Protein AF-0000000070607235 (afdb_homodimer)

Radius of gyration: 24.12 Å; Cα contacts (8 Å, |Δi|>4): 658; chains: 2; bounding box: 46×127×51 Å

Sequence (392 aa):
MCQRRNAILKGRAPLAATPLATQPFKRVSVDLVELPPARNRDRYVMTVVDKLTRFVQLVPLPAKDNHTVVDALISNFTTLFGSPDTLISDNGTEFTSEYFREVCNLMGKKTRYTTPYNPASNGMVERCNRVIKDCLAAFCEDSPSTWNSRLDYVPLALNTAFHRSVNNQPLYLLTGRKCTFPIGMTILAKGTQESDMCQRRNAILKGRAPLAATPLATQPFKRVSVDLVELPPARNRDRYVMTVVDKLTRFVQLVPLPAKDNHTVVDALISNFTTLFGSPDTLISDNGTEFTSEYFREVCNLMGKKTRYTTPYNPASNGMVERCNRVIKDCLAAFCEDSPSTWNSRLDYVPLALNTAFHRSVNNQPLYLLTGRKCTFPIGMTILAKGTQESD

Nearest PDB structures (foldseek):
  3s3n-assembly1_B-2  TM=8.747E-01  e=5.807E-14  Human spumaretrovirus
  3s3o-assembly1_B-2  TM=8.107E-01  e=3.500E-14  Human spumaretrovirus
  2x6s-assembly3_A  TM=7.836E-01  e=6.590E-14  Human spumaretrovirus
  6put-assembly1_A-2  TM=7.107E-01  e=8.511E-09  Saccharolobus solfataricus P2
  6puw-assembly1_A-2  TM=7.101E-01  e=1.819E-08  Saccharolobus solfataricus P2

Secondary structure (DSSP, 8-state):
---------------------SSTTSEEEEEEEE-PPPTTS--EEEEEEETTT--EEEEEES--SHHHHHHHHIIIIIHHH---SEEEESSTTGGGSHHHHHHHHHTTS-PEEE---SHHHHHHHHHHHHHHHHHHHHHHHH-TTTGGGGTTHHHHHHHHS-BGGGTB-HHHHHHS---PPPTTHHHHHHHHHHT-/---------------------SSTTSEEEEEEEE-PPPTTS--EEEEEEETTT--EEEEEES--SHHHHHHHHIIIIIHHH---SEEEESSTTGGGSHHHHHHHHHTTS-PEEE---SHHHHHHHHHHHHHHHHHHHHHHHH-TTTGGGGTTHHHHHHHHS-BGGGTB-HHHHHHS---PPPTTHHHHHHHHHHT-

Structure (mmCIF, N/CA/C/O backbone):
data_AF-0000000070607235-model_v1
#
loop_
_entity.id
_entity.type
_entity.pdbx_description
1 polymer 'Reverse transcriptase'
#
loop_
_atom_site.group_PDB
_atom_site.id
_atom_site.type_symbol
_atom_site.label_atom_id
_atom_site.label_alt_id
_atom_site.label_comp_id
_atom_site.label_asym_id
_atom_site.label_entity_id
_atom_site.label_seq_id
_atom_site.pdbx_PDB_ins_code
_atom_site.Cartn_x
_atom_site.Cartn_y
_atom_site.Cartn_z
_atom_site.occupancy
_atom_site.B_iso_or_equiv
_atom_site.auth_seq_id
_atom_site.auth_comp_id
_atom_site.auth_asym_id
_atom_site.auth_atom_id
_atom_site.pdbx_PDB_model_num
ATOM 1 N N . MET A 1 1 ? -21.047 -65.062 -25.641 1 25.7 1 MET A N 1
ATOM 2 C CA . MET A 1 1 ? -21.859 -64.188 -24.844 1 25.7 1 MET A CA 1
ATOM 3 C C . MET A 1 1 ? -21 -63.125 -24.172 1 25.7 1 MET A C 1
ATOM 5 O O . MET A 1 1 ? -20.266 -63.438 -23.219 1 25.7 1 MET A O 1
ATOM 9 N N . CYS A 1 2 ? -20.406 -62.062 -24.891 1 30.89 2 CYS A N 1
ATOM 10 C CA . CYS A 1 2 ? -19.469 -60.969 -24.703 1 30.89 2 CYS A CA 1
ATOM 11 C C . CYS A 1 2 ? -20 -59.969 -23.719 1 30.89 2 CYS A C 1
ATOM 13 O O . CYS A 1 2 ? -20.953 -59.25 -24.016 1 30.89 2 CYS A O 1
ATOM 15 N N . GLN A 1 3 ? -20.156 -60.219 -22.406 1 30.11 3 GLN A N 1
ATOM 16 C CA . GLN A 1 3 ? -20.609 -59.344 -21.312 1 30.11 3 GLN A CA 1
ATOM 17 C C . GLN A 1 3 ? -19.906 -58 -21.375 1 30.11 3 GLN A C 1
ATOM 19 O O . GLN A 1 3 ? -18.688 -57.938 -21.203 1 30.11 3 GLN A O 1
ATOM 24 N N . ARG A 1 4 ? -20.5 -57 -22.141 1 31.05 4 ARG A N 1
ATOM 25 C CA . ARG A 1 4 ? -20.125 -55.594 -22.266 1 31.05 4 ARG A CA 1
ATOM 26 C C . ARG A 1 4 ? -20.062 -54.906 -20.906 1 31.05 4 ARG A C 1
ATOM 28 O O . ARG A 1 4 ? -21.078 -54.812 -20.203 1 31.05 4 ARG A O 1
ATOM 35 N N . ARG A 1 5 ? -19.031 -55.062 -20.125 1 35.03 5 ARG A N 1
ATOM 36 C CA . ARG A 1 5 ? -18.75 -54.281 -18.922 1 35.03 5 ARG A CA 1
ATOM 37 C C . ARG A 1 5 ? -18.984 -52.812 -19.156 1 35.03 5 ARG A C 1
ATOM 39 O O . ARG A 1 5 ? -18.234 -52.156 -19.891 1 35.03 5 ARG A O 1
ATOM 46 N N . ASN A 1 6 ? -20.25 -52.344 -19.219 1 29.22 6 ASN A N 1
ATOM 47 C CA . ASN A 1 6 ? -20.641 -50.938 -19.203 1 29.22 6 ASN A CA 1
ATOM 48 C C . ASN A 1 6 ? -19.969 -50.188 -18.062 1 29.22 6 ASN A C 1
ATOM 50 O O . ASN A 1 6 ? -20.281 -50.406 -16.891 1 29.22 6 ASN A O 1
ATOM 54 N N . ALA A 1 7 ? -18.734 -49.938 -18.078 1 30.92 7 ALA A N 1
ATOM 55 C CA . ALA A 1 7 ? -18.062 -49.062 -17.125 1 30.92 7 ALA A CA 1
ATOM 56 C C . ALA A 1 7 ? -18.875 -47.781 -16.891 1 30.92 7 ALA A C 1
ATOM 58 O O . ALA A 1 7 ? -19.156 -47.031 -17.812 1 30.92 7 ALA A O 1
ATOM 59 N N . ILE A 1 8 ? -19.812 -47.719 -16.016 1 31.89 8 ILE A N 1
ATOM 60 C CA . ILE A 1 8 ? -20.531 -46.562 -15.5 1 31.89 8 ILE A CA 1
ATOM 61 C C . ILE A 1 8 ? -19.578 -45.375 -15.391 1 31.89 8 ILE A C 1
ATOM 63 O O . ILE A 1 8 ? -18.547 -45.469 -14.734 1 31.89 8 ILE A O 1
ATOM 67 N N . LEU A 1 9 ? -19.578 -44.5 -16.344 1 30.39 9 LEU A N 1
ATOM 68 C CA . LEU A 1 9 ? -18.938 -43.188 -16.344 1 30.39 9 LEU A CA 1
ATOM 69 C C . LEU A 1 9 ? -19.188 -42.469 -15.016 1 30.39 9 LEU A C 1
ATOM 71 O O . LEU A 1 9 ? -20.328 -42.188 -14.664 1 30.39 9 LEU A O 1
ATOM 75 N N . LYS A 1 10 ? -18.562 -42.812 -13.961 1 32.75 10 LYS A N 1
ATOM 76 C CA . LYS A 1 10 ? -18.594 -42.031 -12.734 1 32.75 10 LYS A CA 1
ATOM 77 C C . LYS A 1 10 ? -18.672 -40.531 -13.047 1 32.75 10 LYS A C 1
ATOM 79 O O . LYS A 1 10 ? -17.922 -40.031 -13.875 1 32.75 10 LYS A O 1
ATOM 84 N N . GLY A 1 11 ? -19.828 -39.969 -12.992 1 32.47 11 GLY A N 1
ATOM 85 C CA . GLY A 1 11 ? -20.25 -38.562 -13.156 1 32.47 11 GLY A CA 1
ATOM 86 C C . GLY A 1 11 ? -19.234 -37.562 -12.625 1 32.47 11 GLY A C 1
ATOM 87 O O . GLY A 1 11 ? -18.578 -37.812 -11.609 1 32.47 11 GLY A O 1
ATOM 88 N N . ARG A 1 12 ? -18.641 -36.875 -13.516 1 33.41 12 ARG A N 1
ATOM 89 C CA . ARG A 1 12 ? -17.766 -35.75 -13.227 1 33.41 12 ARG A CA 1
ATOM 90 C C . ARG A 1 12 ? -18.359 -34.875 -12.125 1 33.41 12 ARG A C 1
ATOM 92 O O . ARG A 1 12 ? -19.531 -34.5 -12.164 1 33.41 12 ARG A O 1
ATOM 99 N N . ALA A 1 13 ? -18.047 -35.031 -10.914 1 36.06 13 ALA A N 1
ATOM 100 C CA . ALA A 1 13 ? -18.438 -34.125 -9.844 1 36.06 13 ALA A CA 1
ATOM 101 C C . ALA A 1 13 ? -18.594 -32.688 -10.359 1 36.06 13 ALA A C 1
ATOM 103 O O . ALA A 1 13 ? -17.812 -32.25 -11.203 1 36.06 13 ALA A O 1
ATOM 104 N N . PRO A 1 14 ? -19.781 -32.125 -10.32 1 35.56 14 PRO A N 1
ATOM 105 C CA . PRO A 1 14 ? -20.016 -30.734 -10.766 1 35.56 14 PRO A CA 1
ATOM 106 C C . PRO A 1 14 ? -18.859 -29.797 -10.414 1 35.56 14 PRO A C 1
ATOM 108 O O . PRO A 1 14 ? -18.219 -29.969 -9.375 1 35.56 14 PRO A O 1
ATOM 111 N N . LEU A 1 15 ? -18.125 -29.359 -11.359 1 36.31 15 LEU A N 1
ATOM 112 C CA . LEU A 1 15 ? -17.094 -28.328 -11.258 1 36.31 15 LEU A CA 1
ATOM 113 C C . LEU A 1 15 ? -17.469 -27.281 -10.211 1 36.31 15 LEU A C 1
ATOM 115 O O . LEU A 1 15 ? -18.469 -26.578 -10.375 1 36.31 15 LEU A O 1
ATOM 119 N N . ALA A 1 16 ? -17.469 -27.453 -8.984 1 37.75 16 ALA A N 1
ATOM 120 C CA . ALA A 1 16 ? -17.797 -26.484 -7.941 1 37.75 16 ALA A CA 1
ATOM 121 C C . ALA A 1 16 ? -17.312 -25.094 -8.312 1 37.75 16 ALA A C 1
ATOM 123 O O . ALA A 1 16 ? -16.156 -24.906 -8.688 1 37.75 16 ALA A O 1
ATOM 124 N N . ALA A 1 17 ? -18.078 -24.188 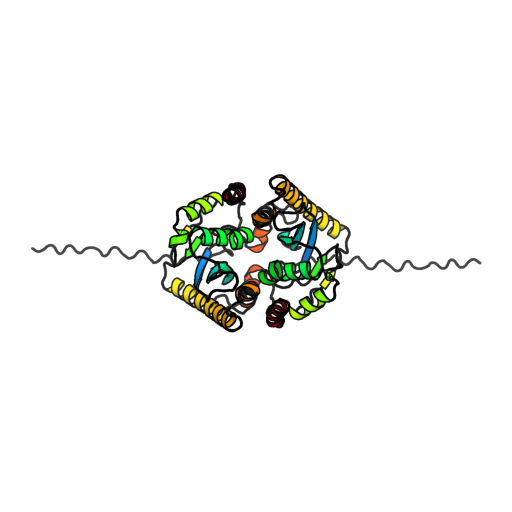-8.906 1 41.22 17 ALA A N 1
ATOM 125 C CA . ALA A 1 17 ? -17.875 -22.781 -9.195 1 41.22 17 ALA A CA 1
ATOM 126 C C . ALA A 1 17 ? -17.031 -22.109 -8.109 1 41.22 17 ALA A C 1
ATOM 128 O O . ALA A 1 17 ? -17.219 -22.391 -6.918 1 41.22 17 ALA A O 1
ATOM 129 N N . THR A 1 18 ? -15.797 -21.859 -8.289 1 46.47 18 THR A N 1
ATOM 130 C CA . THR A 1 18 ? -14.992 -21.156 -7.301 1 46.47 18 THR A CA 1
ATOM 131 C C . THR A 1 18 ? -15.812 -20.047 -6.629 1 46.47 18 THR A C 1
ATOM 133 O O . THR A 1 18 ? -16.391 -19.203 -7.305 1 46.47 18 THR A O 1
ATOM 136 N N . PRO A 1 19 ? -16.219 -20.188 -5.426 1 48.91 19 PRO A N 1
ATOM 137 C CA . PRO A 1 19 ? -17.047 -19.188 -4.762 1 48.91 19 PRO A CA 1
ATOM 138 C C . PRO A 1 19 ? -16.5 -17.766 -4.93 1 48.91 19 PRO A C 1
ATOM 140 O O . PRO A 1 19 ? -15.289 -17.562 -5.012 1 48.91 19 PRO A O 1
ATOM 143 N N . LEU A 1 20 ? -17.266 -16.844 -5.605 1 56.78 20 LEU A N 1
ATOM 144 C CA . LEU A 1 20 ? -17.016 -15.406 -5.723 1 56.78 20 LEU A CA 1
ATOM 145 C C . LEU A 1 20 ? -16.531 -14.836 -4.395 1 56.78 20 LEU A C 1
ATOM 147 O O . LEU A 1 20 ? -17.062 -15.172 -3.334 1 56.78 20 LEU A O 1
ATOM 151 N N . ALA A 1 21 ? -15.297 -14.352 -4.453 1 66.69 21 ALA A N 1
ATOM 152 C CA . ALA A 1 21 ? -14.836 -13.648 -3.258 1 66.69 21 ALA A CA 1
ATOM 153 C C . ALA A 1 21 ? -15.883 -12.656 -2.764 1 66.69 21 ALA A C 1
ATOM 155 O O . ALA A 1 21 ? -16.484 -11.93 -3.559 1 66.69 21 ALA A O 1
ATOM 156 N N . THR A 1 22 ? -16.188 -12.734 -1.486 1 78.75 22 THR A N 1
ATOM 157 C CA . THR A 1 22 ? -17.25 -11.914 -0.903 1 78.75 22 THR A CA 1
ATOM 158 C C . THR A 1 22 ? -16.656 -10.688 -0.209 1 78.75 22 THR A C 1
ATOM 160 O O . THR A 1 22 ? -17.375 -9.742 0.109 1 78.75 22 THR A O 1
ATOM 163 N N . GLN A 1 23 ? -15.289 -10.734 -0.074 1 91.69 23 GLN A N 1
ATOM 164 C CA . GLN A 1 23 ? -14.602 -9.609 0.543 1 91.69 23 GLN A CA 1
ATOM 165 C C . GLN A 1 23 ? -13.312 -9.281 -0.198 1 91.69 23 GLN A C 1
ATOM 167 O O . GLN A 1 23 ? -12.633 -10.172 -0.698 1 91.69 23 GLN A O 1
ATOM 172 N N . PRO A 1 24 ? -13.047 -8.023 -0.226 1 94.38 24 PRO A N 1
ATOM 173 C CA . PRO A 1 24 ? -11.781 -7.645 -0.869 1 94.38 24 PRO A CA 1
ATOM 174 C C . PRO A 1 24 ? -10.578 -8.375 -0.277 1 94.38 24 PRO A C 1
ATOM 176 O O . PRO A 1 24 ? -10.484 -8.531 0.943 1 94.38 24 PRO A O 1
ATOM 179 N N . PHE A 1 25 ? -9.703 -8.898 -1.116 1 93.44 25 PHE A N 1
ATOM 180 C CA . PHE A 1 25 ? -8.391 -9.461 -0.826 1 93.44 25 PHE A CA 1
ATOM 181 C C . PHE A 1 25 ? -8.516 -10.805 -0.132 1 93.44 25 PHE A C 1
ATOM 183 O O . PHE A 1 25 ? -7.531 -11.352 0.371 1 93.44 25 PHE A O 1
ATOM 190 N N . LYS A 1 26 ? -9.719 -11.398 -0.128 1 90.56 26 LYS A N 1
ATOM 191 C CA . LYS A 1 26 ? -9.898 -12.758 0.373 1 90.56 26 LYS A CA 1
ATOM 192 C C . LYS A 1 26 ? -9.258 -13.773 -0.566 1 90.56 26 LYS A C 1
ATOM 194 O O . LYS A 1 26 ? -8.664 -14.758 -0.114 1 90.56 26 LYS A O 1
ATOM 199 N N . ARG A 1 27 ? -9.43 -13.531 -1.812 1 89.69 27 ARG A N 1
ATOM 200 C CA . ARG A 1 27 ? -8.82 -14.32 -2.877 1 89.69 27 ARG A CA 1
ATOM 201 C C . ARG A 1 27 ? -8.008 -13.438 -3.818 1 89.69 27 ARG A C 1
ATOM 203 O O . ARG A 1 27 ? -8.523 -12.461 -4.355 1 89.69 27 ARG A O 1
ATOM 210 N N . VAL A 1 28 ? -6.742 -13.836 -3.934 1 90.88 28 VAL A N 1
ATOM 211 C CA . VAL A 1 28 ? -5.879 -13.008 -4.77 1 90.88 28 VAL A CA 1
ATOM 212 C C . VAL A 1 28 ? -5.105 -13.891 -5.746 1 90.88 28 VAL A C 1
ATOM 214 O O . VAL A 1 28 ? -4.789 -15.039 -5.438 1 90.88 28 VAL A O 1
ATOM 217 N N . SER A 1 29 ? -4.895 -13.344 -6.945 1 88.69 29 SER A N 1
ATOM 218 C CA . SER A 1 29 ? -4.039 -14 -7.926 1 88.69 29 SER A CA 1
ATOM 219 C C . SER A 1 29 ? -2.666 -13.336 -7.996 1 88.69 29 SER A C 1
ATOM 221 O O . SER A 1 29 ? -2.555 -12.117 -7.895 1 88.69 29 SER A O 1
ATOM 223 N N . VAL A 1 30 ? -1.685 -14.148 -8.086 1 88.81 30 VAL A N 1
ATOM 224 C CA . VAL A 1 30 ? -0.31 -13.672 -8.195 1 88.81 30 VAL A CA 1
ATOM 225 C C . VAL A 1 30 ? 0.323 -14.211 -9.477 1 88.81 30 VAL A C 1
ATOM 227 O O . VAL A 1 30 ? 0.141 -15.383 -9.82 1 88.81 30 VAL A O 1
ATOM 230 N N . ASP A 1 31 ? 1.057 -13.336 -10.195 1 84.69 31 ASP A N 1
ATOM 231 C CA . ASP A 1 31 ? 1.78 -13.703 -11.414 1 84.69 31 ASP A CA 1
ATOM 232 C C . ASP A 1 31 ? 3.092 -12.93 -11.523 1 84.69 31 ASP A C 1
ATOM 234 O O . ASP A 1 31 ? 3.24 -11.859 -10.938 1 84.69 31 ASP A O 1
ATOM 238 N N . LEU A 1 32 ? 3.986 -13.547 -12.242 1 86.94 32 LEU A N 1
ATOM 239 C CA . LEU A 1 32 ? 5.266 -12.898 -12.5 1 86.94 32 LEU A CA 1
ATOM 240 C C . LEU A 1 32 ? 5.422 -12.57 -13.977 1 86.94 32 LEU A C 1
ATOM 242 O O . LEU A 1 32 ? 5.191 -13.43 -14.836 1 86.94 32 LEU A O 1
ATOM 246 N N . VAL A 1 33 ? 5.793 -11.328 -14.25 1 85.56 33 VAL A N 1
ATOM 247 C CA . VAL A 1 33 ? 6.062 -10.875 -15.609 1 85.56 33 VAL A CA 1
ATOM 248 C C . VAL A 1 33 ? 7.539 -10.516 -15.758 1 85.56 33 VAL A C 1
ATOM 250 O O . VAL A 1 33 ? 8.086 -9.766 -14.945 1 85.56 33 VAL A O 1
ATOM 253 N N . GLU A 1 34 ? 8.125 -11.141 -16.719 1 87.31 34 GLU A N 1
ATOM 254 C CA . GLU A 1 34 ? 9.516 -10.805 -16.984 1 87.31 34 GLU A CA 1
ATOM 255 C C . GLU A 1 34 ? 9.617 -9.594 -17.906 1 87.31 34 GLU A C 1
ATOM 257 O O . GLU A 1 34 ? 8.922 -9.516 -18.922 1 87.31 34 GLU A O 1
ATOM 262 N N . LEU A 1 35 ? 10.453 -8.617 -17.547 1 85.56 35 LEU A N 1
ATOM 263 C CA . LEU A 1 35 ? 10.695 -7.406 -18.312 1 85.56 35 LEU A CA 1
ATOM 264 C C . LEU A 1 35 ? 12.18 -7.219 -18.594 1 85.56 35 LEU A C 1
ATOM 266 O O . LEU A 1 35 ? 13.016 -7.926 -18.031 1 85.56 35 LEU A O 1
ATOM 270 N N . PRO A 1 36 ? 12.453 -6.301 -19.594 1 83.69 36 PRO A N 1
ATOM 271 C CA . PRO A 1 36 ? 13.883 -6.016 -19.766 1 83.69 36 PRO A CA 1
ATOM 272 C C . PRO A 1 36 ? 14.547 -5.512 -18.5 1 83.69 36 PRO A C 1
ATOM 274 O O . PRO A 1 36 ? 13.922 -4.797 -17.703 1 83.69 36 PRO A O 1
ATOM 277 N N . PRO A 1 37 ? 15.734 -5.984 -18.297 1 84.62 37 PRO A N 1
ATOM 278 C CA . PRO A 1 37 ? 16.406 -5.59 -17.062 1 84.62 37 PRO A CA 1
ATOM 279 C C . PRO A 1 37 ? 16.484 -4.074 -16.891 1 84.62 37 PRO A C 1
ATOM 281 O O . PRO A 1 37 ? 16.812 -3.359 -17.844 1 84.62 37 PRO A O 1
ATOM 284 N N . ALA A 1 38 ? 16.109 -3.684 -15.664 1 82.56 38 ALA A N 1
ATOM 285 C CA . ALA A 1 38 ? 16.219 -2.271 -15.305 1 82.56 38 ALA A CA 1
ATOM 286 C C . ALA A 1 38 ? 17.578 -1.96 -14.688 1 82.56 38 ALA A C 1
ATOM 288 O O . ALA A 1 38 ? 18.375 -2.869 -14.422 1 82.56 38 ALA A O 1
ATOM 289 N N . ARG A 1 39 ? 17.859 -0.675 -14.508 1 76.81 39 ARG A N 1
ATOM 290 C CA . ARG A 1 39 ? 19.141 -0.224 -13.984 1 76.81 39 ARG A CA 1
ATOM 291 C C . ARG A 1 39 ? 19.422 -0.825 -12.609 1 76.81 39 ARG A C 1
ATOM 293 O O . ARG A 1 39 ? 20.562 -1.139 -12.289 1 76.81 39 ARG A O 1
ATOM 300 N N . ASN A 1 40 ? 18.484 -1.068 -11.773 1 74.88 40 ASN A N 1
ATOM 301 C CA . ASN A 1 40 ? 18.703 -1.619 -10.438 1 74.88 40 ASN A CA 1
ATOM 302 C C . ASN A 1 40 ? 18.5 -3.129 -10.414 1 74.88 40 ASN A C 1
ATOM 304 O O . ASN A 1 40 ? 18.172 -3.699 -9.375 1 74.88 40 ASN A O 1
ATOM 308 N N . ARG A 1 41 ? 18.547 -3.732 -11.492 1 80.25 41 ARG A N 1
ATOM 309 C CA . ARG A 1 41 ? 18.578 -5.18 -11.672 1 80.25 41 ARG A CA 1
ATOM 310 C C . ARG A 1 41 ? 17.188 -5.781 -11.508 1 80.25 41 ARG A C 1
ATOM 312 O O . ARG A 1 41 ? 17.062 -6.977 -11.234 1 80.25 41 ARG A O 1
ATOM 319 N N . ASP A 1 42 ? 16.281 -4.977 -11.43 1 89.19 42 ASP A N 1
ATOM 320 C CA . ASP A 1 42 ? 14.945 -5.543 -11.477 1 89.19 42 ASP A CA 1
ATOM 321 C C . ASP A 1 42 ? 14.633 -6.113 -12.859 1 89.19 42 ASP A C 1
ATOM 323 O O . ASP A 1 42 ? 14.961 -5.496 -13.875 1 89.19 42 ASP A O 1
ATOM 327 N N . ARG A 1 43 ? 14.094 -7.324 -12.82 1 89.88 43 ARG A N 1
ATOM 328 C CA . ARG A 1 43 ? 13.836 -7.996 -14.094 1 89.88 43 ARG A CA 1
ATOM 329 C C . ARG A 1 43 ? 12.43 -8.57 -14.141 1 89.88 43 ARG A C 1
ATOM 331 O O . ARG A 1 43 ? 11.938 -8.961 -15.203 1 89.88 43 ARG A O 1
ATOM 338 N N . TYR A 1 44 ? 11.828 -8.609 -13.016 1 89.38 44 TYR A N 1
ATOM 339 C CA . TYR A 1 44 ? 10.484 -9.172 -12.914 1 89.38 44 TYR A CA 1
ATOM 340 C C . TYR A 1 44 ? 9.531 -8.188 -12.234 1 89.38 44 TYR A C 1
ATOM 342 O O . TYR A 1 44 ? 9.969 -7.305 -11.5 1 89.38 44 TYR A O 1
ATOM 350 N N . VAL A 1 45 ? 8.297 -8.336 -12.562 1 91.25 45 VAL A N 1
ATOM 351 C CA . VAL A 1 45 ? 7.234 -7.66 -11.828 1 91.25 45 VAL A CA 1
ATOM 352 C C . VAL A 1 45 ? 6.23 -8.688 -11.312 1 91.25 45 VAL A C 1
ATOM 354 O O . VAL A 1 45 ? 5.715 -9.5 -12.086 1 91.25 45 VAL A O 1
ATOM 357 N N . MET A 1 46 ? 6.055 -8.734 -10.031 1 91.5 46 MET A N 1
ATOM 358 C CA . MET A 1 46 ? 4.988 -9.531 -9.438 1 91.5 46 MET A CA 1
ATOM 359 C C . MET A 1 46 ? 3.664 -8.773 -9.453 1 91.5 46 MET A C 1
ATOM 361 O O . MET A 1 46 ? 3.584 -7.641 -8.977 1 91.5 46 MET A O 1
ATOM 365 N N . THR A 1 47 ? 2.729 -9.383 -10.078 1 91.69 47 THR A N 1
ATOM 366 C CA . THR A 1 47 ? 1.387 -8.812 -10.094 1 91.69 47 THR A CA 1
ATOM 367 C C . THR A 1 47 ? 0.49 -9.508 -9.078 1 91.69 47 THR A C 1
ATOM 369 O O . THR A 1 47 ? 0.448 -10.742 -9.016 1 91.69 47 THR A O 1
ATOM 372 N N . VAL A 1 48 ? -0.132 -8.742 -8.219 1 92.06 48 VAL A N 1
ATOM 373 C CA . VAL A 1 48 ? -1.125 -9.242 -7.273 1 92.06 48 VAL A CA 1
ATOM 374 C C . VAL A 1 48 ? -2.486 -8.625 -7.574 1 92.06 48 VAL A C 1
ATOM 376 O O . VAL A 1 48 ? -2.629 -7.398 -7.574 1 92.06 48 VAL A O 1
ATOM 379 N N . VAL A 1 49 ? -3.469 -9.5 -7.848 1 91.62 49 VAL A N 1
ATOM 380 C CA . VAL A 1 49 ? -4.773 -8.984 -8.25 1 91.62 49 VAL A CA 1
ATOM 381 C C . VAL A 1 49 ? -5.855 -9.555 -7.34 1 91.62 49 VAL A C 1
ATOM 383 O O . VAL A 1 49 ? -5.945 -10.773 -7.156 1 91.62 49 VAL A O 1
ATOM 386 N N . ASP A 1 50 ? -6.613 -8.664 -6.773 1 93.06 50 ASP A N 1
ATOM 387 C CA . ASP A 1 50 ? -7.773 -9.07 -5.988 1 93.06 50 ASP A CA 1
ATOM 388 C C . ASP A 1 50 ? -8.875 -9.625 -6.887 1 93.06 50 ASP A C 1
ATOM 390 O O . ASP A 1 50 ? -9.242 -9 -7.887 1 93.06 50 ASP A O 1
ATOM 394 N N . LYS A 1 51 ? -9.461 -10.734 -6.539 1 89 51 LYS A N 1
ATOM 395 C CA . LYS A 1 51 ? -10.414 -11.398 -7.414 1 89 51 LYS A CA 1
ATOM 396 C C . LYS A 1 51 ? -11.805 -10.766 -7.297 1 89 51 LYS A C 1
ATOM 398 O O . LYS A 1 51 ? -12.664 -10.984 -8.156 1 89 51 LYS A O 1
ATOM 403 N N . LEU A 1 52 ? -12.023 -10.008 -6.27 1 91.12 52 LEU A N 1
ATOM 404 C CA . LEU A 1 52 ? -13.328 -9.367 -6.113 1 91.12 52 LEU A CA 1
ATOM 405 C C . LEU A 1 52 ? -13.336 -7.988 -6.766 1 91.12 52 LEU A C 1
ATOM 407 O O . LEU A 1 52 ? -14.109 -7.746 -7.699 1 91.12 52 LEU A O 1
ATOM 411 N N . THR A 1 53 ? -12.406 -7.137 -6.344 1 92.69 53 THR A N 1
ATOM 412 C CA . THR A 1 53 ? -12.422 -5.746 -6.781 1 92.69 53 THR A CA 1
ATOM 413 C C . THR A 1 53 ? -11.578 -5.566 -8.047 1 92.69 53 THR A C 1
ATOM 415 O O . THR A 1 53 ? -11.68 -4.543 -8.719 1 92.69 53 THR A O 1
ATOM 418 N N . ARG A 1 54 ? -10.695 -6.449 -8.273 1 90.62 54 ARG A N 1
ATOM 419 C CA . ARG A 1 54 ? -9.742 -6.395 -9.383 1 90.62 54 ARG A CA 1
ATOM 420 C C . ARG A 1 54 ? -8.625 -5.398 -9.086 1 90.62 54 ARG A C 1
ATOM 422 O O . ARG A 1 54 ? -7.867 -5.027 -9.992 1 90.62 54 ARG A O 1
ATOM 429 N N . PHE A 1 55 ? -8.516 -4.969 -7.852 1 94.12 55 PHE A N 1
ATOM 430 C CA . PHE A 1 55 ? -7.426 -4.102 -7.422 1 94.12 55 PHE A CA 1
ATOM 431 C C . PHE A 1 55 ? -6.078 -4.754 -7.695 1 94.12 55 PHE A C 1
ATOM 433 O O . PHE A 1 55 ? -5.883 -5.938 -7.414 1 94.12 55 PHE A O 1
ATOM 440 N N . VAL A 1 56 ? -5.156 -3.943 -8.219 1 93 56 VAL A N 1
ATOM 441 C CA . VAL A 1 56 ? -3.881 -4.484 -8.68 1 93 56 VAL A CA 1
ATOM 442 C C . VAL A 1 56 ? -2.738 -3.863 -7.879 1 93 56 VAL A C 1
ATOM 444 O O . VAL A 1 56 ? -2.734 -2.658 -7.617 1 93 56 VAL A O 1
ATOM 447 N N . GLN A 1 57 ? -1.83 -4.672 -7.461 1 93.25 57 GLN A N 1
ATOM 448 C CA . GLN A 1 57 ? -0.521 -4.258 -6.961 1 93.25 57 GLN A CA 1
ATOM 449 C C . GLN A 1 57 ? 0.599 -4.809 -7.84 1 93.25 57 GLN A C 1
ATOM 451 O O . GLN A 1 57 ? 0.566 -5.973 -8.242 1 93.25 57 GLN A O 1
ATOM 456 N N . LEU A 1 58 ? 1.594 -3.965 -8.133 1 91.56 58 LEU A N 1
ATOM 457 C CA . LEU A 1 58 ? 2.775 -4.352 -8.891 1 91.56 58 LEU A CA 1
ATOM 458 C C . LEU A 1 58 ? 4.043 -4.152 -8.07 1 91.56 58 LEU A C 1
ATOM 460 O O . LEU A 1 58 ? 4.246 -3.088 -7.48 1 91.56 58 LEU A O 1
ATOM 464 N N . VAL A 1 59 ? 4.863 -5.176 -8.062 1 91.56 59 VAL A N 1
ATOM 465 C CA . VAL A 1 59 ? 6.09 -5.129 -7.27 1 91.56 59 VAL A CA 1
ATOM 466 C C . VAL A 1 59 ? 7.277 -5.559 -8.133 1 91.56 59 VAL A C 1
ATOM 468 O O . VAL A 1 59 ? 7.324 -6.691 -8.609 1 91.56 59 VAL A O 1
ATOM 471 N N . PRO A 1 60 ? 8.266 -4.668 -8.305 1 91.38 60 PRO A N 1
ATOM 472 C CA . PRO A 1 60 ? 9.469 -5.074 -9.039 1 91.38 60 PRO A CA 1
ATOM 473 C C . PRO A 1 60 ? 10.336 -6.051 -8.258 1 91.38 60 PRO A C 1
ATOM 475 O O . PRO A 1 60 ? 10.453 -5.93 -7.031 1 91.38 60 PRO A O 1
ATOM 478 N N . LEU A 1 61 ? 10.859 -7.016 -8.93 1 92 61 LEU A N 1
ATOM 479 C CA . LEU A 1 61 ? 11.719 -8.023 -8.32 1 92 61 LEU A CA 1
ATOM 480 C C . LEU A 1 61 ? 13 -8.203 -9.125 1 92 61 LEU A C 1
ATOM 482 O O . LEU A 1 61 ? 12.977 -8.188 -10.359 1 92 61 LEU A O 1
ATOM 486 N N . PRO A 1 62 ? 14.133 -8.438 -8.406 1 92.62 62 PRO A N 1
ATOM 487 C CA . PRO A 1 62 ? 15.383 -8.719 -9.109 1 92.62 62 PRO A CA 1
ATOM 488 C C . PRO A 1 62 ? 15.477 -10.172 -9.578 1 92.62 62 PRO A C 1
ATOM 490 O O . PRO A 1 62 ? 16.266 -10.484 -10.477 1 92.62 62 PRO A O 1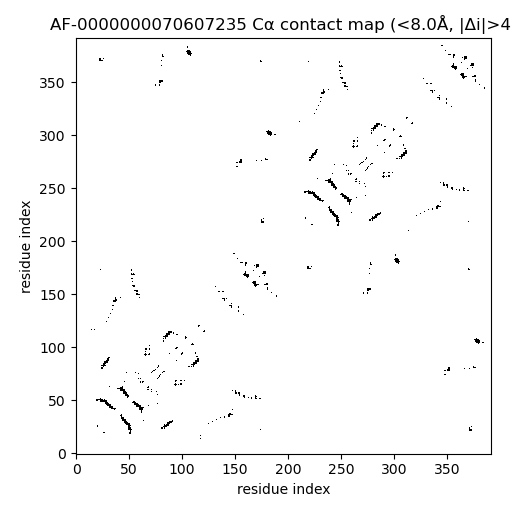
ATOM 493 N N . ALA A 1 63 ? 14.742 -11.062 -8.93 1 90.81 63 ALA A N 1
ATOM 494 C CA . ALA A 1 63 ? 14.789 -12.492 -9.203 1 90.81 63 ALA A CA 1
ATOM 495 C C . ALA A 1 63 ? 13.43 -13.148 -8.953 1 90.81 63 ALA A C 1
ATOM 497 O O . ALA A 1 63 ? 12.531 -12.523 -8.383 1 90.81 63 ALA A O 1
ATOM 498 N N . LYS A 1 64 ? 13.289 -14.359 -9.422 1 88.25 64 LYS A N 1
ATOM 499 C CA . LYS A 1 64 ? 11.992 -15.016 -9.289 1 88.25 64 LYS A CA 1
ATOM 500 C C . LYS A 1 64 ? 12.086 -16.234 -8.375 1 88.25 64 LYS A C 1
ATOM 502 O O . LYS A 1 64 ? 11.227 -17.109 -8.422 1 88.25 64 LYS A O 1
ATOM 507 N N . ASP A 1 65 ? 13.117 -16.25 -7.637 1 87.44 65 ASP A N 1
ATOM 508 C CA . ASP A 1 65 ? 13.234 -17.375 -6.703 1 87.44 65 ASP A CA 1
ATOM 509 C C . ASP A 1 65 ? 12.172 -17.281 -5.605 1 87.44 65 ASP A C 1
ATOM 511 O O . ASP A 1 65 ? 11.633 -16.203 -5.348 1 87.44 65 ASP A O 1
ATOM 515 N N . ASN A 1 66 ? 11.969 -18.391 -4.926 1 83.19 66 ASN A N 1
ATOM 516 C CA . ASN A 1 66 ? 10.898 -18.531 -3.945 1 83.19 66 ASN A CA 1
ATOM 517 C C . ASN A 1 66 ? 11.016 -17.5 -2.832 1 83.19 66 ASN A C 1
ATOM 519 O O . ASN A 1 66 ? 10.031 -16.828 -2.486 1 83.19 66 ASN A O 1
ATOM 523 N N . HIS A 1 67 ? 12.141 -17.344 -2.301 1 84.62 67 HIS A N 1
ATOM 524 C CA . HIS A 1 67 ? 12.352 -16.438 -1.18 1 84.62 67 HIS A CA 1
ATOM 525 C C . HIS A 1 67 ? 12.039 -14.992 -1.576 1 84.62 67 HIS A C 1
ATOM 527 O O . HIS A 1 67 ? 11.32 -14.289 -0.864 1 84.62 67 HIS A O 1
ATOM 533 N N . THR A 1 68 ? 12.57 -14.625 -2.756 1 87.94 68 THR A N 1
ATOM 534 C CA . THR A 1 68 ? 12.367 -13.266 -3.242 1 87.94 68 THR A CA 1
ATOM 535 C C . THR A 1 68 ? 10.883 -12.992 -3.477 1 87.94 68 THR A C 1
ATOM 537 O O . THR A 1 68 ? 10.367 -11.953 -3.066 1 87.94 68 THR A O 1
ATOM 540 N N . VAL A 1 69 ? 10.227 -13.906 -4.023 1 88.75 69 VAL A N 1
ATOM 541 C CA . VAL A 1 69 ? 8.828 -13.734 -4.395 1 88.75 69 VAL A CA 1
ATOM 542 C C . VAL A 1 69 ? 7.957 -13.703 -3.139 1 88.75 69 VAL A C 1
ATOM 544 O O . VAL A 1 69 ? 7.109 -12.828 -2.986 1 88.75 69 VAL A O 1
ATOM 547 N N . VAL A 1 70 ? 8.188 -14.617 -2.246 1 85.44 70 VAL A N 1
ATOM 548 C CA . VAL A 1 70 ? 7.391 -14.703 -1.026 1 85.44 70 VAL A CA 1
ATOM 549 C C . VAL A 1 70 ? 7.613 -13.453 -0.173 1 85.44 70 VAL A C 1
ATOM 551 O O . VAL A 1 70 ? 6.66 -12.867 0.342 1 85.44 70 VAL A O 1
ATOM 554 N N . ASP A 1 71 ? 8.82 -13.086 -0.087 1 84.06 71 ASP A N 1
ATOM 555 C CA . ASP A 1 71 ? 9.148 -11.891 0.69 1 84.06 71 ASP A CA 1
ATOM 556 C C . ASP A 1 71 ? 8.461 -10.656 0.107 1 84.06 71 ASP A C 1
ATOM 558 O O . ASP A 1 71 ? 7.953 -9.812 0.849 1 84.06 71 ASP A O 1
ATOM 562 N N . ALA A 1 72 ? 8.5 -10.594 -1.172 1 88.12 72 ALA A N 1
ATOM 563 C CA . ALA A 1 72 ? 7.867 -9.461 -1.846 1 88.12 72 ALA A CA 1
ATOM 564 C C . ALA A 1 72 ? 6.359 -9.461 -1.61 1 88.12 72 ALA A C 1
ATOM 566 O O . ALA A 1 72 ? 5.762 -8.398 -1.4 1 88.12 72 ALA A O 1
ATOM 567 N N . LEU A 1 73 ? 5.766 -10.602 -1.653 1 88.31 73 LEU A N 1
ATOM 568 C CA . LEU A 1 73 ? 4.332 -10.727 -1.411 1 88.31 73 LEU A CA 1
ATOM 569 C C . LEU A 1 73 ? 3.977 -10.266 -0.002 1 88.31 73 LEU A C 1
ATOM 571 O O . LEU A 1 73 ? 3.018 -9.508 0.186 1 88.31 73 LEU A O 1
ATOM 575 N N . ILE A 1 74 ? 4.746 -10.633 0.888 1 82.94 74 ILE A N 1
ATOM 576 C CA . ILE A 1 74 ? 4.488 -10.289 2.281 1 82.94 74 ILE A CA 1
ATOM 577 C C . ILE A 1 74 ? 4.684 -8.789 2.484 1 82.94 74 ILE A C 1
ATOM 579 O O . ILE A 1 74 ? 3.791 -8.102 2.99 1 82.94 74 ILE A O 1
ATOM 583 N N . SER A 1 75 ? 5.746 -8.25 2.014 1 82.69 75 SER A N 1
ATOM 584 C CA . SER A 1 75 ? 6.148 -6.879 2.314 1 82.69 75 SER A CA 1
ATOM 585 C C . SER A 1 75 ? 5.293 -5.867 1.56 1 82.69 75 SER A C 1
ATOM 587 O O . SER A 1 75 ? 5.105 -4.738 2.016 1 82.69 75 SER A O 1
ATOM 589 N N . ASN A 1 76 ? 4.758 -6.316 0.483 1 86.19 76 ASN A N 1
ATOM 590 C CA . ASN A 1 76 ? 4.105 -5.328 -0.369 1 86.19 76 ASN A CA 1
ATOM 591 C C . ASN A 1 76 ? 2.6 -5.562 -0.445 1 86.19 76 ASN A C 1
ATOM 593 O O . ASN A 1 76 ? 1.852 -4.68 -0.873 1 86.19 76 ASN A O 1
ATOM 597 N N . PHE A 1 77 ? 2.186 -6.695 -0.067 1 88.81 77 PHE A N 1
ATOM 598 C CA . PHE A 1 77 ? 0.758 -6.977 -0.137 1 88.81 77 PHE A CA 1
ATOM 599 C C . PHE A 1 77 ? 0.206 -7.324 1.24 1 88.81 77 PHE A C 1
ATOM 601 O O . PHE A 1 77 ? -0.676 -6.633 1.754 1 88.81 77 PHE A O 1
ATOM 608 N N . THR A 1 78 ? 0.764 -8.352 1.87 1 86.25 78 THR A N 1
ATOM 609 C CA . THR A 1 78 ? 0.223 -8.875 3.119 1 86.25 78 THR A CA 1
ATOM 610 C C . THR A 1 78 ? 0.278 -7.824 4.219 1 86.25 78 THR A C 1
ATOM 612 O O . THR A 1 78 ? -0.639 -7.723 5.035 1 86.25 78 THR A O 1
ATOM 615 N N . THR A 1 79 ? 1.316 -7.059 4.234 1 84.44 79 THR A N 1
ATOM 616 C CA . THR A 1 79 ? 1.471 -6.043 5.27 1 84.44 79 THR A CA 1
ATOM 617 C C . THR A 1 79 ? 0.48 -4.898 5.059 1 84.44 79 THR A C 1
ATOM 619 O O . THR A 1 79 ? 0.191 -4.145 5.988 1 84.44 79 THR A O 1
ATOM 622 N N . LEU A 1 80 ? -0.058 -4.773 3.896 1 88.38 80 LEU A N 1
ATOM 623 C CA . LEU A 1 80 ? -1.001 -3.705 3.588 1 88.38 80 LEU A CA 1
ATOM 624 C C . LEU A 1 80 ? -2.438 -4.172 3.791 1 88.38 80 LEU A C 1
ATOM 626 O O . LEU A 1 80 ? -3.254 -3.453 4.371 1 88.38 80 LEU A O 1
ATOM 630 N N . PHE A 1 81 ? -2.674 -5.391 3.328 1 90.94 81 PHE A N 1
ATOM 631 C CA . PHE A 1 81 ? -4.07 -5.781 3.191 1 90.94 81 PHE A CA 1
ATOM 632 C C . PHE A 1 81 ? -4.355 -7.051 3.986 1 90.94 81 PHE A C 1
ATOM 634 O O . PHE A 1 81 ? -5.473 -7.574 3.955 1 90.94 81 PHE A O 1
ATOM 641 N N . GLY A 1 82 ? -3.332 -7.586 4.676 1 86.38 82 GLY A N 1
ATOM 642 C CA . GLY A 1 82 ? -3.512 -8.828 5.406 1 86.38 82 GLY A CA 1
ATOM 643 C C . GLY A 1 82 ? -3.336 -10.062 4.535 1 86.38 82 GLY A C 1
ATOM 644 O O . GLY A 1 82 ? -3.383 -9.969 3.307 1 86.38 82 GLY A O 1
ATOM 645 N N . SER A 1 83 ? -3.197 -11.18 5.172 1 86.56 83 SER A N 1
ATOM 646 C CA . SER A 1 83 ? -3.045 -12.43 4.438 1 86.56 83 SER A CA 1
ATOM 647 C C . SER A 1 83 ? -4.348 -12.828 3.756 1 86.56 83 SER A C 1
ATOM 649 O O . SER A 1 83 ? -5.406 -12.836 4.387 1 86.56 83 SER A O 1
ATOM 651 N N . PRO A 1 84 ? -4.25 -13.148 2.482 1 88.25 84 PRO A N 1
ATOM 652 C CA . PRO A 1 84 ? -5.453 -13.664 1.822 1 88.25 84 PRO A CA 1
ATOM 653 C C . PRO A 1 84 ? -5.82 -15.07 2.283 1 88.25 84 PRO A C 1
ATOM 655 O O . PRO A 1 84 ? -4.988 -15.766 2.875 1 88.25 84 PRO A O 1
ATOM 658 N N . ASP A 1 85 ? -7.047 -15.477 2.016 1 87.06 85 ASP A N 1
ATOM 659 C CA . ASP A 1 85 ? -7.465 -16.859 2.271 1 87.06 85 ASP A CA 1
ATOM 660 C C . ASP A 1 85 ? -6.957 -17.797 1.18 1 87.06 85 ASP A C 1
ATOM 662 O O . ASP A 1 85 ? -6.602 -18.938 1.458 1 87.06 85 ASP A O 1
ATOM 666 N N . THR A 1 86 ? -6.992 -17.234 -0.016 1 85.69 86 THR A N 1
ATOM 667 C CA . THR A 1 86 ? -6.621 -18.047 -1.169 1 85.69 86 THR A CA 1
ATOM 668 C C . THR A 1 86 ? -5.68 -17.281 -2.092 1 85.69 86 THR A C 1
ATOM 670 O O . THR A 1 86 ? -5.914 -16.109 -2.391 1 85.69 86 THR A O 1
ATOM 673 N N . LEU A 1 87 ? -4.645 -17.938 -2.377 1 86.31 87 LEU A N 1
ATOM 674 C CA . LEU A 1 87 ? -3.695 -17.422 -3.361 1 86.31 87 LEU A CA 1
ATOM 675 C C . LEU A 1 87 ? -3.725 -18.266 -4.629 1 86.31 87 LEU A C 1
ATOM 677 O O . LEU A 1 87 ? -3.547 -19.484 -4.574 1 86.31 87 LEU A O 1
ATOM 681 N N . ILE A 1 88 ? -3.982 -17.672 -5.707 1 83.31 88 ILE A N 1
ATOM 682 C CA . ILE A 1 88 ? -4.059 -18.344 -7 1 83.31 88 ILE A CA 1
ATOM 683 C C . ILE A 1 88 ? -2.84 -17.969 -7.844 1 83.31 88 ILE A C 1
ATOM 685 O O . ILE A 1 88 ? -2.525 -16.797 -8.016 1 83.31 88 ILE A O 1
ATOM 689 N N . SER A 1 89 ? -2.07 -18.922 -8.266 1 80.88 89 SER A N 1
ATOM 690 C CA . SER A 1 89 ? -0.928 -18.656 -9.133 1 80.88 89 SER A CA 1
ATOM 691 C C . SER A 1 89 ? -0.703 -19.812 -10.109 1 80.88 89 SER A C 1
ATOM 693 O O . SER A 1 89 ? -0.907 -20.969 -9.766 1 80.88 89 SER A O 1
ATOM 695 N N . ASP A 1 90 ? -0.465 -19.422 -11.414 1 69.06 90 ASP A N 1
ATOM 696 C CA . ASP A 1 90 ? -0.129 -20.453 -12.383 1 69.06 90 ASP A CA 1
ATOM 697 C C . ASP A 1 90 ? 1.306 -20.953 -12.188 1 69.06 90 ASP A C 1
ATOM 699 O O . ASP A 1 90 ? 1.645 -22.062 -12.578 1 69.06 90 ASP A O 1
ATOM 703 N N . ASN A 1 91 ? 2.238 -20 -11.883 1 61.09 91 ASN A N 1
ATOM 704 C CA . ASN A 1 91 ? 3.641 -20.375 -11.727 1 61.09 91 ASN A CA 1
ATOM 705 C C . ASN A 1 91 ? 3.967 -20.734 -10.281 1 61.09 91 ASN A C 1
ATOM 707 O O . ASN A 1 91 ? 4.418 -19.891 -9.508 1 61.09 91 ASN A O 1
ATOM 711 N N . GLY A 1 92 ? 3.406 -21.797 -9.773 1 61 92 GLY A N 1
ATOM 712 C CA . GLY A 1 92 ? 3.051 -22.125 -8.398 1 61 92 GLY A CA 1
ATOM 713 C C . GLY A 1 92 ? 4.199 -22.719 -7.609 1 61 92 GLY A C 1
ATOM 714 O O . GLY A 1 92 ? 4.035 -23.078 -6.441 1 61 92 GLY A O 1
ATOM 715 N N . THR A 1 93 ? 5.344 -22.812 -8.312 1 65.12 93 THR A N 1
ATOM 716 C CA . THR A 1 93 ? 6.293 -23.562 -7.484 1 65.12 93 THR A CA 1
ATOM 717 C C . THR A 1 93 ? 6.723 -22.719 -6.281 1 65.12 93 THR A C 1
ATOM 719 O O . THR A 1 93 ? 7.031 -23.266 -5.219 1 65.12 93 THR A O 1
ATOM 722 N N . GLU A 1 94 ? 6.711 -21.422 -6.465 1 68.94 94 GLU A N 1
ATOM 723 C CA . GLU A 1 94 ? 7.117 -20.547 -5.375 1 68.94 94 GLU A CA 1
ATOM 724 C C . GLU A 1 94 ? 6.137 -20.625 -4.211 1 68.94 94 GLU A C 1
ATOM 726 O O . GLU A 1 94 ? 6.547 -20.609 -3.045 1 68.94 94 GLU A O 1
ATOM 731 N N . PHE A 1 95 ? 4.945 -20.875 -4.578 1 69.19 95 PHE A N 1
ATOM 732 C CA . PHE A 1 95 ? 3.92 -20.797 -3.545 1 69.19 95 PHE A CA 1
ATOM 733 C C . PHE A 1 95 ? 3.594 -22.188 -3.008 1 69.19 95 PHE A C 1
ATOM 735 O O . PHE A 1 95 ? 2.732 -22.344 -2.139 1 69.19 95 PHE A O 1
ATOM 742 N N . THR A 1 96 ? 4.289 -23.062 -3.605 1 67.12 96 THR A N 1
ATOM 743 C CA . THR A 1 96 ? 4.191 -24.406 -3.057 1 67.12 96 THR A CA 1
ATOM 744 C C . THR A 1 96 ? 5.453 -24.781 -2.281 1 67.12 96 THR A C 1
ATOM 746 O O . THR A 1 96 ? 5.559 -25.875 -1.74 1 67.12 96 THR A O 1
ATOM 749 N N . SER A 1 97 ? 6.211 -23.812 -2.221 1 74.31 97 SER A N 1
ATOM 750 C CA . SER A 1 97 ? 7.488 -24.062 -1.562 1 74.31 97 SER A CA 1
ATOM 751 C C . SER A 1 97 ? 7.32 -24.156 -0.049 1 74.31 97 SER A C 1
ATOM 753 O O . SER A 1 97 ? 6.32 -23.688 0.5 1 74.31 97 SER A O 1
ATOM 755 N N . GLU A 1 98 ? 8.266 -24.859 0.553 1 76.56 98 GLU A N 1
ATOM 756 C CA . GLU A 1 98 ? 8.305 -24.953 2.01 1 76.56 98 GLU A CA 1
ATOM 757 C C . GLU A 1 98 ? 8.422 -23.562 2.637 1 76.56 98 GLU A C 1
ATOM 759 O O . GLU A 1 98 ? 7.801 -23.281 3.668 1 76.56 98 GLU A O 1
ATOM 764 N N . TYR A 1 99 ? 9.094 -22.844 1.981 1 75.44 99 TYR A N 1
ATOM 765 C CA . TYR A 1 99 ? 9.289 -21.484 2.482 1 75.44 99 TYR A CA 1
ATOM 766 C C . TYR A 1 99 ? 7.961 -20.734 2.547 1 75.44 99 TYR A C 1
ATOM 768 O O . TYR A 1 99 ? 7.656 -20.094 3.551 1 75.44 99 TYR A O 1
ATOM 776 N N . PHE A 1 100 ? 7.23 -20.875 1.579 1 76.81 100 PHE A N 1
ATOM 777 C CA . PHE A 1 100 ? 5.93 -20.219 1.563 1 76.81 100 PHE A CA 1
ATOM 778 C C . PHE A 1 100 ? 5.047 -20.734 2.693 1 76.81 100 PHE A C 1
ATOM 780 O O . PHE A 1 100 ? 4.418 -19.953 3.406 1 76.81 100 PHE A O 1
ATOM 787 N N . ARG A 1 101 ? 5.059 -21.984 2.814 1 74.88 101 ARG A N 1
ATOM 788 C CA . ARG A 1 101 ? 4.254 -22.594 3.867 1 74.88 101 ARG A CA 1
ATOM 789 C C . ARG A 1 101 ? 4.684 -22.094 5.242 1 74.88 101 ARG A C 1
ATOM 791 O O . ARG A 1 101 ? 3.838 -21.812 6.094 1 74.88 101 ARG A O 1
ATOM 798 N N . GLU A 1 102 ? 5.871 -21.984 5.391 1 74.25 102 GLU A N 1
ATOM 799 C CA . GLU A 1 102 ? 6.41 -21.5 6.66 1 74.25 102 GLU A CA 1
ATOM 800 C C . GLU A 1 102 ? 5.992 -20.062 6.926 1 74.25 102 GLU A C 1
ATOM 802 O O . GLU A 1 102 ? 5.598 -19.719 8.047 1 74.25 102 GLU A O 1
ATOM 807 N N . VAL A 1 103 ? 6.086 -19.328 5.91 1 71.81 103 VAL A N 1
ATOM 808 C CA . VAL A 1 103 ? 5.746 -17.922 6.039 1 71.81 103 VAL A CA 1
ATOM 809 C C . VAL A 1 103 ? 4.25 -17.766 6.328 1 71.81 103 VAL A C 1
ATOM 811 O O . VAL A 1 103 ? 3.85 -16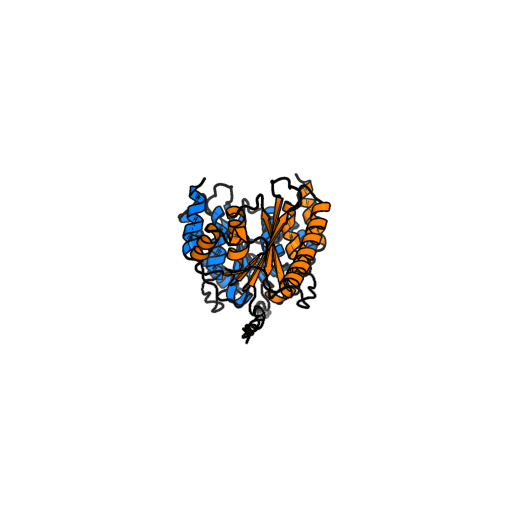.969 7.172 1 71.81 103 VAL A O 1
ATOM 814 N N . CYS A 1 104 ? 3.469 -18.547 5.586 1 71.56 104 CYS A N 1
ATOM 815 C CA . CYS A 1 104 ? 2.031 -18.531 5.832 1 71.56 104 CYS A CA 1
ATOM 816 C C . CYS A 1 104 ? 1.719 -18.906 7.273 1 71.56 104 CYS A C 1
ATOM 818 O O . CYS A 1 104 ? 0.857 -18.297 7.91 1 71.56 104 CYS A O 1
ATOM 820 N N . ASN A 1 105 ? 2.416 -19.906 7.73 1 69.19 105 ASN A N 1
ATOM 821 C CA . ASN A 1 105 ? 2.23 -20.344 9.109 1 69.19 105 ASN A CA 1
ATOM 822 C C . ASN A 1 105 ? 2.568 -19.234 10.102 1 69.19 105 ASN A C 1
ATOM 824 O O . ASN A 1 105 ? 1.862 -19.047 11.094 1 69.19 105 ASN A O 1
ATOM 828 N N . LEU A 1 106 ? 3.58 -18.578 9.742 1 65.94 106 LEU A N 1
ATOM 829 C CA . LEU A 1 106 ? 4.016 -17.484 10.617 1 65.94 106 LEU A CA 1
ATOM 830 C C . LEU A 1 106 ? 3 -16.344 10.609 1 65.94 106 LEU A C 1
ATOM 832 O O . LEU A 1 106 ? 2.85 -15.641 11.609 1 65.94 106 LEU A O 1
ATOM 836 N N . MET A 1 107 ? 2.328 -16.25 9.531 1 67.06 107 MET A N 1
ATOM 837 C CA . MET A 1 107 ? 1.352 -15.172 9.398 1 67.06 107 MET A CA 1
ATOM 838 C C . MET A 1 107 ? 0.023 -15.562 10.039 1 67.06 107 MET A C 1
ATOM 840 O O . MET A 1 107 ? -0.907 -14.758 10.094 1 67.06 107 MET A O 1
ATOM 844 N N . GLY A 1 108 ? -0.034 -16.719 10.688 1 60.16 108 GLY A N 1
ATOM 845 C CA . GLY A 1 108 ? -1.169 -17.172 11.477 1 60.16 108 GLY A CA 1
ATOM 846 C C . GLY A 1 108 ? -2.34 -17.625 10.625 1 60.16 108 GLY A C 1
ATOM 847 O O . GLY A 1 108 ? -3.459 -17.766 11.125 1 60.16 108 GLY A O 1
ATOM 848 N N . LYS A 1 109 ? -2.207 -17.547 9.445 1 63.91 109 LYS A N 1
ATOM 849 C CA . LYS A 1 109 ? -3.318 -17.969 8.602 1 63.91 109 LYS A CA 1
ATOM 850 C C . LYS A 1 109 ? -2.828 -18.844 7.445 1 63.91 109 LYS A C 1
ATOM 852 O O . LYS A 1 109 ? -1.777 -18.562 6.859 1 63.91 109 LYS A O 1
ATOM 857 N N . LYS A 1 110 ? -3.631 -19.906 7.391 1 67.5 110 LYS A N 1
ATOM 858 C CA . LYS A 1 110 ? -3.332 -20.812 6.277 1 67.5 110 LYS A CA 1
ATOM 859 C C . LYS A 1 110 ? -3.889 -20.266 4.965 1 67.5 110 LYS A C 1
ATOM 861 O O . LYS A 1 110 ? -5.105 -20.172 4.797 1 67.5 110 LYS A O 1
ATOM 866 N N . THR A 1 111 ? -2.955 -19.594 4.285 1 74.75 111 THR A N 1
ATOM 867 C CA . THR A 1 111 ? -3.311 -19.219 2.92 1 74.75 111 THR A CA 1
ATOM 868 C C . THR A 1 111 ? -3.299 -20.453 2.006 1 74.75 111 THR A C 1
ATOM 870 O O . THR A 1 111 ? -2.322 -21.203 1.975 1 74.75 111 THR A O 1
ATOM 873 N N . ARG A 1 112 ? -4.418 -20.75 1.388 1 75.5 112 ARG A N 1
ATOM 874 C CA . ARG A 1 112 ? -4.5 -21.859 0.454 1 75.5 112 ARG A CA 1
ATOM 875 C C . ARG A 1 112 ? -3.984 -21.453 -0.925 1 75.5 112 ARG A C 1
ATOM 877 O O . ARG A 1 112 ? -4.383 -20.422 -1.466 1 75.5 112 ARG A O 1
ATOM 884 N N . TYR A 1 113 ? -3.053 -22.234 -1.26 1 75.25 113 TYR A N 1
ATOM 885 C CA . TYR A 1 113 ? -2.553 -22.031 -2.615 1 75.25 113 TYR A CA 1
ATOM 886 C C . TYR A 1 113 ? -3.312 -22.906 -3.611 1 75.25 113 TYR A C 1
ATOM 888 O O . TYR A 1 113 ? -3.615 -24.062 -3.326 1 75.25 113 TYR A O 1
ATOM 896 N N . THR A 1 114 ? -3.734 -22.344 -4.711 1 71.38 114 THR A N 1
ATOM 897 C CA . THR A 1 114 ? -4.371 -23.125 -5.762 1 71.38 114 THR A CA 1
ATOM 898 C C . THR A 1 114 ? -3.973 -22.594 -7.141 1 71.38 114 THR A C 1
ATOM 900 O O . THR A 1 114 ? -3.502 -21.469 -7.27 1 71.38 114 THR A O 1
ATOM 903 N N . THR A 1 115 ? -3.969 -23.578 -8.023 1 70.31 115 THR A N 1
ATOM 904 C CA . THR A 1 115 ? -3.854 -23.172 -9.422 1 70.31 115 THR A CA 1
ATOM 905 C C . THR A 1 115 ? -5.227 -22.859 -10.008 1 70.31 115 THR A C 1
ATOM 907 O O . THR A 1 115 ? -6.246 -23.312 -9.484 1 70.31 115 THR A O 1
ATOM 910 N N . PRO A 1 116 ? -5.16 -22 -10.977 1 63.31 116 PRO A N 1
ATOM 911 C CA . PRO A 1 116 ? -6.473 -21.703 -11.57 1 63.31 116 PRO A CA 1
ATOM 912 C C . PRO A 1 116 ? -7.203 -22.969 -12.016 1 63.31 116 PRO A C 1
ATOM 914 O O . PRO A 1 116 ? -6.59 -23.875 -12.586 1 63.31 116 PRO A O 1
ATOM 917 N N . TYR A 1 117 ? -8.219 -23.406 -11.312 1 57.28 117 TYR A N 1
ATOM 918 C CA . TYR A 1 117 ? -8.914 -24.656 -11.547 1 57.28 117 TYR A CA 1
ATOM 919 C C . TYR A 1 117 ? -9.766 -24.594 -12.805 1 57.28 117 TYR A C 1
ATOM 921 O O . TYR A 1 117 ? -9.961 -25.594 -13.492 1 57.28 117 TYR A O 1
ATOM 929 N N . ASN A 1 118 ? -10.539 -23.547 -13.031 1 59.44 118 ASN A N 1
ATOM 930 C CA . ASN A 1 118 ? -11.547 -23.453 -14.086 1 59.44 118 ASN A CA 1
ATOM 931 C C . ASN A 1 118 ? -11.055 -22.609 -15.258 1 59.44 118 ASN A C 1
ATOM 933 O O . ASN A 1 118 ? -10.508 -21.516 -15.062 1 59.44 118 ASN A O 1
ATOM 937 N N . PRO A 1 119 ? -11.156 -23.281 -16.438 1 58.56 119 PRO A N 1
ATOM 938 C CA . PRO A 1 119 ? -10.781 -22.578 -17.672 1 58.56 119 PRO A CA 1
ATOM 939 C C . PRO A 1 119 ? -11.289 -21.125 -17.688 1 58.56 119 PRO A C 1
ATOM 941 O O . PRO A 1 119 ? -10.602 -20.25 -18.203 1 58.56 119 PRO A O 1
ATOM 944 N N . ALA A 1 120 ? -12.5 -20.953 -17.203 1 57.47 120 ALA A N 1
ATOM 945 C CA . ALA A 1 120 ? -13.07 -19.609 -17.234 1 57.47 120 ALA A CA 1
ATOM 946 C C . ALA A 1 120 ? -12.289 -18.656 -16.328 1 57.47 120 ALA A C 1
ATOM 948 O O . ALA A 1 120 ? -12.055 -17.5 -16.688 1 57.47 120 ALA A O 1
ATOM 949 N N . SER A 1 121 ? -11.922 -19.172 -15.188 1 58.62 121 SER A N 1
ATOM 950 C CA . SER A 1 121 ? -11.117 -18.375 -14.273 1 58.62 121 SER A CA 1
ATOM 951 C C . SER A 1 121 ? -9.742 -18.078 -14.867 1 58.62 121 SER A C 1
ATOM 953 O O . SER A 1 121 ? -9.227 -16.969 -14.727 1 58.62 121 SER A O 1
ATOM 955 N N . ASN A 1 122 ? -9.289 -19.047 -15.555 1 59.75 122 ASN A N 1
ATOM 956 C CA . ASN A 1 122 ? -8 -18.875 -16.234 1 59.75 122 ASN A CA 1
ATOM 957 C C . ASN A 1 122 ? -8.086 -17.812 -17.328 1 59.75 122 ASN A C 1
ATOM 959 O O . ASN A 1 122 ? -7.172 -17 -17.484 1 59.75 122 ASN A O 1
ATOM 963 N N . GLY A 1 123 ? -9.266 -17.875 -17.969 1 59.53 123 GLY A N 1
ATOM 964 C CA . GLY A 1 123 ? -9.445 -16.891 -19.016 1 59.53 123 GLY A CA 1
ATOM 965 C C . GLY A 1 123 ? -9.477 -15.461 -18.5 1 59.53 123 GLY A C 1
ATOM 966 O O . GLY A 1 123 ? -8.867 -14.562 -19.094 1 59.53 123 GLY A O 1
ATOM 967 N N . MET A 1 124 ? -10.188 -15.25 -17.406 1 61.25 124 MET A N 1
ATOM 968 C CA . MET A 1 124 ? -10.289 -13.914 -16.828 1 61.25 124 MET A CA 1
ATOM 969 C C . MET A 1 124 ? -8.945 -13.453 -16.281 1 61.25 124 MET A C 1
ATOM 971 O O . MET A 1 124 ? -8.547 -12.312 -16.484 1 61.25 124 MET A O 1
ATOM 975 N N . VAL A 1 125 ? -8.297 -14.414 -15.594 1 61.94 125 VAL A N 1
ATOM 976 C CA . VAL A 1 125 ? -6.965 -14.117 -15.07 1 61.94 125 VAL A CA 1
ATOM 977 C C . VAL A 1 125 ? -6.02 -13.789 -16.219 1 61.94 125 VAL A C 1
ATOM 979 O O . VAL A 1 125 ? -5.242 -12.828 -16.141 1 61.94 125 VAL A O 1
ATOM 982 N N . GLU A 1 126 ? -6.246 -14.562 -17.266 1 63.62 126 GLU A N 1
ATOM 983 C CA . GLU A 1 126 ? -5.383 -14.383 -18.438 1 63.62 126 GLU A CA 1
ATOM 984 C C . GLU A 1 126 ? -5.629 -13.031 -19.094 1 63.62 126 GLU A C 1
ATOM 986 O O . GLU A 1 126 ? -4.68 -12.328 -19.469 1 63.62 126 GLU A O 1
ATOM 991 N N . ARG A 1 127 ? -6.848 -12.625 -19.188 1 66.56 127 ARG A N 1
ATOM 992 C CA . ARG A 1 127 ? -7.152 -11.344 -19.828 1 66.56 127 ARG A CA 1
ATOM 993 C C . ARG A 1 127 ? -6.645 -10.188 -18.969 1 66.56 127 ARG A C 1
ATOM 995 O O . ARG A 1 127 ? -6.066 -9.234 -19.5 1 66.56 127 ARG A O 1
ATOM 1002 N N . CYS A 1 128 ? -6.867 -10.305 -17.656 1 68.5 128 CYS A N 1
ATOM 1003 C CA . CYS A 1 128 ? -6.398 -9.25 -16.766 1 68.5 128 CYS A CA 1
ATOM 1004 C C . CYS A 1 128 ? -4.879 -9.141 -16.797 1 68.5 128 CYS A C 1
ATOM 1006 O O . CYS A 1 128 ? -4.336 -8.031 -16.844 1 68.5 128 CYS A O 1
ATOM 1008 N N . ASN A 1 129 ? -4.32 -10.289 -16.828 1 71.5 129 ASN A N 1
ATOM 1009 C CA . ASN A 1 129 ? -2.859 -10.312 -16.859 1 71.5 129 ASN A CA 1
ATOM 1010 C C . ASN A 1 129 ? -2.324 -9.734 -18.172 1 71.5 129 ASN A C 1
ATOM 1012 O O . ASN A 1 129 ? -1.298 -9.055 -18.172 1 71.5 129 ASN A O 1
ATOM 1016 N N . ARG A 1 130 ? -3.084 -9.93 -19.156 1 75 130 ARG A N 1
ATOM 1017 C CA . ARG A 1 130 ? -2.664 -9.383 -20.438 1 75 130 ARG A CA 1
ATOM 1018 C C . ARG A 1 130 ? -2.719 -7.859 -20.438 1 75 130 ARG A C 1
ATOM 1020 O O . ARG A 1 130 ? -1.81 -7.199 -20.953 1 75 130 ARG A O 1
ATOM 1027 N N . VAL A 1 131 ? -3.812 -7.371 -19.875 1 75.75 131 VAL A N 1
ATOM 1028 C CA . VAL A 1 131 ? -3.963 -5.922 -19.781 1 75.75 131 VAL A CA 1
ATOM 1029 C C . VAL A 1 131 ? -2.811 -5.336 -18.969 1 75.75 131 VAL A C 1
ATOM 1031 O O . VAL A 1 131 ? -2.219 -4.328 -19.359 1 75.75 131 VAL A O 1
ATOM 1034 N N . ILE A 1 132 ? -2.484 -5.965 -17.922 1 81 132 ILE A N 1
ATOM 1035 C CA . ILE A 1 132 ? -1.4 -5.508 -17.062 1 81 132 ILE A CA 1
ATOM 1036 C C . ILE A 1 132 ? -0.075 -5.582 -17.812 1 81 132 ILE A C 1
ATOM 1038 O O . ILE A 1 132 ? 0.722 -4.641 -17.781 1 81 132 ILE A O 1
ATOM 1042 N N . LYS A 1 133 ? 0.053 -6.656 -18.516 1 77.62 133 LYS A N 1
ATOM 1043 C CA . LYS A 1 133 ? 1.281 -6.848 -19.281 1 77.62 133 LYS A CA 1
ATOM 1044 C C . LYS A 1 133 ? 1.419 -5.789 -20.375 1 77.62 133 LYS A C 1
ATOM 1046 O O . LYS A 1 133 ? 2.504 -5.242 -20.578 1 77.62 133 LYS A O 1
ATOM 1051 N N . ASP A 1 134 ? 0.315 -5.57 -21.016 1 76.38 134 ASP A N 1
ATOM 1052 C CA . ASP A 1 134 ? 0.312 -4.551 -22.062 1 76.38 134 ASP A CA 1
ATOM 1053 C C . ASP A 1 134 ? 0.648 -3.178 -21.484 1 76.38 134 ASP A C 1
ATOM 1055 O O . ASP A 1 134 ? 1.412 -2.418 -22.094 1 76.38 134 ASP A O 1
ATOM 1059 N N . CYS A 1 135 ? 0.084 -2.912 -20.359 1 78.44 135 CYS A N 1
ATOM 1060 C CA . CYS A 1 135 ? 0.367 -1.647 -19.688 1 78.44 135 CYS A CA 1
ATOM 1061 C C . CYS A 1 135 ? 1.837 -1.556 -19.297 1 78.44 135 CYS A C 1
ATOM 1063 O O . CYS A 1 135 ? 2.473 -0.518 -19.5 1 78.44 135 CYS A O 1
ATOM 1065 N N . LEU A 1 136 ? 2.34 -2.621 -18.828 1 80.75 136 LEU A N 1
ATOM 1066 C CA . LEU A 1 136 ? 3.736 -2.662 -18.406 1 80.75 136 LEU A CA 1
ATOM 1067 C C . LEU A 1 136 ? 4.672 -2.529 -19.609 1 80.75 136 LEU A C 1
ATOM 1069 O O . LEU A 1 136 ? 5.691 -1.838 -19.531 1 80.75 136 LEU A O 1
ATOM 1073 N N . ALA A 1 137 ? 4.281 -3.236 -20.625 1 76.38 137 ALA A N 1
ATOM 1074 C CA . ALA A 1 137 ? 5.082 -3.164 -21.844 1 76.38 137 ALA A CA 1
ATOM 1075 C C . ALA A 1 137 ? 5.145 -1.735 -22.375 1 76.38 137 ALA A C 1
ATOM 1077 O O . ALA A 1 137 ? 6.219 -1.247 -22.734 1 76.38 137 ALA A O 1
ATOM 1078 N N . ALA A 1 138 ? 4 -1.134 -22.422 1 73.38 138 ALA A N 1
ATOM 1079 C CA . ALA A 1 138 ? 3.936 0.251 -22.875 1 73.38 138 ALA A CA 1
ATOM 1080 C C . ALA A 1 138 ? 4.738 1.17 -21.969 1 73.38 138 ALA A C 1
ATOM 1082 O O . ALA A 1 138 ? 5.449 2.061 -22.438 1 73.38 138 ALA A O 1
ATOM 1083 N N . PHE A 1 139 ? 4.617 0.868 -20.781 1 73.69 139 PHE A N 1
ATOM 1084 C CA . PHE A 1 139 ? 5.32 1.65 -19.781 1 73.69 139 PHE A CA 1
ATOM 1085 C C . PHE A 1 139 ? 6.828 1.476 -19.906 1 73.69 139 PHE A C 1
ATOM 1087 O O . PHE A 1 139 ? 7.582 2.443 -19.781 1 73.69 139 PHE A O 1
ATOM 1094 N N . CYS A 1 140 ? 7.258 0.296 -20.141 1 76.25 140 CYS A N 1
ATOM 1095 C CA . CYS A 1 140 ? 8.68 -0.022 -20.25 1 76.25 140 CYS A CA 1
ATOM 1096 C C . CYS A 1 140 ? 9.258 0.496 -21.562 1 76.25 140 CYS A C 1
ATOM 1098 O O . CYS A 1 140 ? 10.438 0.825 -21.641 1 76.25 140 CYS A O 1
ATOM 1100 N N . GLU A 1 141 ? 8.508 0.448 -22.609 1 75.12 141 GLU A N 1
ATOM 1101 C CA . GLU A 1 141 ? 8.984 0.915 -23.906 1 75.12 141 GLU A CA 1
ATOM 1102 C C . GLU A 1 141 ? 9.438 2.371 -23.844 1 75.12 141 GLU A C 1
ATOM 1104 O O . GLU A 1 141 ? 10.422 2.748 -24.469 1 75.12 141 GLU A O 1
ATOM 1109 N N . ASP A 1 142 ? 8.844 3.078 -23 1 70.56 142 ASP A N 1
ATOM 1110 C CA . ASP A 1 142 ? 9.164 4.5 -22.891 1 70.56 142 ASP A CA 1
ATOM 1111 C C . ASP A 1 142 ? 10.445 4.711 -22.078 1 70.56 142 ASP A C 1
ATOM 1113 O O . ASP A 1 142 ? 11.164 5.688 -22.297 1 70.56 142 ASP A O 1
ATOM 1117 N N . SER A 1 143 ? 10.648 3.764 -21.125 1 74.69 143 SER A N 1
ATOM 1118 C CA . SER A 1 143 ? 11.828 3.859 -20.281 1 74.69 143 SER A CA 1
ATOM 1119 C C . SER A 1 143 ? 12.352 2.477 -19.906 1 74.69 143 SER A C 1
ATOM 1121 O O . SER A 1 143 ? 12.312 2.092 -18.734 1 74.69 143 SER A O 1
ATOM 1123 N N . PRO A 1 144 ? 12.992 1.835 -20.922 1 71.88 144 PRO A N 1
ATOM 1124 C CA . PRO A 1 144 ? 13.344 0.43 -20.703 1 71.88 144 PRO A CA 1
ATOM 1125 C C . PRO A 1 144 ? 14.32 0.235 -19.547 1 71.88 144 PRO A C 1
ATOM 1127 O O . PRO A 1 144 ? 14.273 -0.786 -18.859 1 71.88 144 PRO A O 1
ATOM 1130 N N . SER A 1 145 ? 15.133 1.231 -19.297 1 76.19 145 SER A N 1
ATOM 1131 C CA . SER A 1 145 ? 16.172 1.04 -18.281 1 76.19 145 SER A CA 1
ATOM 1132 C C . SER A 1 145 ? 15.727 1.613 -16.938 1 76.19 145 SER A C 1
ATOM 1134 O O . SER A 1 145 ? 16.391 1.391 -15.922 1 76.19 145 SER A O 1
ATOM 1136 N N . THR A 1 146 ? 14.516 2.26 -16.938 1 77.19 146 THR A N 1
ATOM 1137 C CA . THR A 1 146 ? 14.156 2.932 -15.688 1 77.19 146 THR A CA 1
ATOM 1138 C C . THR A 1 146 ? 12.68 2.711 -15.359 1 77.19 146 THR A C 1
ATOM 1140 O O . THR A 1 146 ? 12.078 3.486 -14.609 1 77.19 146 THR A O 1
ATOM 1143 N N . TRP A 1 147 ? 12.148 1.655 -15.953 1 78.56 147 TRP A N 1
ATOM 1144 C CA . TRP A 1 147 ? 10.719 1.433 -15.766 1 78.56 147 TRP A CA 1
ATOM 1145 C C . TRP A 1 147 ? 10.391 1.231 -14.297 1 78.56 147 TRP A C 1
ATOM 1147 O O . TRP A 1 147 ? 9.289 1.568 -13.844 1 78.56 147 TRP A O 1
ATOM 1157 N N . ASN A 1 148 ? 11.32 0.719 -13.492 1 75.56 148 ASN A N 1
ATOM 1158 C CA . ASN A 1 148 ? 11.062 0.375 -12.102 1 75.56 148 ASN A CA 1
ATOM 1159 C C . ASN A 1 148 ? 10.914 1.623 -11.234 1 75.56 148 ASN A C 1
ATOM 1161 O O . ASN A 1 148 ? 10.266 1.58 -10.188 1 75.56 148 ASN A O 1
ATOM 1165 N N . SER A 1 149 ? 11.508 2.727 -11.625 1 73.88 149 SER A N 1
ATOM 1166 C CA . SER A 1 149 ? 11.438 3.947 -10.828 1 73.88 149 SER A CA 1
ATOM 1167 C C . SER A 1 149 ? 10.039 4.559 -10.883 1 73.88 149 SER A C 1
ATOM 1169 O O . SER A 1 149 ? 9.656 5.328 -9.992 1 73.88 149 SER A O 1
ATOM 1171 N N . ARG A 1 150 ? 9.258 4.125 -11.82 1 72.69 150 ARG A N 1
ATOM 1172 C CA . ARG A 1 150 ? 7.938 4.727 -11.984 1 72.69 150 ARG A CA 1
ATOM 1173 C C . ARG A 1 150 ? 6.844 3.666 -11.922 1 72.69 150 ARG A C 1
ATOM 1175 O O . ARG A 1 150 ? 5.684 3.943 -12.234 1 72.69 150 ARG A O 1
ATOM 1182 N N . LEU A 1 151 ? 7.148 2.564 -11.555 1 82.12 151 LEU A N 1
ATOM 1183 C CA . LEU A 1 151 ? 6.219 1.441 -11.57 1 82.12 151 LEU A CA 1
ATOM 1184 C C . LEU A 1 151 ? 5.031 1.708 -10.656 1 82.12 151 LEU A C 1
ATOM 1186 O O . LEU A 1 151 ? 3.918 1.243 -10.922 1 82.12 151 LEU A O 1
ATOM 1190 N N . ASP A 1 152 ? 5.219 2.506 -9.617 1 79.5 152 ASP A N 1
ATOM 1191 C CA . ASP A 1 152 ? 4.188 2.756 -8.617 1 79.5 152 ASP A CA 1
ATOM 1192 C C . ASP A 1 152 ? 2.988 3.471 -9.234 1 79.5 152 ASP A C 1
ATOM 1194 O O . ASP A 1 152 ? 1.884 3.426 -8.688 1 79.5 152 ASP A O 1
ATOM 1198 N N . TYR A 1 153 ? 3.154 4.031 -10.406 1 79.06 153 TYR A N 1
ATOM 1199 C CA . TYR A 1 153 ? 2.076 4.793 -11.031 1 79.06 153 TYR A CA 1
ATOM 1200 C C . TYR A 1 153 ? 1.173 3.881 -11.852 1 79.06 153 TYR A C 1
ATOM 1202 O O . TYR A 1 153 ? 0.022 4.227 -12.133 1 79.06 153 TYR A O 1
ATOM 1210 N N . VAL A 1 154 ? 1.734 2.773 -12.258 1 84.19 154 VAL A N 1
ATOM 1211 C CA . VAL A 1 154 ? 0.986 1.875 -13.133 1 84.19 154 VAL A CA 1
ATOM 1212 C C . VAL A 1 154 ? -0.211 1.3 -12.375 1 84.19 154 VAL A C 1
ATOM 1214 O O . VAL A 1 154 ? -1.339 1.327 -12.875 1 84.19 154 VAL A O 1
ATOM 1217 N N . PRO A 1 155 ? -0.054 0.802 -11.117 1 88.75 155 PRO A N 1
ATOM 1218 C CA . PRO A 1 155 ? -1.227 0.329 -10.375 1 88.75 155 PRO A CA 1
ATOM 1219 C C . PRO A 1 155 ? -2.285 1.414 -10.188 1 88.75 155 PRO A C 1
ATOM 1221 O O . PRO A 1 155 ? -3.484 1.127 -10.242 1 88.75 155 PRO A O 1
ATOM 1224 N N . LEU A 1 156 ? -1.832 2.643 -9.914 1 86.56 156 LEU A N 1
ATOM 1225 C CA . LEU A 1 156 ? -2.795 3.727 -9.75 1 86.56 156 LEU A CA 1
ATOM 1226 C C . LEU A 1 156 ? -3.633 3.898 -11.016 1 86.56 156 LEU A C 1
ATOM 1228 O O . LEU A 1 156 ? -4.855 4.051 -10.938 1 86.56 156 LEU A O 1
ATOM 1232 N N . ALA A 1 157 ? -2.949 3.908 -12.148 1 84.69 157 ALA A N 1
ATOM 1233 C CA . ALA A 1 157 ? -3.66 4.023 -13.414 1 84.69 157 ALA A CA 1
ATOM 1234 C C . ALA A 1 157 ? -4.66 2.885 -13.594 1 84.69 157 ALA A C 1
ATOM 1236 O O . ALA A 1 157 ? -5.809 3.111 -13.977 1 84.69 157 ALA A O 1
ATOM 1237 N N . LEU A 1 158 ? -4.285 1.719 -13.344 1 88.44 158 LEU A N 1
ATOM 1238 C CA . LEU A 1 158 ? -5.133 0.543 -13.508 1 88.44 158 LEU A CA 1
ATOM 1239 C C . LEU A 1 158 ? -6.285 0.56 -12.516 1 88.44 158 LEU A C 1
ATOM 1241 O O . LEU A 1 158 ? -7.418 0.213 -12.859 1 88.44 158 LEU A O 1
ATOM 1245 N N . ASN A 1 159 ? -6.035 0.984 -11.258 1 92.25 159 ASN A N 1
ATOM 1246 C CA . ASN A 1 159 ? -7.023 0.929 -10.188 1 92.25 159 ASN A CA 1
ATOM 1247 C C . ASN A 1 159 ? -8.008 2.088 -10.273 1 92.25 159 ASN A C 1
ATOM 1249 O O . ASN A 1 159 ? -9.047 2.074 -9.609 1 92.25 159 ASN A O 1
ATOM 1253 N N . THR A 1 160 ? -7.664 3.09 -11.062 1 90 160 THR A N 1
ATOM 1254 C CA . THR A 1 160 ? -8.578 4.215 -11.234 1 90 160 THR A CA 1
ATOM 1255 C C . THR A 1 160 ? -9.25 4.164 -12.602 1 90 160 THR A C 1
ATOM 1257 O O . THR A 1 160 ? -10.078 5.016 -12.93 1 90 160 THR A O 1
ATOM 1260 N N . ALA A 1 161 ? -8.867 3.258 -13.453 1 87.75 161 ALA A N 1
ATOM 1261 C CA . ALA A 1 161 ? -9.523 3.055 -14.742 1 87.75 161 ALA A CA 1
ATOM 1262 C C . ALA A 1 161 ? -10.789 2.213 -14.586 1 87.75 161 ALA A C 1
ATOM 1264 O O . ALA A 1 161 ? -10.875 1.377 -13.688 1 87.75 161 ALA A O 1
ATOM 1265 N N . PHE A 1 162 ? -11.727 2.475 -15.547 1 89.75 162 PHE A N 1
ATOM 1266 C CA . PHE A 1 162 ? -12.93 1.645 -15.586 1 89.75 162 PHE A CA 1
ATOM 1267 C C . PHE A 1 162 ? -12.578 0.21 -15.961 1 89.75 162 PHE A C 1
ATOM 1269 O O . PHE A 1 162 ? -11.867 -0.024 -16.938 1 89.75 162 PHE A O 1
ATOM 1276 N N . HIS A 1 163 ? -13.039 -0.662 -15.031 1 87.94 163 HIS A N 1
ATOM 1277 C CA . HIS A 1 163 ? -12.82 -2.084 -15.281 1 87.94 163 HIS A CA 1
ATOM 1278 C C . HIS A 1 163 ? -14.133 -2.781 -15.641 1 87.94 163 HIS A C 1
ATOM 1280 O O . HIS A 1 163 ? -15.023 -2.9 -14.805 1 87.94 163 HIS A O 1
ATOM 1286 N N . ARG A 1 164 ? -14.18 -3.342 -16.75 1 83.75 164 ARG A N 1
ATOM 1287 C CA . ARG A 1 164 ? -15.414 -3.859 -17.344 1 83.75 164 ARG A CA 1
ATOM 1288 C C . ARG A 1 164 ? -15.953 -5.035 -16.531 1 83.75 164 ARG A C 1
ATOM 1290 O O . ARG A 1 164 ? -17.156 -5.152 -16.328 1 83.75 164 ARG A O 1
ATOM 1297 N N . SER A 1 165 ? -15.086 -5.918 -16.047 1 83.19 165 SER A N 1
ATOM 1298 C CA . SER A 1 165 ? -15.531 -7.141 -15.391 1 83.19 165 SER A CA 1
ATOM 1299 C C . SER A 1 165 ? -16.266 -6.832 -14.094 1 83.19 165 SER A C 1
ATOM 1301 O O . SER A 1 165 ? -17.062 -7.641 -13.617 1 83.19 165 SER A O 1
ATOM 1303 N N . VAL A 1 166 ? -15.992 -5.664 -13.461 1 87.88 166 VAL A N 1
ATOM 1304 C CA . VAL A 1 166 ? -16.641 -5.309 -12.203 1 87.88 166 VAL A CA 1
ATOM 1305 C C . VAL A 1 166 ? -17.453 -4.027 -12.391 1 87.88 166 VAL A C 1
ATOM 1307 O O . VAL A 1 166 ? -18.016 -3.502 -11.43 1 87.88 166 VAL A O 1
ATOM 1310 N N . ASN A 1 167 ? -17.484 -3.49 -13.617 1 91.06 167 ASN A N 1
ATOM 1311 C CA . ASN A 1 167 ? -18.25 -2.322 -14.031 1 91.06 167 ASN A CA 1
ATOM 1312 C C . ASN A 1 167 ? -17.984 -1.121 -13.133 1 91.06 167 ASN A C 1
ATOM 1314 O O . ASN A 1 167 ? -18.906 -0.423 -12.727 1 91.06 167 ASN A O 1
ATOM 1318 N N . ASN A 1 168 ? -16.812 -0.933 -12.695 1 93.25 168 ASN A N 1
ATOM 1319 C CA . ASN A 1 168 ? -16.359 0.16 -11.844 1 93.25 168 ASN A CA 1
ATOM 1320 C C . ASN A 1 168 ? -14.836 0.242 -11.812 1 93.25 168 ASN A C 1
ATOM 1322 O O . ASN A 1 168 ? -14.148 -0.57 -12.438 1 93.25 168 ASN A O 1
ATOM 1326 N N . GLN A 1 169 ? -14.344 1.298 -11.172 1 93.75 169 GLN A N 1
ATOM 1327 C CA . GLN A 1 169 ? -12.922 1.32 -10.859 1 93.75 169 GLN A CA 1
ATOM 1328 C C . GLN A 1 169 ? -12.594 0.382 -9.695 1 93.75 169 GLN A C 1
ATOM 1330 O O . GLN A 1 169 ? -13.328 0.332 -8.711 1 93.75 169 GLN A O 1
ATOM 1335 N N . PRO A 1 170 ? -11.523 -0.401 -9.812 1 93.94 170 PRO A N 1
ATOM 1336 C CA . PRO A 1 170 ? -11.109 -1.229 -8.672 1 93.94 170 PRO A CA 1
ATOM 1337 C C . PRO A 1 170 ? -10.984 -0.429 -7.379 1 93.94 170 PRO A C 1
ATOM 1339 O O . PRO A 1 170 ? -11.477 -0.856 -6.332 1 93.94 170 PRO A O 1
ATOM 1342 N N . LEU A 1 171 ? -10.383 0.714 -7.449 1 94.44 171 LEU A N 1
ATOM 1343 C CA . LEU A 1 171 ? -10.203 1.552 -6.266 1 94.44 171 LEU A CA 1
ATOM 1344 C C . LEU A 1 171 ? -11.547 2.008 -5.715 1 94.44 171 LEU A C 1
ATOM 1346 O O . LEU A 1 171 ? -11.711 2.119 -4.496 1 94.44 171 LEU A O 1
ATOM 1350 N N . TYR A 1 172 ? -12.469 2.283 -6.582 1 94 172 TYR A N 1
ATOM 1351 C CA . TYR A 1 172 ? -13.805 2.678 -6.152 1 94 172 TYR A CA 1
ATOM 1352 C C . TYR A 1 172 ? -14.461 1.572 -5.336 1 94 172 TYR A C 1
ATOM 1354 O O . TYR A 1 172 ? -15.141 1.846 -4.34 1 94 172 TYR A O 1
ATOM 1362 N N . LEU A 1 173 ? -14.312 0.417 -5.746 1 93.38 173 LEU A N 1
ATOM 1363 C CA . LEU A 1 173 ? -14.93 -0.712 -5.059 1 93.38 173 LEU A CA 1
ATOM 1364 C C . LEU A 1 173 ? -14.312 -0.908 -3.676 1 93.38 173 LEU A C 1
ATOM 1366 O O . LEU A 1 173 ? -14.93 -1.512 -2.797 1 93.38 173 LEU A O 1
ATOM 1370 N N . LEU A 1 174 ? -13.102 -0.421 -3.494 1 92.69 174 LEU A N 1
ATOM 1371 C CA . LEU A 1 174 ? -12.422 -0.545 -2.211 1 92.69 174 LEU A CA 1
ATOM 1372 C C . LEU A 1 174 ? -12.734 0.643 -1.309 1 92.69 174 LEU A C 1
ATOM 1374 O O . LEU A 1 174 ? -12.969 0.473 -0.111 1 92.69 174 LEU A O 1
ATOM 1378 N N . THR A 1 175 ? -12.812 1.844 -1.836 1 93.25 175 THR A N 1
ATOM 1379 C CA . THR A 1 175 ? -12.836 3.037 -0.998 1 93.25 175 THR A CA 1
ATOM 1380 C C . THR A 1 175 ? -14.172 3.77 -1.142 1 93.25 175 THR A C 1
ATOM 1382 O O . THR A 1 175 ? -14.5 4.637 -0.328 1 93.25 175 THR A O 1
ATOM 1385 N N . GLY A 1 176 ? -14.883 3.518 -2.236 1 91.38 176 GLY A N 1
ATOM 1386 C CA . GLY A 1 176 ? -16.109 4.25 -2.521 1 91.38 176 GLY A CA 1
ATOM 1387 C C . GLY A 1 176 ? -15.859 5.613 -3.135 1 91.38 176 GLY A C 1
ATOM 1388 O O . GLY A 1 176 ? -16.797 6.387 -3.344 1 91.38 176 GLY A O 1
ATOM 1389 N N . ARG A 1 177 ? -14.578 5.871 -3.43 1 89.31 177 ARG A N 1
ATOM 1390 C CA . ARG A 1 177 ? -14.211 7.164 -4.004 1 89.31 177 ARG A CA 1
ATOM 1391 C C . ARG A 1 177 ? -13.852 7.023 -5.48 1 89.31 177 ARG A C 1
ATOM 1393 O O . ARG A 1 177 ? -13.078 6.145 -5.859 1 89.31 177 ARG A O 1
ATOM 1400 N N . LYS A 1 178 ? -14.508 7.867 -6.219 1 86.69 178 LYS A N 1
ATOM 1401 C CA . LYS A 1 178 ? -14.047 7.957 -7.602 1 86.69 178 LYS A CA 1
ATOM 1402 C C . LYS A 1 178 ? -12.781 8.805 -7.703 1 86.69 178 LYS A C 1
ATOM 1404 O O . LYS A 1 178 ? -12.758 9.953 -7.25 1 86.69 178 LYS A O 1
ATOM 1409 N N . CYS A 1 179 ? -11.734 8.172 -8.133 1 84.62 179 CYS A N 1
ATOM 1410 C CA . CYS A 1 179 ? -10.445 8.844 -8.266 1 84.62 179 CYS A CA 1
ATOM 1411 C C . CYS A 1 179 ? -10.023 8.938 -9.727 1 84.62 179 CYS A C 1
ATOM 1413 O O . CYS A 1 179 ? -10.422 8.109 -10.547 1 84.62 179 CYS A O 1
ATOM 1415 N N . THR A 1 180 ? -9.414 10.039 -10.008 1 77.62 180 THR A N 1
ATOM 1416 C CA . THR A 1 180 ? -8.883 10.203 -11.352 1 77.62 180 THR A CA 1
ATOM 1417 C C . THR A 1 180 ? -7.371 10 -11.375 1 77.62 180 THR A C 1
ATOM 1419 O O . THR A 1 180 ? -6.688 10.281 -10.391 1 77.62 180 THR A O 1
ATOM 1422 N N . PHE A 1 181 ? -6.953 9.266 -12.438 1 73.31 181 PHE A N 1
ATOM 1423 C CA . PHE A 1 181 ? -5.516 9.172 -12.648 1 73.31 181 PHE A CA 1
ATOM 1424 C C . PHE A 1 181 ? -4.938 10.508 -13.094 1 73.31 181 PHE A C 1
ATOM 1426 O O . PHE A 1 181 ? -5.457 11.141 -14.016 1 73.31 181 PHE A O 1
ATOM 1433 N N . PRO A 1 182 ? -3.924 10.945 -12.258 1 62.22 182 PRO A N 1
ATOM 1434 C CA . PRO A 1 182 ? -3.373 12.25 -12.625 1 62.22 182 PRO A CA 1
ATOM 1435 C C . PRO A 1 182 ? -2.625 12.227 -13.961 1 62.22 182 PRO A C 1
ATOM 1437 O O . PRO A 1 182 ? -1.769 11.359 -14.172 1 62.22 182 PRO A O 1
ATOM 1440 N N . ILE A 1 183 ? -3.09 12.945 -14.906 1 56.88 183 ILE A N 1
ATOM 1441 C CA . ILE A 1 183 ? -2.443 13.086 -16.203 1 56.88 183 ILE A CA 1
ATOM 1442 C C . ILE A 1 183 ? -0.987 13.5 -16.016 1 56.88 183 ILE A C 1
ATOM 1444 O O . ILE A 1 183 ? -0.104 13.047 -16.75 1 56.88 183 ILE A O 1
ATOM 1448 N N . GLY A 1 184 ? -0.786 14.367 -15.016 1 56 184 GLY A N 1
ATOM 1449 C CA . GLY A 1 184 ? 0.55 14.883 -14.773 1 56 184 GLY A CA 1
ATOM 1450 C C . GLY A 1 184 ? 1.507 13.836 -14.234 1 56 184 GLY A C 1
ATOM 1451 O O . GLY A 1 184 ? 2.721 14.062 -14.195 1 56 184 GLY A O 1
ATOM 1452 N N . MET A 1 185 ? 0.981 12.828 -13.719 1 56.34 185 MET A N 1
ATOM 1453 C CA . MET A 1 185 ? 1.86 11.797 -13.18 1 56.34 185 MET A CA 1
ATOM 1454 C C . MET A 1 185 ? 2.725 11.188 -14.281 1 56.34 185 MET A C 1
ATOM 1456 O O . MET A 1 185 ? 3.865 10.797 -14.031 1 56.34 185 MET A O 1
ATOM 1460 N N . THR A 1 186 ? 2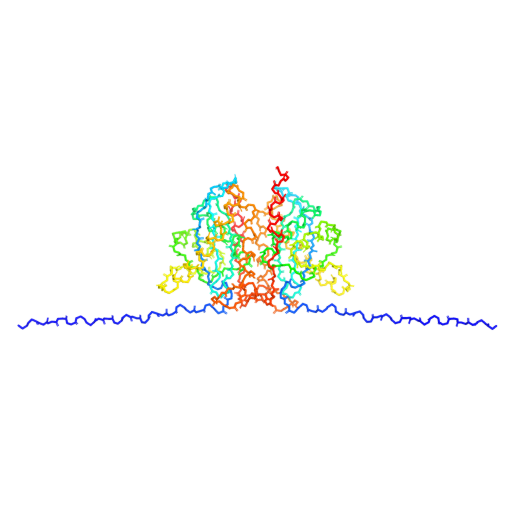.18 11.148 -15.445 1 55.44 186 THR A N 1
ATOM 1461 C CA . THR A 1 186 ? 3.035 10.75 -16.562 1 55.44 186 THR A CA 1
ATOM 1462 C C . THR A 1 186 ? 4.25 11.664 -16.672 1 55.44 186 THR A C 1
ATOM 1464 O O . THR A 1 186 ? 5.359 11.211 -16.938 1 55.44 186 THR A O 1
ATOM 1467 N N . ILE A 1 187 ? 4.02 12.875 -16.344 1 46.62 187 ILE A N 1
ATOM 1468 C CA . ILE A 1 187 ? 5.074 13.883 -16.406 1 46.62 187 ILE A CA 1
ATOM 1469 C C . ILE A 1 187 ? 5.996 13.75 -15.203 1 46.62 187 ILE A C 1
ATOM 1471 O O . ILE A 1 187 ? 7.219 13.852 -15.328 1 46.62 187 ILE A O 1
ATOM 1475 N N . LEU A 1 188 ? 5.488 13.703 -14.047 1 50.44 188 LEU A N 1
ATOM 1476 C CA . LEU A 1 188 ? 6.281 13.602 -12.828 1 50.44 188 LEU A CA 1
ATOM 1477 C C . LEU A 1 188 ? 7.215 12.398 -12.883 1 50.44 188 LEU A C 1
ATOM 1479 O O . LEU A 1 188 ? 8.336 12.445 -12.367 1 50.44 188 LEU A O 1
ATOM 1483 N N . ALA A 1 189 ? 6.707 11.406 -13.367 1 52.03 189 ALA A N 1
ATOM 1484 C CA . ALA A 1 189 ? 7.555 10.227 -13.547 1 52.03 189 ALA A CA 1
ATOM 1485 C C . ALA A 1 189 ? 8.734 10.539 -14.461 1 52.03 189 ALA A C 1
ATOM 1487 O O . ALA A 1 189 ? 9.82 9.969 -14.305 1 52.03 189 ALA A O 1
ATOM 1488 N N . LYS A 1 190 ? 8.516 11.43 -15.359 1 48.44 190 LYS A N 1
ATOM 1489 C CA . LYS A 1 190 ? 9.578 11.797 -16.281 1 48.44 190 LYS A CA 1
ATOM 1490 C C . LYS A 1 190 ? 10.578 12.742 -15.625 1 48.44 190 LYS A C 1
ATOM 1492 O O . LYS A 1 190 ? 11.773 12.703 -15.93 1 48.44 190 LYS A O 1
ATOM 1497 N N . GLY A 1 191 ? 10.094 13.656 -14.883 1 43.53 191 GLY A N 1
ATOM 1498 C CA . GLY A 1 191 ? 10.969 14.688 -14.352 1 43.53 191 GLY A CA 1
ATOM 1499 C C . GLY A 1 191 ? 11.953 14.156 -13.328 1 43.53 191 GLY A C 1
ATOM 1500 O O . GLY A 1 191 ? 13.016 14.75 -13.117 1 43.53 191 GLY A O 1
ATOM 1501 N N . THR A 1 192 ? 11.539 13.312 -12.406 1 43.28 192 THR A N 1
ATOM 1502 C CA . THR A 1 192 ? 12.516 12.812 -11.445 1 43.28 192 THR A CA 1
ATOM 1503 C C . THR A 1 192 ? 13.672 12.109 -12.164 1 43.28 192 THR A C 1
ATOM 1505 O O . THR A 1 192 ? 14.742 11.914 -11.578 1 43.28 192 THR A O 1
ATOM 1508 N N . GLN A 1 193 ? 13.578 11.695 -13.289 1 41.06 193 GLN A N 1
ATOM 1509 C CA . GLN A 1 193 ? 14.672 11.117 -14.055 1 41.06 193 GLN A CA 1
ATOM 1510 C C . GLN A 1 193 ? 15.719 12.164 -14.414 1 41.06 193 GLN A C 1
ATOM 1512 O O . GLN A 1 193 ? 16.906 11.859 -14.523 1 41.06 193 GLN A O 1
ATOM 1517 N N . GLU A 1 194 ? 15.289 13.32 -14.711 1 36.53 194 GLU A N 1
ATOM 1518 C CA . GLU A 1 194 ? 16.312 14.203 -15.266 1 36.53 194 GLU A CA 1
ATOM 1519 C C . GLU A 1 194 ? 17.266 14.68 -14.172 1 36.53 194 GLU A C 1
ATOM 1521 O O . GLU A 1 194 ? 18.359 15.164 -14.469 1 36.53 194 GLU A O 1
ATOM 1526 N N . SER A 1 195 ? 16.859 14.703 -13.031 1 34.47 195 SER A N 1
ATOM 1527 C CA . SER A 1 195 ? 17.875 15.297 -12.164 1 34.47 195 SER A CA 1
ATOM 1528 C C . SER A 1 195 ? 18.953 14.289 -11.82 1 34.47 195 SER A C 1
ATOM 1530 O O . SER A 1 195 ? 19.922 14.625 -11.125 1 34.47 195 SER A O 1
ATOM 1532 N N . ASP A 1 196 ? 18.891 13.016 -12.023 1 31.36 196 ASP A N 1
ATOM 1533 C CA . ASP A 1 196 ? 20.203 12.383 -11.961 1 31.36 196 ASP A CA 1
ATOM 1534 C C . ASP A 1 196 ? 20.969 12.602 -13.258 1 31.36 196 ASP A C 1
ATOM 1536 O O . ASP A 1 196 ? 20.406 12.547 -14.352 1 31.36 196 ASP A O 1
ATOM 1540 N N . MET B 1 1 ? -21.797 63.719 27.047 1 26.33 1 MET B N 1
ATOM 1541 C CA . MET B 1 1 ? -22.672 62.75 26.422 1 26.33 1 MET B CA 1
ATOM 1542 C C . MET B 1 1 ? -21.859 61.688 25.672 1 26.33 1 MET B C 1
ATOM 1544 O O . MET B 1 1 ? -21.391 61.938 24.562 1 26.33 1 MET B O 1
ATOM 1548 N N . CYS B 1 2 ? -20.953 60.844 26.312 1 31.75 2 CYS B N 1
ATOM 1549 C CA . CYS B 1 2 ? -19.938 59.875 25.922 1 31.75 2 CYS B CA 1
ATOM 1550 C C . CYS B 1 2 ? -20.562 58.688 25.234 1 31.75 2 CYS B C 1
ATOM 1552 O O . CYS B 1 2 ? -21.297 57.906 25.844 1 31.75 2 CYS B O 1
ATOM 1554 N N . GLN B 1 3 ? -21.062 58.75 23.922 1 30.44 3 GLN B N 1
ATOM 1555 C CA . GLN B 1 3 ? -21.625 57.719 23.062 1 30.44 3 GLN B CA 1
ATOM 1556 C C . GLN B 1 3 ? -20.797 56.438 23.094 1 30.44 3 GLN B C 1
ATOM 1558 O O . GLN B 1 3 ? -19.641 56.438 22.641 1 30.44 3 GLN B O 1
ATOM 1563 N N . ARG B 1 4 ? -21.047 55.5 24.078 1 32.75 4 ARG B N 1
ATOM 1564 C CA . ARG B 1 4 ? -20.5 54.156 24.25 1 32.75 4 ARG B CA 1
ATOM 1565 C C . ARG B 1 4 ? -20.688 53.344 22.984 1 32.75 4 ARG B C 1
ATOM 1567 O O . ARG B 1 4 ? -21.828 53.062 22.562 1 32.75 4 ARG B O 1
ATOM 1574 N N . ARG B 1 5 ? -19.859 53.438 21.953 1 37.03 5 ARG B N 1
ATOM 1575 C CA . ARG B 1 5 ? -19.797 52.531 20.797 1 37.03 5 ARG B CA 1
ATOM 1576 C C . ARG B 1 5 ? -19.844 51.062 21.219 1 37.03 5 ARG B C 1
ATOM 1578 O O . ARG B 1 5 ? -18.906 50.562 21.828 1 37.03 5 ARG B O 1
ATOM 1585 N N . ASN B 1 6 ? -21 50.531 21.594 1 29.56 6 ASN B N 1
ATOM 1586 C CA . ASN B 1 6 ? -21.297 49.094 21.766 1 29.56 6 ASN B CA 1
ATOM 1587 C C . ASN B 1 6 ? -20.797 48.281 20.578 1 29.56 6 ASN B C 1
ATOM 1589 O O . ASN B 1 6 ? -21.344 48.375 19.484 1 29.56 6 ASN B O 1
ATOM 1593 N N . ALA B 1 7 ? -19.578 48.156 20.375 1 31.52 7 ALA B N 1
ATOM 1594 C CA . ALA B 1 7 ? -19.094 47.25 19.344 1 31.52 7 ALA B CA 1
ATOM 1595 C C . ALA B 1 7 ? -19.812 45.906 19.406 1 31.52 7 ALA B C 1
ATOM 1597 O O . ALA B 1 7 ? -19.797 45.25 20.453 1 31.52 7 ALA B O 1
ATOM 1598 N N . ILE B 1 8 ? -20.891 45.656 18.766 1 32.72 8 ILE B N 1
ATOM 1599 C CA . ILE B 1 8 ? -21.594 44.406 18.516 1 32.72 8 ILE B CA 1
ATOM 1600 C C . ILE B 1 8 ? -20.578 43.281 18.312 1 32.72 8 ILE B C 1
ATOM 1602 O O . ILE B 1 8 ? -19.703 43.375 17.453 1 32.72 8 ILE B O 1
ATOM 1606 N N . LEU B 1 9 ? -20.281 42.562 19.328 1 31.31 9 LEU B N 1
ATOM 1607 C CA . LEU B 1 9 ? -19.5 41.312 19.281 1 31.31 9 LEU B CA 1
ATOM 1608 C C . LEU B 1 9 ? -19.953 40.438 18.109 1 31.31 9 LEU B C 1
ATOM 1610 O O . LEU B 1 9 ? -21.094 39.969 18.078 1 31.31 9 LEU B O 1
ATOM 1614 N N . LYS B 1 10 ? -19.625 40.75 16.938 1 34.28 10 LYS B N 1
ATOM 1615 C CA . LYS B 1 10 ? -19.828 39.875 15.797 1 34.28 10 LYS B CA 1
ATOM 1616 C C . LYS B 1 10 ? -19.688 38.406 16.219 1 34.28 10 LYS B C 1
ATOM 1618 O O . LYS B 1 10 ? -18.703 38.031 16.859 1 34.28 10 LYS B O 1
ATOM 1623 N N . GLY B 1 11 ? -20.734 37.688 16.438 1 33.56 11 GLY B N 1
ATOM 1624 C CA . GLY B 1 11 ? -20.969 36.312 16.797 1 33.56 11 GLY B CA 1
ATOM 1625 C C . GLY B 1 11 ? -20.016 35.344 16.094 1 33.56 11 GLY B C 1
ATOM 1626 O O . GLY B 1 11 ? -19.609 35.594 14.961 1 33.56 11 GLY B O 1
ATOM 1627 N N . ARG B 1 12 ? -19.219 34.719 16.922 1 34 12 ARG B N 1
ATOM 1628 C CA . ARG B 1 12 ? -18.312 33.656 16.484 1 34 12 ARG B CA 1
ATOM 1629 C C . ARG B 1 12 ? -19.016 32.688 15.562 1 34 12 ARG B C 1
ATOM 1631 O O . ARG B 1 12 ? -20.109 32.219 15.867 1 34 12 ARG B O 1
ATOM 1638 N N . ALA B 1 13 ? -19 32.844 14.328 1 37.06 13 ALA B N 1
ATOM 1639 C CA . ALA B 1 13 ? -19.516 31.844 13.383 1 37.06 13 ALA B CA 1
ATOM 1640 C C . ALA B 1 13 ? -19.406 30.438 13.953 1 37.06 13 ALA B C 1
ATOM 1642 O O . ALA B 1 13 ? -18.406 30.078 14.578 1 37.06 13 ALA B O 1
ATOM 1643 N N . PRO B 1 14 ? -20.516 29.734 14.211 1 36.03 14 PRO B N 1
ATOM 1644 C CA . PRO B 1 14 ? -20.5 28.359 14.711 1 36.03 14 PRO B CA 1
ATOM 1645 C C . PRO B 1 14 ? -19.359 27.531 14.117 1 36.03 14 PRO B C 1
ATOM 1647 O O . PRO B 1 14 ? -19 27.703 12.953 1 36.03 14 PRO B O 1
ATOM 1650 N N . LEU B 1 15 ? -18.406 27.172 14.898 1 36.5 15 LEU B N 1
ATOM 1651 C CA . LEU B 1 15 ? -17.328 26.266 14.57 1 36.5 15 LEU B CA 1
ATOM 1652 C C . LEU B 1 15 ? -17.797 25.172 13.625 1 36.5 15 LEU B C 1
ATOM 1654 O O . LEU B 1 15 ? -18.641 24.344 14 1 36.5 15 LEU B O 1
ATOM 1658 N N . ALA B 1 16 ? -18.078 25.297 12.445 1 37.97 16 ALA B N 1
ATOM 1659 C CA . ALA B 1 16 ? -18.531 24.297 11.492 1 37.97 16 ALA B CA 1
ATOM 1660 C C . ALA B 1 16 ? -17.812 22.953 11.727 1 37.97 16 ALA B C 1
ATOM 1662 O O . ALA B 1 16 ? -16.594 22.906 11.82 1 37.97 16 ALA B O 1
ATOM 1663 N N . ALA B 1 17 ? -18.312 21.984 12.484 1 41.16 17 ALA B N 1
ATOM 1664 C CA . ALA B 1 17 ? -17.891 20.609 12.688 1 41.16 17 ALA B CA 1
ATOM 1665 C C . ALA B 1 17 ? -17.234 20.031 11.422 1 41.16 17 ALA B C 1
ATOM 1667 O O . ALA B 1 17 ? -17.719 20.281 10.312 1 41.16 17 ALA B O 1
ATOM 1668 N N . THR B 1 18 ? -15.961 19.938 11.328 1 46.19 18 THR B N 1
ATOM 1669 C CA . THR B 1 18 ? -15.328 19.328 10.172 1 46.19 18 THR B CA 1
ATOM 1670 C C . THR B 1 18 ? -16.141 18.141 9.672 1 46.19 18 THR B C 1
ATOM 1672 O O . THR B 1 18 ? -16.453 17.234 10.445 1 46.19 18 THR B O 1
ATOM 1675 N N . PRO B 1 19 ? -16.812 18.203 8.602 1 48.84 19 PRO B N 1
ATOM 1676 C CA . PRO B 1 19 ? -17.641 17.109 8.117 1 48.84 19 PRO B CA 1
ATOM 1677 C C . PRO B 1 19 ? -16.922 15.766 8.148 1 48.84 19 PRO B C 1
ATOM 1679 O O . PRO B 1 19 ? -15.711 15.703 7.961 1 48.84 19 PRO B O 1
ATOM 1682 N N . LEU B 1 20 ? -17.406 14.766 8.961 1 56.56 20 LEU B N 1
ATOM 1683 C CA . LEU B 1 20 ? -16.984 13.375 9.008 1 56.56 20 LEU B CA 1
ATOM 1684 C C . LEU B 1 20 ? -16.719 12.836 7.605 1 56.56 20 LEU B C 1
ATOM 1686 O O . LEU B 1 20 ? -17.5 13.109 6.684 1 56.56 20 LEU B O 1
ATOM 1690 N N . ALA B 1 21 ? -15.477 12.477 7.387 1 65.94 21 ALA B N 1
ATOM 1691 C CA . ALA B 1 21 ? -15.203 11.82 6.113 1 65.94 21 ALA B CA 1
ATOM 1692 C C . ALA B 1 21 ? -16.219 10.711 5.844 1 65.94 21 ALA B C 1
ATOM 1694 O O . ALA B 1 21 ? -16.547 9.93 6.742 1 65.94 21 ALA B O 1
ATOM 1695 N N . THR B 1 22 ? -16.812 10.742 4.656 1 78.5 22 THR B N 1
ATOM 1696 C CA . THR B 1 22 ? -17.875 9.805 4.305 1 78.5 22 THR B CA 1
ATOM 1697 C C . THR B 1 22 ? -17.312 8.641 3.486 1 78.5 22 THR B C 1
ATOM 1699 O O . THR B 1 22 ? -17.969 7.617 3.318 1 78.5 22 THR B O 1
ATOM 1702 N N . GLN B 1 23 ? -16.031 8.828 3.059 1 91.56 23 GLN B N 1
ATOM 1703 C CA . GLN B 1 23 ? -15.375 7.773 2.295 1 91.56 23 GLN B CA 1
ATOM 1704 C C . GLN B 1 23 ? -13.93 7.59 2.738 1 91.56 23 GLN B C 1
ATOM 1706 O O . GLN B 1 23 ? -13.25 8.562 3.092 1 91.56 23 GLN B O 1
ATOM 1711 N N . PRO B 1 24 ? -13.516 6.379 2.686 1 94.44 24 PRO B N 1
ATOM 1712 C CA . PRO B 1 24 ? -12.117 6.145 3.039 1 94.44 24 PRO B CA 1
ATOM 1713 C C . PRO B 1 24 ? -11.148 6.988 2.213 1 94.44 24 PRO B C 1
ATOM 1715 O O . PRO B 1 24 ? -11.336 7.148 1.005 1 94.44 24 PRO B O 1
ATOM 1718 N N . PHE B 1 25 ? -10.18 7.621 2.848 1 93.56 25 PHE B N 1
ATOM 1719 C CA . PHE B 1 25 ? -9.023 8.312 2.287 1 93.56 25 PHE B CA 1
ATOM 1720 C C . PHE B 1 25 ? -9.445 9.633 1.654 1 93.56 25 PHE B C 1
ATOM 1722 O O . PHE B 1 25 ? -8.648 10.273 0.957 1 93.56 25 PHE B O 1
ATOM 1729 N N . LYS B 1 26 ? -10.68 10.086 1.925 1 90.69 26 LYS B N 1
ATOM 1730 C CA . LYS B 1 26 ? -11.102 11.414 1.491 1 90.69 26 LYS B CA 1
ATOM 1731 C C . LYS B 1 26 ? -10.383 12.508 2.279 1 90.69 26 LYS B C 1
ATOM 1733 O O . LYS B 1 26 ? -10.008 13.539 1.718 1 90.69 26 LYS B O 1
ATOM 1738 N N . ARG B 1 27 ? -10.258 12.258 3.533 1 89.75 27 ARG B N 1
ATOM 1739 C CA . ARG B 1 27 ? -9.516 13.125 4.449 1 89.75 27 ARG B CA 1
ATOM 1740 C C . ARG B 1 27 ? -8.43 12.344 5.18 1 89.75 27 ARG B C 1
ATOM 1742 O O . ARG B 1 27 ? -8.703 11.32 5.801 1 89.75 27 ARG B O 1
ATOM 1749 N N . VAL B 1 28 ? -7.219 12.875 5.02 1 90.94 28 VAL B N 1
ATOM 1750 C CA . VAL B 1 28 ? -6.109 12.156 5.637 1 90.94 28 VAL B CA 1
ATOM 1751 C C . VAL B 1 28 ? -5.246 13.125 6.441 1 90.94 28 VAL B C 1
ATOM 1753 O O . VAL B 1 28 ? -5.129 14.297 6.086 1 90.94 28 VAL B O 1
ATOM 1756 N N . SER B 1 29 ? -4.723 12.609 7.555 1 88.75 29 SER B N 1
ATOM 1757 C CA . SER B 1 29 ? -3.752 13.367 8.336 1 88.75 29 SER B CA 1
ATOM 1758 C C . SER B 1 29 ? -2.334 12.859 8.102 1 88.75 29 SER B C 1
ATOM 1760 O O . SER B 1 29 ? -2.113 11.656 7.965 1 88.75 29 SER B O 1
ATOM 1762 N N . VAL B 1 30 ? -1.45 13.766 7.988 1 88.94 30 VAL B N 1
ATOM 1763 C CA . VAL B 1 30 ? -0.04 13.445 7.797 1 88.94 30 VAL B CA 1
ATOM 1764 C C . VAL B 1 30 ? 0.79 14.07 8.922 1 88.94 30 VAL B C 1
ATOM 1766 O O . VAL B 1 30 ? 0.559 15.219 9.305 1 88.94 30 VAL B O 1
ATOM 1769 N N . ASP B 1 31 ? 1.754 13.289 9.445 1 84.88 31 ASP B N 1
ATOM 1770 C CA . ASP B 1 31 ? 2.676 13.75 10.484 1 84.88 31 ASP B CA 1
ATOM 1771 C C . ASP B 1 31 ? 4.059 13.125 10.305 1 84.88 31 ASP B C 1
ATOM 1773 O O . ASP B 1 31 ? 4.191 12.07 9.68 1 84.88 31 ASP B O 1
ATOM 1777 N N . LEU B 1 32 ? 5.008 13.836 10.812 1 86.94 32 LEU B N 1
ATOM 1778 C CA . LEU B 1 32 ? 6.379 13.328 10.781 1 86.94 32 LEU B CA 1
ATOM 1779 C C . LEU B 1 32 ? 6.883 13.039 12.195 1 86.94 32 LEU B C 1
ATOM 1781 O O . LEU B 1 32 ? 6.742 13.875 13.094 1 86.94 32 LEU B O 1
ATOM 1785 N N . VAL B 1 33 ? 7.441 11.844 12.367 1 85.5 33 VAL B N 1
ATOM 1786 C CA . VAL B 1 33 ? 8.047 11.445 13.633 1 85.5 33 VAL B CA 1
ATOM 1787 C C . VAL B 1 33 ? 9.547 11.242 13.453 1 85.5 33 VAL B C 1
ATOM 1789 O O . VAL B 1 33 ? 9.977 10.539 12.531 1 85.5 33 VAL B O 1
ATOM 1792 N N . GLU B 1 34 ? 10.25 11.945 14.266 1 87.31 34 GLU B N 1
ATOM 1793 C CA . GLU B 1 34 ? 11.703 11.758 14.227 1 87.31 34 GLU B CA 1
ATOM 1794 C C . GLU B 1 34 ? 12.125 10.578 15.094 1 87.31 34 GLU B C 1
ATOM 1796 O O . GLU B 1 34 ? 11.672 10.43 16.234 1 87.31 34 GLU B O 1
ATOM 1801 N N . LEU B 1 35 ? 12.977 9.695 14.547 1 85.62 35 LEU B N 1
ATOM 1802 C CA . LEU B 1 35 ? 13.508 8.523 15.242 1 85.62 35 LEU B CA 1
ATOM 1803 C C . LEU B 1 35 ? 15.031 8.5 15.195 1 85.62 35 LEU B C 1
ATOM 1805 O O . LEU B 1 35 ? 15.641 9.281 14.469 1 85.62 35 LEU B O 1
ATOM 1809 N N . PRO B 1 36 ? 15.602 7.629 16.094 1 83.62 36 PRO B N 1
ATOM 1810 C CA . PRO B 1 36 ? 17.047 7.496 15.969 1 83.62 36 PRO B CA 1
ATOM 1811 C C . PRO B 1 36 ? 17.484 7.051 14.57 1 83.62 36 PRO B C 1
ATOM 1813 O O . PRO B 1 36 ? 16.781 6.27 13.922 1 83.62 36 PRO B O 1
ATOM 1816 N N . PRO B 1 37 ? 18.547 7.629 14.133 1 84.56 37 PRO B N 1
ATOM 1817 C CA . PRO B 1 37 ? 18.984 7.289 12.773 1 84.56 37 PRO B CA 1
ATOM 1818 C C . PRO B 1 37 ? 19.188 5.789 12.578 1 84.56 37 PRO B C 1
ATOM 1820 O O . PRO B 1 37 ? 19.781 5.125 13.43 1 84.56 37 PRO B O 1
ATOM 1823 N N . ALA B 1 38 ? 18.609 5.359 11.453 1 82.75 38 ALA B N 1
ATOM 1824 C CA . ALA B 1 38 ? 18.781 3.961 11.07 1 82.75 38 ALA B CA 1
ATOM 1825 C C . ALA B 1 38 ? 20 3.791 10.172 1 82.75 38 ALA B C 1
ATOM 1827 O O . ALA B 1 38 ? 20.609 4.777 9.75 1 82.75 38 ALA B O 1
ATOM 1828 N N . ARG B 1 39 ? 20.359 2.547 9.914 1 77.12 39 ARG B N 1
ATOM 1829 C CA . ARG B 1 39 ? 21.547 2.232 9.125 1 77.12 39 ARG B CA 1
ATOM 1830 C C . ARG B 1 39 ? 21.469 2.842 7.727 1 77.12 39 ARG B C 1
ATOM 1832 O O . ARG B 1 39 ? 22.469 3.279 7.172 1 77.12 39 ARG B O 1
ATOM 1839 N N . ASN B 1 40 ? 20.359 2.975 7.098 1 75.44 40 ASN B N 1
ATOM 1840 C CA . ASN B 1 40 ? 20.219 3.527 5.754 1 75.44 40 ASN B CA 1
ATOM 1841 C C . ASN B 1 40 ? 19.859 5.008 5.793 1 75.44 40 ASN B C 1
ATOM 1843 O O . ASN B 1 40 ? 19.25 5.527 4.848 1 75.44 40 ASN B O 1
ATOM 1847 N N . ARG B 1 41 ? 20.078 5.621 6.848 1 80.38 41 ARG B N 1
ATOM 1848 C CA . ARG B 1 41 ? 19.984 7.066 7.023 1 80.38 41 ARG B CA 1
ATOM 1849 C C . ARG B 1 41 ? 18.531 7.512 7.16 1 80.38 41 ARG B C 1
ATOM 1851 O O . ARG B 1 41 ? 18.219 8.68 6.926 1 80.38 41 ARG B O 1
ATOM 1858 N N . ASP B 1 42 ? 17.719 6.621 7.266 1 89.38 42 ASP B N 1
ATOM 1859 C CA . ASP B 1 42 ? 16.375 7.039 7.609 1 89.38 42 ASP B CA 1
ATOM 1860 C C . ASP B 1 42 ? 16.312 7.59 9.031 1 89.38 42 ASP B C 1
ATOM 1862 O O . ASP B 1 42 ? 16.922 7.031 9.945 1 89.38 42 ASP B O 1
ATOM 1866 N N . ARG B 1 43 ? 15.625 8.734 9.133 1 89.88 43 ARG B N 1
ATOM 1867 C CA . ARG B 1 43 ? 15.586 9.391 10.438 1 89.88 43 ARG B CA 1
ATOM 1868 C C . ARG B 1 43 ? 14.164 9.82 10.789 1 89.88 43 ARG B C 1
ATOM 1870 O O . ARG B 1 43 ? 13.891 10.172 11.938 1 89.88 43 ARG B O 1
ATOM 1877 N N . TYR B 1 44 ? 13.328 9.773 9.828 1 89.38 44 TYR B N 1
ATOM 1878 C CA . TYR B 1 44 ? 11.938 10.18 10.023 1 89.38 44 TYR B CA 1
ATOM 1879 C C . TYR B 1 44 ? 10.977 9.102 9.555 1 89.38 44 TYR B C 1
ATOM 1881 O O . TYR B 1 44 ? 11.336 8.258 8.727 1 89.38 44 TYR B O 1
ATOM 1889 N N . VAL B 1 45 ? 9.828 9.109 10.156 1 91.31 45 VAL B N 1
ATOM 1890 C CA . VAL B 1 45 ? 8.711 8.32 9.656 1 91.31 45 VAL B CA 1
ATOM 1891 C C . VAL B 1 45 ? 7.516 9.227 9.383 1 91.31 45 VAL B C 1
ATOM 1893 O O . VAL B 1 45 ? 7.094 9.992 10.25 1 91.31 45 VAL B O 1
ATOM 1896 N N . MET B 1 46 ? 7.07 9.242 8.156 1 91.62 46 MET B N 1
ATOM 1897 C CA . MET B 1 46 ? 5.82 9.914 7.816 1 91.62 46 MET B CA 1
ATOM 1898 C C . MET B 1 46 ? 4.621 9.023 8.109 1 91.62 46 MET B C 1
ATOM 1900 O O . MET B 1 46 ? 4.559 7.883 7.645 1 91.62 46 MET B O 1
ATOM 1904 N N . THR B 1 47 ? 3.777 9.539 8.93 1 91.75 47 THR B N 1
ATOM 1905 C CA . THR B 1 47 ? 2.539 8.828 9.234 1 91.75 47 THR B CA 1
ATOM 1906 C C . THR B 1 47 ? 1.375 9.406 8.438 1 91.75 47 THR B C 1
ATOM 1908 O O . THR B 1 47 ? 1.184 10.625 8.406 1 91.75 47 THR B O 1
ATOM 1911 N N . VAL B 1 48 ? 0.677 8.57 7.715 1 92.12 48 VAL B N 1
ATOM 1912 C CA . VAL B 1 48 ? -0.544 8.953 7.012 1 92.12 48 VAL B CA 1
ATOM 1913 C C . VAL B 1 48 ? -1.733 8.195 7.594 1 92.12 48 VAL B C 1
ATOM 1915 O O . VAL B 1 48 ? -1.742 6.961 7.609 1 92.12 48 VAL B O 1
ATOM 1918 N N . VAL B 1 49 ? -2.721 8.953 8.086 1 91.69 49 VAL B N 1
ATOM 1919 C CA . VAL B 1 49 ? -3.846 8.312 8.75 1 91.69 49 VAL B CA 1
ATOM 1920 C C . VAL B 1 49 ? -5.156 8.758 8.102 1 91.69 49 VAL B C 1
ATOM 1922 O O . VAL B 1 49 ? -5.41 9.953 7.961 1 91.69 49 VAL B O 1
ATOM 1925 N N . ASP B 1 50 ? -5.922 7.773 7.703 1 93.12 50 ASP B N 1
ATOM 1926 C CA . ASP B 1 50 ? -7.262 8.055 7.195 1 93.12 50 ASP B CA 1
ATOM 1927 C C . ASP B 1 50 ? -8.195 8.492 8.32 1 93.12 50 ASP B C 1
ATOM 1929 O O . ASP B 1 50 ? -8.266 7.848 9.367 1 93.12 50 ASP B O 1
ATOM 1933 N N . LYS B 1 51 ? -8.953 9.531 8.109 1 88.94 51 LYS B N 1
ATOM 1934 C CA . LYS B 1 51 ? -9.766 10.109 9.18 1 88.94 51 LYS B CA 1
ATOM 1935 C C . LYS B 1 51 ? -11.07 9.336 9.352 1 88.94 51 LYS B C 1
ATOM 1937 O O . LYS B 1 51 ? -11.742 9.477 10.375 1 88.94 51 LYS B O 1
ATOM 1942 N N . LEU B 1 52 ? -11.43 8.539 8.398 1 91.12 52 LEU B N 1
ATOM 1943 C CA . LEU B 1 52 ? -12.656 7.766 8.516 1 91.12 52 LEU B CA 1
ATOM 1944 C C . LEU B 1 52 ? -12.383 6.402 9.141 1 91.12 52 LEU B C 1
ATOM 1946 O O . LEU B 1 52 ? -12.898 6.09 10.211 1 91.12 52 LEU B O 1
ATOM 1950 N N . THR B 1 53 ? -11.484 5.637 8.508 1 92.75 53 THR B N 1
ATOM 1951 C CA . THR B 1 53 ? -11.25 4.254 8.922 1 92.75 53 THR B CA 1
ATOM 1952 C C . THR B 1 53 ? -10.148 4.184 9.977 1 92.75 53 THR B C 1
ATOM 1954 O O . THR B 1 53 ? -9.992 3.162 10.648 1 92.75 53 THR B O 1
ATOM 1957 N N . ARG B 1 54 ? -9.336 5.16 10.016 1 90.62 54 ARG B N 1
ATOM 1958 C CA . ARG B 1 54 ? -8.164 5.223 10.891 1 90.62 54 ARG B CA 1
ATOM 1959 C C . ARG B 1 54 ? -7.039 4.344 10.359 1 90.62 54 ARG B C 1
ATOM 1961 O O . ARG B 1 54 ? -6.074 4.062 11.07 1 90.62 54 ARG B O 1
ATOM 1968 N N . PHE B 1 55 ? -7.148 3.904 9.125 1 94.19 55 PHE B N 1
ATOM 1969 C CA . PHE B 1 55 ? -6.09 3.156 8.461 1 94.19 55 PHE B CA 1
ATOM 1970 C C . PHE B 1 55 ? -4.789 3.949 8.453 1 94.19 55 PHE B C 1
ATOM 1972 O O . PHE B 1 55 ? -4.789 5.145 8.156 1 94.19 55 PHE B O 1
ATOM 1979 N N . VAL B 1 56 ? -3.699 3.256 8.742 1 92.94 56 VAL B N 1
ATOM 1980 C CA . VAL B 1 56 ? -2.42 3.93 8.922 1 92.94 56 VAL B CA 1
ATOM 1981 C C . VAL B 1 56 ? -1.417 3.428 7.891 1 92.94 56 VAL B C 1
ATOM 1983 O O . VAL B 1 56 ? -1.344 2.227 7.617 1 92.94 56 VAL B O 1
ATOM 1986 N N . GLN B 1 57 ? -0.71 4.324 7.297 1 93.31 57 GLN B N 1
ATOM 1987 C CA . GLN B 1 57 ? 0.499 4.047 6.527 1 93.31 57 GLN B CA 1
ATOM 1988 C C . GLN B 1 57 ? 1.715 4.723 7.152 1 93.31 57 GLN B C 1
ATOM 1990 O O . GLN B 1 57 ? 1.642 5.883 7.566 1 93.31 57 GLN B O 1
ATOM 1995 N N . LEU B 1 58 ? 2.838 4.004 7.199 1 91.62 58 LEU B N 1
ATOM 1996 C CA . LEU B 1 58 ? 4.105 4.527 7.691 1 91.62 58 LEU B CA 1
ATOM 1997 C C . LEU B 1 58 ? 5.18 4.457 6.613 1 91.62 58 LEU B C 1
ATOM 1999 O O . LEU B 1 58 ? 5.359 3.414 5.977 1 91.62 58 LEU B O 1
ATOM 2003 N N . VAL B 1 59 ? 5.867 5.555 6.445 1 91.62 59 VAL B N 1
ATOM 2004 C CA . VAL B 1 59 ? 6.891 5.629 5.41 1 91.62 59 VAL B CA 1
ATOM 2005 C C . VAL B 1 59 ? 8.18 6.195 6 1 91.62 59 VAL B C 1
ATOM 2007 O O . VAL B 1 59 ? 8.211 7.332 6.473 1 91.62 59 VAL B O 1
ATOM 2010 N N . PRO B 1 60 ? 9.273 5.414 5.953 1 91.44 60 PRO B N 1
ATOM 2011 C CA . PRO B 1 60 ? 10.555 5.95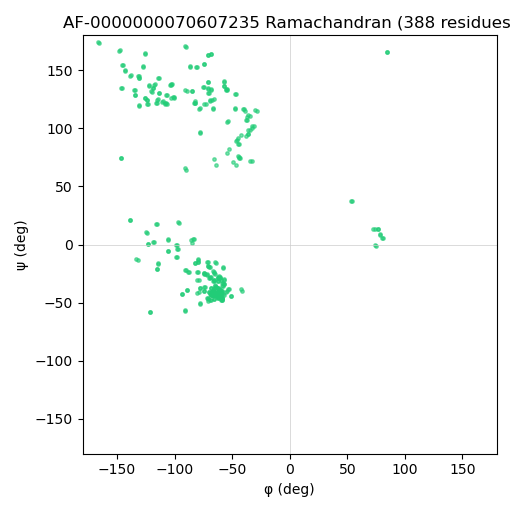7 6.418 1 91.44 60 PRO B CA 1
ATOM 2012 C C . PRO B 1 60 ? 11.125 7.008 5.473 1 91.44 60 PRO B C 1
ATOM 2014 O O . PRO B 1 60 ? 10.992 6.883 4.254 1 91.44 60 PRO B O 1
ATOM 2017 N N . LEU B 1 61 ? 11.68 8.031 6.039 1 91.94 61 LEU B N 1
ATOM 2018 C CA . LEU B 1 61 ? 12.273 9.117 5.27 1 91.94 61 LEU B CA 1
ATOM 2019 C C . LEU B 1 61 ? 13.672 9.445 5.781 1 91.94 61 LEU B C 1
ATOM 2021 O O . LEU B 1 61 ? 13.914 9.445 6.992 1 91.94 61 LEU B O 1
ATOM 2025 N N . PRO B 1 62 ? 14.594 9.781 4.848 1 92.62 62 PRO B N 1
ATOM 2026 C CA . PRO B 1 62 ? 15.93 10.211 5.273 1 92.62 62 PRO B CA 1
ATOM 2027 C C . PRO B 1 62 ? 15.969 11.672 5.723 1 92.62 62 PRO B C 1
ATOM 2029 O O . PRO B 1 62 ? 16.891 12.078 6.434 1 92.62 62 PRO B O 1
ATOM 2032 N N . ALA B 1 63 ? 15.023 12.477 5.246 1 90.69 63 ALA B N 1
ATOM 2033 C CA . ALA B 1 63 ? 14.969 13.906 5.523 1 90.69 63 ALA B CA 1
ATOM 2034 C C . ALA B 1 63 ? 13.531 14.406 5.574 1 90.69 63 ALA B C 1
ATOM 2036 O O . ALA B 1 63 ? 12.602 13.688 5.195 1 90.69 63 ALA B O 1
ATOM 2037 N N . LYS B 1 64 ? 13.367 15.602 6.062 1 88.31 64 LYS B N 1
ATOM 2038 C CA . LYS B 1 64 ? 12.008 16.109 6.227 1 88.31 64 LYS B CA 1
ATOM 2039 C C . LYS B 1 64 ? 11.766 17.328 5.324 1 88.31 64 LYS B C 1
ATOM 2041 O O . LYS B 1 64 ? 10.844 18.109 5.566 1 88.31 64 LYS B O 1
ATOM 2046 N N . ASP B 1 65 ? 12.609 17.453 4.391 1 87.44 65 ASP B N 1
ATOM 2047 C CA . ASP B 1 65 ? 12.398 18.562 3.471 1 87.44 65 ASP B CA 1
ATOM 2048 C C . ASP B 1 65 ? 11.148 18.344 2.623 1 87.44 65 ASP B C 1
ATOM 2050 O O . ASP B 1 65 ? 10.68 17.203 2.479 1 87.44 65 ASP B O 1
ATOM 2054 N N . ASN B 1 66 ? 10.672 19.406 2.002 1 83.25 66 ASN B N 1
ATOM 2055 C CA . ASN B 1 66 ? 9.406 19.422 1.278 1 83.25 66 ASN B CA 1
ATOM 2056 C C . ASN B 1 66 ? 9.391 18.391 0.155 1 83.25 66 ASN B C 1
ATOM 2058 O O . ASN B 1 66 ? 8.43 17.625 0.022 1 83.25 66 ASN B O 1
ATOM 2062 N N . HIS B 1 67 ? 10.398 18.359 -0.601 1 84.75 67 HIS B N 1
ATOM 2063 C CA . HIS B 1 67 ? 10.453 17.453 -1.749 1 84.75 67 HIS B CA 1
ATOM 2064 C C . HIS B 1 67 ? 10.391 16 -1.312 1 84.75 67 HIS B C 1
ATOM 2066 O O . HIS B 1 67 ? 9.617 15.211 -1.861 1 84.75 67 HIS B O 1
ATOM 2072 N N . THR B 1 68 ? 11.195 15.711 -0.284 1 88 68 THR B N 1
ATOM 2073 C CA . THR B 1 68 ? 11.25 14.344 0.219 1 88 68 THR B CA 1
ATOM 2074 C C . THR B 1 68 ? 9.891 13.922 0.765 1 88 68 THR B C 1
ATOM 2076 O O . THR B 1 68 ? 9.406 12.828 0.464 1 88 68 THR B O 1
ATOM 2079 N N . VAL B 1 69 ? 9.266 14.758 1.451 1 88.81 69 VAL B N 1
ATOM 2080 C CA . VAL B 1 69 ? 8.008 14.445 2.113 1 88.81 69 VAL B CA 1
ATOM 2081 C C . VAL B 1 69 ? 6.898 14.305 1.073 1 88.81 69 VAL B C 1
ATOM 2083 O O . VAL B 1 69 ? 6.133 13.344 1.097 1 88.81 69 VAL B O 1
ATOM 2086 N N . VAL B 1 70 ? 6.824 15.227 0.164 1 85.5 70 VAL B N 1
ATOM 2087 C CA . VAL B 1 70 ? 5.781 15.219 -0.856 1 85.5 70 VAL B CA 1
ATOM 2088 C C . VAL B 1 70 ? 5.945 13.992 -1.751 1 85.5 70 VAL B C 1
ATOM 2090 O O . VAL B 1 70 ? 4.973 13.297 -2.051 1 85.5 70 VAL B O 1
ATOM 2093 N N . ASP B 1 71 ? 7.152 13.742 -2.094 1 84.12 71 ASP B N 1
ATOM 2094 C CA . ASP B 1 71 ? 7.422 12.578 -2.936 1 84.12 71 ASP B CA 1
ATOM 2095 C C . ASP B 1 71 ? 7.02 11.289 -2.234 1 84.12 71 ASP B C 1
ATOM 2097 O O . ASP B 1 71 ? 6.457 10.383 -2.857 1 84.12 71 ASP B O 1
ATOM 2101 N N . ALA B 1 72 ? 7.34 11.242 -0.998 1 88.12 72 ALA B N 1
ATOM 2102 C CA . ALA B 1 72 ? 6.988 10.062 -0.215 1 88.12 72 ALA B CA 1
ATOM 2103 C C . ALA B 1 72 ? 5.477 9.891 -0.119 1 88.12 72 ALA B C 1
ATOM 2105 O O . ALA B 1 72 ? 4.961 8.773 -0.208 1 88.12 72 ALA B O 1
ATOM 2106 N N . LEU B 1 73 ? 4.781 10.969 0.072 1 88.44 73 LEU B N 1
ATOM 2107 C CA . LEU B 1 73 ? 3.326 10.93 0.146 1 88.44 73 LEU B CA 1
ATOM 2108 C C . LEU B 1 73 ? 2.729 10.414 -1.159 1 88.44 73 LEU B C 1
ATOM 2110 O O . LEU B 1 73 ? 1.837 9.562 -1.146 1 88.44 73 LEU B O 1
ATOM 2114 N N . ILE B 1 74 ? 3.24 10.859 -2.197 1 83.12 74 ILE B N 1
ATOM 2115 C CA . ILE B 1 74 ? 2.727 10.469 -3.506 1 83.12 74 ILE B CA 1
ATOM 2116 C C . ILE B 1 74 ? 3.029 9 -3.766 1 83.12 74 ILE B C 1
ATOM 2118 O O . ILE B 1 74 ? 2.125 8.219 -4.074 1 83.12 74 ILE B O 1
ATOM 2122 N N . SER B 1 75 ? 4.219 8.578 -3.541 1 82.94 75 SER B N 1
ATOM 2123 C CA . SER B 1 75 ? 4.688 7.254 -3.939 1 82.94 75 SER B CA 1
ATOM 2124 C C . SER B 1 75 ? 4.125 6.168 -3.029 1 82.94 75 SER B C 1
ATOM 2126 O O . SER B 1 75 ? 3.965 5.023 -3.449 1 82.94 75 SER B O 1
ATOM 2128 N N . ASN B 1 76 ? 3.797 6.566 -1.857 1 86.25 76 ASN B N 1
ATOM 2129 C CA . ASN B 1 76 ? 3.451 5.527 -0.896 1 86.25 76 ASN B CA 1
ATOM 2130 C C . ASN B 1 76 ? 1.981 5.602 -0.493 1 86.25 76 ASN B C 1
ATOM 2132 O O . ASN B 1 76 ? 1.444 4.66 0.091 1 86.25 76 ASN B O 1
ATOM 2136 N N . PHE B 1 77 ? 1.384 6.676 -0.764 1 88.81 77 PHE B N 1
ATOM 2137 C CA . PHE B 1 77 ? -0.018 6.809 -0.384 1 88.81 77 PHE B CA 1
ATOM 2138 C C . PHE B 1 77 ? -0.887 7.078 -1.606 1 88.81 77 PHE B C 1
ATOM 2140 O O . PHE B 1 77 ? -1.773 6.285 -1.933 1 88.81 77 PHE B O 1
ATOM 2147 N N . THR B 1 78 ? -0.599 8.164 -2.328 1 86.56 78 THR B N 1
ATOM 2148 C CA . THR B 1 78 ? -1.449 8.609 -3.424 1 86.56 78 THR B CA 1
ATOM 2149 C C . THR B 1 78 ? -1.52 7.555 -4.523 1 86.56 78 THR B C 1
ATOM 2151 O O . THR B 1 78 ? -2.576 7.344 -5.121 1 86.56 78 THR B O 1
ATOM 2154 N N . THR B 1 79 ? -0.431 6.902 -4.773 1 84.56 79 THR B N 1
ATOM 2155 C CA . THR B 1 79 ? -0.395 5.898 -5.832 1 84.56 79 THR B CA 1
ATOM 2156 C C . THR B 1 79 ? -1.188 4.66 -5.426 1 84.56 79 THR B C 1
ATOM 2158 O O . THR B 1 79 ? -1.59 3.867 -6.281 1 84.56 79 THR B O 1
ATOM 2161 N N . LEU B 1 80 ? -1.446 4.484 -4.176 1 88.5 80 LEU B N 1
ATOM 2162 C CA . LEU B 1 80 ? -2.182 3.322 -3.684 1 88.5 80 LEU B CA 1
ATOM 2163 C C . LEU B 1 80 ? -3.672 3.633 -3.568 1 88.5 80 LEU B C 1
ATOM 2165 O O . LEU B 1 80 ? -4.512 2.822 -3.971 1 88.5 80 LEU B O 1
ATOM 2169 N N . PHE B 1 81 ? -3.934 4.824 -3.051 1 91.12 81 PHE B N 1
ATOM 2170 C CA . PHE B 1 81 ? -5.301 5.066 -2.609 1 91.12 81 PHE B CA 1
ATOM 2171 C C . PHE B 1 81 ? -5.887 6.293 -3.307 1 91.12 81 PHE B C 1
ATOM 2173 O O . PHE B 1 81 ? -7.02 6.691 -3.027 1 91.12 81 PHE B O 1
ATOM 2180 N N . GLY B 1 82 ? -5.105 6.926 -4.191 1 86.62 82 GLY B N 1
ATOM 2181 C CA . GLY B 1 82 ? -5.566 8.133 -4.848 1 86.62 82 GLY B CA 1
ATOM 2182 C C . GLY B 1 82 ? -5.34 9.391 -4.023 1 86.62 82 GLY B C 1
ATOM 2183 O O . GLY B 1 82 ? -5.102 9.305 -2.816 1 86.62 82 GLY B O 1
ATOM 2184 N N . SER B 1 83 ? -5.457 10.508 -4.664 1 86.81 83 SER B N 1
ATOM 2185 C CA . SER B 1 83 ? -5.281 11.773 -3.963 1 86.81 83 SER B CA 1
ATOM 2186 C C . SER B 1 83 ? -6.441 12.047 -3.012 1 86.81 83 SER B C 1
ATOM 2188 O O . SER B 1 83 ? -7.605 11.93 -3.398 1 86.81 83 SER B O 1
ATOM 2190 N N . PRO B 1 84 ? -6.109 12.391 -1.78 1 88.44 84 PRO B N 1
ATOM 2191 C CA . PRO B 1 84 ? -7.188 12.781 -0.869 1 88.44 84 PRO B CA 1
ATOM 2192 C C . PRO B 1 84 ? -7.793 14.141 -1.223 1 88.44 84 PRO B C 1
ATOM 2194 O O . PRO B 1 84 ? -7.188 14.914 -1.97 1 88.44 84 PRO B O 1
ATOM 2197 N N . ASP B 1 85 ? -8.977 14.406 -0.691 1 87.25 85 ASP B N 1
ATOM 2198 C CA . ASP B 1 85 ? -9.586 15.727 -0.836 1 87.25 85 ASP B CA 1
ATOM 2199 C C . ASP B 1 85 ? -8.953 16.734 0.13 1 87.25 85 ASP B C 1
ATOM 2201 O O . ASP B 1 85 ? -8.797 17.906 -0.204 1 87.25 85 ASP B O 1
ATOM 2205 N N . THR B 1 86 ? -8.672 16.188 1.293 1 85.88 86 THR B N 1
ATOM 2206 C CA . THR B 1 86 ? -8.148 17.047 2.348 1 85.88 86 THR B CA 1
ATOM 2207 C C . THR B 1 86 ? -6.957 16.406 3.041 1 85.88 86 THR B C 1
ATOM 2209 O O . THR B 1 86 ? -6.992 15.211 3.369 1 85.88 86 THR B O 1
ATOM 2212 N N . LEU B 1 87 ? -5.961 17.156 3.102 1 86.56 87 LEU B N 1
ATOM 2213 C CA . LEU B 1 87 ? -4.773 16.766 3.855 1 86.56 87 LEU B CA 1
ATOM 2214 C C . LEU B 1 87 ? -4.625 17.625 5.113 1 86.56 87 LEU B C 1
ATOM 2216 O O . LEU B 1 87 ? -4.602 18.844 5.035 1 86.56 87 LEU B O 1
ATOM 2220 N N . ILE B 1 88 ? -4.57 17 6.223 1 83.5 88 ILE B N 1
ATOM 2221 C CA . ILE B 1 88 ? -4.441 17.688 7.508 1 83.5 88 ILE B CA 1
ATOM 2222 C C . ILE B 1 88 ? -3.037 17.469 8.07 1 83.5 88 ILE B C 1
ATOM 2224 O O . ILE B 1 88 ? -2.568 16.328 8.164 1 83.5 88 ILE B O 1
ATOM 2228 N N . SER B 1 89 ? -2.307 18.469 8.32 1 81.06 89 SER B N 1
ATOM 2229 C CA . SER B 1 89 ? -0.983 18.344 8.922 1 81.06 89 SER B CA 1
ATOM 2230 C C . SER B 1 89 ? -0.677 19.516 9.844 1 81.06 89 SER B C 1
ATOM 2232 O O . SER B 1 89 ? -1.072 20.656 9.57 1 81.06 89 SER B O 1
ATOM 2234 N N . ASP B 1 90 ? -0.126 19.188 11.062 1 69.12 90 ASP B N 1
ATOM 2235 C CA . ASP B 1 90 ? 0.296 20.25 11.953 1 69.12 90 ASP B CA 1
ATOM 2236 C C . ASP B 1 90 ? 1.598 20.891 11.469 1 69.12 90 ASP B C 1
ATOM 2238 O O . ASP B 1 90 ? 1.888 22.047 11.789 1 69.12 90 ASP B O 1
ATOM 2242 N N . ASN B 1 91 ? 2.547 20.047 10.969 1 61 91 ASN B N 1
ATOM 2243 C CA . ASN B 1 91 ? 3.836 20.562 10.516 1 61 91 ASN B CA 1
ATOM 2244 C C . ASN B 1 91 ? 3.807 20.938 9.039 1 61 91 ASN B C 1
ATOM 2246 O O . ASN B 1 91 ? 4.199 20.141 8.188 1 61 91 ASN B O 1
ATOM 2250 N N . GLY B 1 92 ? 3.018 21.906 8.664 1 61.03 92 GLY B N 1
ATOM 2251 C CA . GLY B 1 92 ? 2.354 22.141 7.391 1 61.03 92 GLY B CA 1
ATOM 2252 C C . GLY B 1 92 ? 3.23 22.875 6.391 1 61.03 92 GLY B C 1
ATOM 2253 O O . GLY B 1 92 ? 2.777 23.219 5.297 1 61.03 92 GLY B O 1
ATOM 2254 N N . THR B 1 93 ? 4.488 23.109 6.828 1 65.06 93 THR B N 1
ATOM 2255 C CA . THR B 1 93 ? 5.148 23.953 5.832 1 65.06 93 THR B CA 1
ATOM 2256 C C . THR B 1 93 ? 5.402 23.172 4.551 1 65.06 93 THR B C 1
ATOM 2258 O O . THR B 1 93 ? 5.418 23.734 3.459 1 65.06 93 THR B O 1
ATOM 2261 N N . GLU B 1 94 ? 5.57 21.875 4.703 1 69.12 94 GLU B N 1
ATOM 2262 C CA . GLU B 1 94 ? 5.828 21.031 3.537 1 69.12 94 GLU B CA 1
ATOM 2263 C C . GLU B 1 94 ? 4.621 21 2.605 1 69.12 94 GLU B C 1
ATOM 2265 O O . GLU B 1 94 ? 4.773 21.031 1.383 1 69.12 94 GLU B O 1
ATOM 2270 N N . PHE B 1 95 ? 3.508 21.141 3.223 1 69.38 95 PHE B N 1
ATOM 2271 C CA . PHE B 1 95 ? 2.301 20.953 2.428 1 69.38 95 PHE B CA 1
ATOM 2272 C C . PHE B 1 95 ? 1.726 22.297 1.991 1 69.38 95 PHE B C 1
ATOM 2274 O O . PHE B 1 95 ? 0.7 22.344 1.309 1 69.38 95 PHE B O 1
ATOM 2281 N N . THR B 1 96 ? 2.441 23.219 2.445 1 67 96 THR B N 1
ATOM 2282 C CA . THR B 1 96 ? 2.09 24.547 1.948 1 67 96 THR B CA 1
ATOM 2283 C C . THR B 1 96 ? 3.111 25.031 0.922 1 67 96 THR B C 1
ATOM 2285 O O . THR B 1 96 ? 2.984 26.125 0.381 1 67 96 THR B O 1
ATOM 2288 N N . SER B 1 97 ? 3.936 24.156 0.695 1 74.31 97 SER B N 1
ATOM 2289 C CA . SER B 1 97 ? 5.008 24.531 -0.22 1 74.31 97 SER B CA 1
ATOM 2290 C C . SER B 1 97 ? 4.508 24.594 -1.66 1 74.31 97 SER B C 1
ATOM 2292 O O . SER B 1 97 ? 3.473 24.016 -1.988 1 74.31 97 SER B O 1
ATOM 2294 N N . GLU B 1 98 ? 5.215 25.391 -2.447 1 76.69 98 GLU B N 1
ATOM 2295 C CA . GLU B 1 98 ? 4.934 25.469 -3.877 1 76.69 98 GLU B CA 1
ATOM 2296 C C . GLU B 1 98 ? 5.059 24.094 -4.531 1 76.69 98 GLU B C 1
ATOM 2298 O O . GLU B 1 98 ? 4.266 23.75 -5.41 1 76.69 98 GLU B O 1
ATOM 2303 N N . TYR B 1 99 ? 5.926 23.453 -4.047 1 75.75 99 TYR B N 1
ATOM 2304 C CA . TYR B 1 99 ? 6.148 22.125 -4.594 1 75.75 99 TYR B CA 1
ATOM 2305 C C . TYR B 1 99 ? 4.93 21.234 -4.383 1 75.75 99 TYR B C 1
ATOM 2307 O O . TYR B 1 99 ? 4.488 20.547 -5.305 1 75.75 99 TYR B O 1
ATOM 2315 N N . PHE B 1 100 ? 4.41 21.312 -3.271 1 76.88 100 PHE B N 1
ATOM 2316 C CA . PHE B 1 100 ? 3.223 20.516 -2.986 1 76.88 100 PHE B CA 1
ATOM 2317 C C . PHE B 1 100 ? 2.068 20.922 -3.895 1 76.88 100 PHE B C 1
ATOM 2319 O O . PHE B 1 100 ? 1.39 20.078 -4.465 1 76.88 100 PHE B O 1
ATOM 2326 N N . ARG B 1 101 ? 1.92 22.156 -3.998 1 75 101 ARG B N 1
ATOM 2327 C CA . ARG B 1 101 ? 0.85 22.672 -4.848 1 75 101 ARG B CA 1
ATOM 2328 C C . ARG B 1 101 ? 1.025 22.203 -6.289 1 75 101 ARG B C 1
ATOM 2330 O O . ARG B 1 101 ? 0.056 21.828 -6.945 1 75 101 ARG B O 1
ATOM 2337 N N . GLU B 1 102 ? 2.164 22.219 -6.691 1 74.5 102 GLU B N 1
ATOM 2338 C CA . GLU B 1 102 ? 2.469 21.781 -8.055 1 74.5 102 GLU B CA 1
ATOM 2339 C C . GLU B 1 102 ? 2.158 20.312 -8.242 1 74.5 102 GLU B C 1
ATOM 2341 O O . GLU B 1 102 ? 1.575 19.906 -9.25 1 74.5 102 GLU B O 1
ATOM 2346 N N . VAL B 1 103 ? 2.547 19.594 -7.277 1 72.31 103 VAL B N 1
ATOM 2347 C CA . VAL B 1 103 ? 2.34 18.156 -7.355 1 72.31 103 VAL B CA 1
ATOM 2348 C C . VAL B 1 103 ? 0.846 17.844 -7.312 1 72.31 103 VAL B C 1
ATOM 2350 O O . VAL B 1 103 ? 0.364 16.984 -8.062 1 72.31 103 VAL B O 1
ATOM 2353 N N . CYS B 1 104 ? 0.165 18.531 -6.414 1 71.81 104 CYS B N 1
ATOM 2354 C CA . CYS B 1 104 ? -1.28 18.359 -6.344 1 71.81 104 CYS B CA 1
ATOM 2355 C C . CYS B 1 104 ? -1.937 18.672 -7.68 1 71.81 104 CYS B C 1
ATOM 2357 O O . CYS B 1 104 ? -2.842 17.969 -8.125 1 71.81 104 CYS B O 1
ATOM 2359 N N . ASN B 1 105 ? -1.473 19.75 -8.266 1 69.25 105 ASN B N 1
ATOM 2360 C CA . ASN B 1 105 ? -1.996 20.141 -9.57 1 69.25 105 ASN B CA 1
ATOM 2361 C C . ASN B 1 105 ? -1.762 19.078 -10.625 1 69.25 105 ASN B C 1
ATOM 2363 O O . ASN B 1 105 ? -2.641 18.797 -11.445 1 69.25 105 ASN B O 1
ATOM 2367 N N . LEU B 1 106 ? -0.63 18.531 -10.492 1 66.12 106 LEU B N 1
ATOM 2368 C CA . LEU B 1 106 ? -0.275 17.484 -11.453 1 66.12 106 LEU B CA 1
ATOM 2369 C C . LEU B 1 106 ? -1.133 16.234 -11.242 1 66.12 106 LEU B C 1
ATOM 2371 O O . LEU B 1 106 ? -1.419 15.508 -12.195 1 66.12 106 LEU B O 1
ATOM 2375 N N . MET B 1 107 ? -1.542 16.078 -10.047 1 67.69 107 MET B N 1
ATOM 2376 C CA . MET B 1 107 ? -2.35 14.906 -9.727 1 67.69 107 MET B CA 1
ATOM 2377 C C . MET B 1 107 ? -3.816 15.148 -10.07 1 67.69 107 MET B C 1
ATOM 2379 O O . MET B 1 107 ? -4.648 14.25 -9.922 1 67.69 107 MET B O 1
ATOM 2383 N N . GLY B 1 108 ? -4.133 16.281 -10.672 1 60.53 108 GLY B N 1
ATOM 2384 C CA . GLY B 1 108 ? -5.449 16.594 -11.195 1 60.53 108 GLY B CA 1
ATOM 2385 C C . GLY B 1 108 ? -6.461 16.938 -10.117 1 60.53 108 GLY B C 1
ATOM 2386 O O . GLY B 1 108 ? -7.668 16.953 -10.367 1 60.53 108 GLY B O 1
ATOM 2387 N N . LYS B 1 109 ? -6.074 16.891 -8.984 1 64.12 109 LYS B N 1
ATOM 2388 C CA . LYS B 1 109 ? -7.023 17.203 -7.914 1 64.12 109 LYS B CA 1
ATOM 2389 C C . LYS B 1 109 ? -6.398 18.125 -6.879 1 64.12 109 LYS B C 1
ATOM 2391 O O . LYS B 1 109 ? -5.223 17.984 -6.531 1 64.12 109 LYS B O 1
ATOM 2396 N N . LYS B 1 110 ? -7.281 19.109 -6.637 1 67.94 110 LYS B N 1
ATOM 2397 C CA . LYS B 1 110 ? -6.855 20.047 -5.605 1 67.94 110 LYS B CA 1
ATOM 2398 C C . LYS B 1 110 ? -7.059 19.453 -4.211 1 67.94 110 LYS B C 1
ATOM 2400 O O . LYS B 1 110 ? -8.195 19.203 -3.795 1 67.94 110 LYS B O 1
ATOM 2405 N N . THR B 1 111 ? -5.93 18.922 -3.756 1 75.38 111 THR B N 1
ATOM 2406 C CA . THR B 1 111 ? -5.941 18.531 -2.352 1 75.38 111 THR B CA 1
ATOM 2407 C C . THR B 1 111 ? -5.867 19.75 -1.443 1 75.38 111 THR B C 1
ATOM 2409 O O . THR B 1 111 ? -4.988 20.609 -1.61 1 75.38 111 THR B O 1
ATOM 2412 N N . ARG B 1 112 ? -6.859 19.922 -0.596 1 75.75 112 ARG B N 1
ATOM 2413 C CA . ARG B 1 112 ? -6.859 21.031 0.347 1 75.75 112 ARG B CA 1
ATOM 2414 C C . ARG B 1 112 ? -6.02 20.719 1.578 1 75.75 112 ARG B C 1
ATOM 2416 O O . ARG B 1 112 ? -6.184 19.656 2.188 1 75.75 112 ARG B O 1
ATOM 2423 N N . TYR B 1 113 ? -5.117 21.578 1.707 1 75.94 113 TYR B N 1
ATOM 2424 C CA . TYR B 1 113 ? -4.32 21.453 2.922 1 75.94 113 TYR B CA 1
ATOM 2425 C C . TYR B 1 113 ? -4.934 22.25 4.066 1 75.94 113 TYR B C 1
ATOM 2427 O O . TYR B 1 113 ? -5.41 23.359 3.863 1 75.94 113 TYR B O 1
ATOM 2435 N N . THR B 1 114 ? -5.059 21.656 5.227 1 71.88 114 THR B N 1
ATOM 2436 C CA . THR B 1 114 ? -5.531 22.391 6.398 1 71.88 114 THR B CA 1
ATOM 2437 C C . THR B 1 114 ? -4.797 21.922 7.652 1 71.88 114 THR B C 1
ATOM 2439 O O . THR B 1 114 ? -4.188 20.859 7.664 1 71.88 114 THR B O 1
ATOM 2442 N N . THR B 1 115 ? -4.711 22.906 8.531 1 70.56 115 THR B N 1
ATOM 2443 C CA . THR B 1 115 ? -4.254 22.531 9.867 1 70.56 115 THR B CA 1
ATOM 2444 C C . THR B 1 115 ? -5.422 22.078 10.734 1 70.56 115 THR B C 1
ATOM 2446 O O . THR B 1 115 ? -6.578 22.406 10.445 1 70.56 115 THR B O 1
ATOM 2449 N N . PRO B 1 116 ? -5.062 21.25 11.664 1 63.59 116 PRO B N 1
ATOM 2450 C CA . PRO B 1 116 ? -6.176 20.828 12.516 1 63.59 116 PRO B CA 1
ATOM 2451 C C . PRO B 1 116 ? -6.93 22 13.133 1 63.59 116 PRO B C 1
ATOM 2453 O O . PRO B 1 116 ? -6.312 22.984 13.562 1 63.59 116 PRO B O 1
ATOM 2456 N N . TYR B 1 117 ? -8.102 22.312 12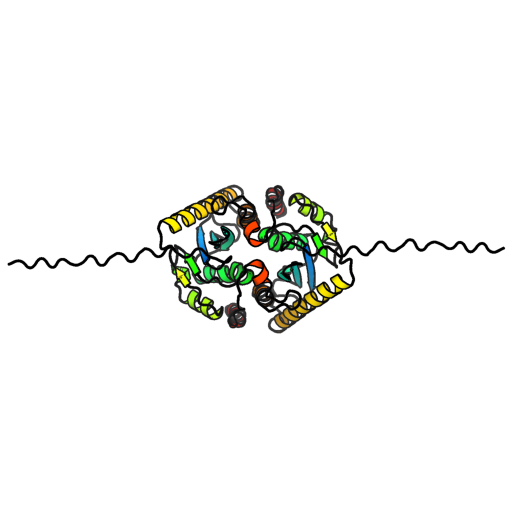.664 1 57.31 117 TYR B N 1
ATOM 2457 C CA . TYR B 1 117 ? -8.867 23.5 13.055 1 57.31 117 TYR B CA 1
ATOM 2458 C C . TYR B 1 117 ? -9.383 23.359 14.484 1 57.31 117 TYR B C 1
ATOM 2460 O O . TYR B 1 117 ? -9.5 24.359 15.203 1 57.31 117 TYR B O 1
ATOM 2468 N N . ASN B 1 118 ? -10.016 22.25 14.883 1 59.16 118 ASN B N 1
ATOM 2469 C CA . ASN B 1 118 ? -10.742 22.078 16.125 1 59.16 118 ASN B CA 1
ATOM 2470 C C . ASN B 1 118 ? -9.93 21.312 17.156 1 59.16 118 ASN B C 1
ATOM 2472 O O . ASN B 1 118 ? -9.312 20.297 16.828 1 59.16 118 ASN B O 1
ATOM 2476 N N . PRO B 1 119 ? -9.844 21.984 18.344 1 58.34 119 PRO B N 1
ATOM 2477 C CA . PRO B 1 119 ? -9.148 21.328 19.453 1 58.34 119 PRO B CA 1
ATOM 2478 C C . PRO B 1 119 ? -9.484 19.844 19.578 1 58.34 119 PRO B C 1
ATOM 2480 O O . PRO B 1 119 ? -8.617 19.047 19.922 1 58.34 119 PRO B O 1
ATOM 2483 N N . ALA B 1 120 ? -10.734 19.531 19.344 1 56.94 120 ALA B N 1
ATOM 2484 C CA . ALA B 1 120 ? -11.148 18.141 19.484 1 56.94 120 ALA B CA 1
ATOM 2485 C C . ALA B 1 120 ? -10.484 17.266 18.422 1 56.94 120 ALA B C 1
ATOM 2487 O O . ALA B 1 120 ? -10.062 16.141 18.719 1 56.94 120 ALA B O 1
ATOM 2488 N N . SER B 1 121 ? -10.438 17.797 17.219 1 58.28 121 SER B N 1
ATOM 2489 C CA . SER B 1 121 ? -9.766 17.062 16.156 1 58.28 121 SER B CA 1
ATOM 2490 C C . SER B 1 121 ? -8.273 16.922 16.438 1 58.28 121 SER B C 1
ATOM 2492 O O . SER B 1 121 ? -7.684 15.875 16.172 1 58.28 121 SER B O 1
ATOM 2494 N N . ASN B 1 122 ? -7.785 17.938 17.031 1 59.41 122 ASN B N 1
ATOM 2495 C CA . ASN B 1 122 ? -6.375 17.906 17.406 1 59.41 122 ASN B CA 1
ATOM 2496 C C . ASN B 1 122 ? -6.105 16.844 18.469 1 59.41 122 ASN B C 1
ATOM 2498 O O . ASN B 1 122 ? -5.094 16.141 18.422 1 59.41 122 ASN B O 1
ATOM 2502 N N . GLY B 1 123 ? -7.125 16.766 19.359 1 59.25 123 GLY B N 1
ATOM 2503 C CA . GLY B 1 123 ? -6.961 15.781 20.406 1 59.25 123 GLY B CA 1
ATOM 2504 C C . GLY B 1 123 ? -6.949 14.352 19.891 1 59.25 123 GLY B C 1
ATOM 2505 O O . GLY B 1 123 ? -6.125 13.539 20.328 1 59.25 123 GLY B O 1
ATOM 2506 N N . MET B 1 124 ? -7.855 14.055 18.984 1 61.06 124 MET B N 1
ATOM 2507 C CA . MET B 1 124 ? -7.938 12.711 18.422 1 61.06 124 MET B CA 1
ATOM 2508 C C . MET B 1 124 ? -6.695 12.391 17.594 1 61.06 124 MET B C 1
ATOM 2510 O O . MET B 1 124 ? -6.141 11.297 17.688 1 61.06 124 MET B O 1
ATOM 2514 N N . VAL B 1 125 ? -6.324 13.406 16.797 1 61.88 125 VAL B N 1
ATOM 2515 C CA . VAL B 1 125 ? -5.117 13.242 15.984 1 61.88 125 VAL B CA 1
ATOM 2516 C C . VAL B 1 125 ? -3.91 13.039 16.906 1 61.88 125 VAL B C 1
ATOM 2518 O O . VAL B 1 125 ? -3.072 12.172 16.641 1 61.88 125 VAL B O 1
ATOM 2521 N N . GLU B 1 126 ? -3.992 13.797 17.984 1 63.34 126 GLU B N 1
ATOM 2522 C CA . GLU B 1 126 ? -2.883 13.727 18.922 1 63.34 126 GLU B CA 1
ATOM 2523 C C . GLU B 1 126 ? -2.828 12.367 19.609 1 63.34 126 GLU B C 1
ATOM 2525 O O . GLU B 1 126 ? -1.753 11.781 19.75 1 63.34 126 GLU B O 1
ATOM 2530 N N . ARG B 1 127 ? -3.951 11.836 19.969 1 66.5 127 ARG B N 1
ATOM 2531 C CA . ARG B 1 127 ? -3.969 10.539 20.625 1 66.5 127 ARG B CA 1
ATOM 2532 C C . ARG B 1 127 ? -3.535 9.43 19.672 1 66.5 127 ARG B C 1
ATOM 2534 O O . ARG B 1 127 ? -2.756 8.547 20.047 1 66.5 127 ARG B O 1
ATOM 2541 N N . CYS B 1 128 ? -4.051 9.492 18.438 1 68.5 128 CYS B N 1
ATOM 2542 C CA . CYS B 1 128 ? -3.676 8.484 17.453 1 68.5 128 CYS B CA 1
ATOM 2543 C C . CYS B 1 128 ? -2.182 8.539 17.156 1 68.5 128 CYS B C 1
ATOM 2545 O O . CYS B 1 128 ? -1.518 7.504 17.078 1 68.5 128 CYS B O 1
ATOM 2547 N N . ASN B 1 129 ? -1.761 9.75 17.062 1 71.56 129 ASN B N 1
ATOM 2548 C CA . ASN B 1 129 ? -0.34 9.93 16.781 1 71.56 129 ASN B CA 1
ATOM 2549 C C . ASN B 1 129 ? 0.528 9.43 17.922 1 71.56 129 ASN B C 1
ATOM 2551 O O . ASN B 1 129 ? 1.603 8.875 17.703 1 71.56 129 ASN B O 1
ATOM 2555 N N . ARG B 1 130 ? -0.01 9.555 19.062 1 75 130 ARG B N 1
ATOM 2556 C CA . ARG B 1 130 ? 0.739 9.078 20.219 1 75 130 ARG B CA 1
ATOM 2557 C C . ARG B 1 130 ? 0.852 7.559 20.219 1 75 130 ARG B C 1
ATOM 2559 O O . ARG B 1 130 ? 1.916 7.008 20.5 1 75 130 ARG B O 1
ATOM 2566 N N . VAL B 1 131 ? -0.277 6.941 19.891 1 76.06 131 VAL B N 1
ATOM 2567 C CA . VAL B 1 131 ? -0.286 5.484 19.812 1 76.06 131 VAL B CA 1
ATOM 2568 C C . VAL B 1 131 ? 0.72 5.016 18.766 1 76.06 131 VAL B C 1
ATOM 2570 O O . VAL B 1 131 ? 1.489 4.082 19.016 1 76.06 131 VAL B O 1
ATOM 2573 N N . ILE B 1 132 ? 0.74 5.668 17.688 1 81.44 132 ILE B N 1
ATOM 2574 C CA . ILE B 1 132 ? 1.654 5.324 16.609 1 81.44 132 ILE B CA 1
ATOM 2575 C C . ILE B 1 132 ? 3.096 5.551 17.047 1 81.44 132 ILE B C 1
ATOM 2577 O O . ILE B 1 132 ? 3.963 4.703 16.828 1 81.44 132 ILE B O 1
ATOM 2581 N N . LYS B 1 133 ? 3.252 6.637 17.719 1 77.94 133 LYS B N 1
ATOM 2582 C CA . LYS B 1 133 ? 4.59 6.969 18.203 1 77.94 133 LYS B CA 1
ATOM 2583 C C . LYS B 1 133 ? 5.074 5.945 19.234 1 77.94 133 LYS B C 1
ATOM 2585 O O . LYS B 1 133 ? 6.23 5.527 19.188 1 77.94 133 LYS B O 1
ATOM 2590 N N . ASP B 1 134 ? 4.172 5.613 20.094 1 76.75 134 ASP B N 1
ATOM 2591 C CA . ASP B 1 134 ? 4.508 4.613 21.109 1 76.75 134 ASP B CA 1
ATOM 2592 C C . ASP B 1 134 ? 4.863 3.275 20.453 1 76.75 134 ASP B C 1
ATOM 2594 O O . ASP B 1 134 ? 5.816 2.613 20.859 1 76.75 134 ASP B O 1
ATOM 2598 N N . CYS B 1 135 ? 4.098 2.938 19.484 1 78.62 135 CYS B N 1
ATOM 2599 C CA . CYS B 1 135 ? 4.363 1.705 18.75 1 78.62 135 CYS B CA 1
ATOM 2600 C C . CYS B 1 135 ? 5.715 1.771 18.047 1 78.62 135 CYS B C 1
ATOM 2602 O O . CYS B 1 135 ? 6.488 0.811 18.078 1 78.62 135 CYS B O 1
ATOM 2604 N N . LEU B 1 136 ? 5.98 2.883 17.484 1 81.12 136 LEU B N 1
ATOM 2605 C CA . LEU B 1 136 ? 7.238 3.07 16.766 1 81.12 136 LEU B CA 1
ATOM 2606 C C . LEU B 1 136 ? 8.422 3.053 17.734 1 81.12 136 LEU B C 1
ATOM 2608 O O . LEU B 1 136 ? 9.469 2.473 17.422 1 81.12 136 LEU B O 1
ATOM 2612 N N . ALA B 1 137 ? 8.188 3.719 18.828 1 76.56 137 ALA B N 1
ATOM 2613 C CA . ALA B 1 137 ? 9.234 3.748 19.844 1 76.56 137 ALA B CA 1
ATOM 2614 C C . ALA B 1 137 ? 9.57 2.342 20.328 1 76.56 137 ALA B C 1
ATOM 2616 O O . ALA B 1 137 ? 10.742 1.976 20.453 1 76.56 137 ALA B O 1
ATOM 2617 N N . ALA B 1 138 ? 8.531 1.629 20.625 1 73.62 138 ALA B N 1
ATOM 2618 C CA . ALA B 1 138 ? 8.719 0.251 21.062 1 73.62 138 ALA B CA 1
ATOM 2619 C C . ALA B 1 138 ? 9.398 -0.587 19.984 1 73.62 138 ALA B C 1
ATOM 2621 O O . ALA B 1 138 ? 10.289 -1.391 20.297 1 73.62 138 ALA B O 1
ATOM 2622 N N . PHE B 1 139 ? 8.984 -0.332 18.859 1 73.81 139 PHE B N 1
ATOM 2623 C CA . PHE B 1 139 ? 9.539 -1.048 17.703 1 73.81 139 PHE B CA 1
ATOM 2624 C C . PHE B 1 139 ? 11.008 -0.707 17.516 1 73.81 139 PHE B C 1
ATOM 2626 O O . PHE B 1 139 ? 11.82 -1.586 17.219 1 73.81 139 PHE B O 1
ATOM 2633 N N . CYS B 1 140 ? 11.352 0.515 17.672 1 76.31 140 CYS B N 1
ATOM 2634 C CA . CYS B 1 140 ? 12.719 0.985 17.469 1 76.31 140 CYS B CA 1
ATOM 2635 C C . CYS B 1 140 ? 13.617 0.551 18.625 1 76.31 140 CYS B C 1
ATOM 2637 O O . CYS B 1 140 ? 14.82 0.354 18.438 1 76.31 140 CYS B O 1
ATOM 2639 N N . GLU B 1 141 ? 13.117 0.531 19.797 1 75.25 141 GLU B N 1
ATOM 2640 C CA . GLU B 1 141 ? 13.898 0.132 20.953 1 75.25 141 GLU B CA 1
ATOM 2641 C C . GLU B 1 141 ? 14.477 -1.271 20.781 1 75.25 141 GLU B C 1
ATOM 2643 O O . GLU B 1 141 ? 15.609 -1.536 21.188 1 75.25 141 GLU B O 1
ATOM 2648 N N . ASP B 1 142 ? 13.797 -2.051 20.094 1 70.75 142 ASP B N 1
ATOM 2649 C CA . ASP B 1 142 ? 14.234 -3.43 19.891 1 70.75 142 ASP B CA 1
ATOM 2650 C C . ASP B 1 142 ? 15.328 -3.516 18.828 1 70.75 142 ASP B C 1
ATOM 2652 O O . ASP B 1 142 ? 16.172 -4.41 18.875 1 70.75 142 ASP B O 1
ATOM 2656 N N . SER B 1 143 ? 15.227 -2.568 17.875 1 74.88 143 SER B N 1
ATOM 2657 C CA . SER B 1 143 ? 16.203 -2.549 16.781 1 74.88 143 SER B CA 1
ATOM 2658 C C . SER B 1 143 ? 16.484 -1.124 16.328 1 74.88 143 SER B C 1
ATOM 2660 O O . SER B 1 143 ? 16.156 -0.751 15.195 1 74.88 143 SER B O 1
ATOM 2662 N N . PRO B 1 144 ? 17.25 -0.421 17.188 1 71.94 144 PRO B N 1
ATOM 2663 C CA . PRO B 1 144 ? 17.406 1.013 16.938 1 71.94 144 PRO B CA 1
ATOM 2664 C C . PRO B 1 144 ? 18.094 1.303 15.602 1 71.94 144 PRO B C 1
ATOM 2666 O O . PRO B 1 144 ? 17.781 2.307 14.953 1 71.94 144 PRO B O 1
ATOM 2669 N N . SER B 1 145 ? 18.938 0.404 15.156 1 76.31 145 SER B N 1
ATOM 2670 C CA . SER B 1 145 ? 19.703 0.699 13.945 1 76.31 145 SER B CA 1
ATOM 2671 C C . SER B 1 145 ? 19.047 0.067 12.719 1 76.31 145 SER B C 1
ATOM 2673 O O . SER B 1 145 ? 19.438 0.35 11.586 1 76.31 145 SER B O 1
ATOM 2675 N N . THR B 1 146 ? 17.938 -0.707 12.961 1 77.31 146 THR B N 1
ATOM 2676 C CA . THR B 1 146 ? 17.391 -1.428 11.82 1 77.31 146 THR B CA 1
ATOM 2677 C C . THR B 1 146 ? 15.867 -1.371 11.812 1 77.31 146 THR B C 1
ATOM 2679 O O . THR B 1 146 ? 15.211 -2.215 11.203 1 77.31 146 THR B O 1
ATOM 2682 N N . TRP B 1 147 ? 15.375 -0.371 12.516 1 79 147 TRP B N 1
ATOM 2683 C CA . TRP B 1 147 ? 13.922 -0.307 12.641 1 79 147 TRP B CA 1
ATOM 2684 C C . TRP B 1 147 ? 13.258 -0.166 11.273 1 79 147 TRP B C 1
ATOM 2686 O O . TRP B 1 147 ? 12.133 -0.627 11.07 1 79 147 TRP B O 1
ATOM 2696 N N . ASN B 1 148 ? 13.945 0.441 10.305 1 75.56 148 ASN B N 1
ATOM 2697 C CA . ASN B 1 148 ? 13.352 0.734 9.008 1 75.56 148 ASN B CA 1
ATOM 2698 C C . ASN B 1 148 ? 13.156 -0.535 8.18 1 75.56 148 ASN B C 1
ATOM 2700 O O . ASN B 1 148 ? 12.297 -0.578 7.297 1 75.56 148 ASN B O 1
ATOM 2704 N N . SER B 1 149 ? 13.938 -1.566 8.43 1 74 149 SER B N 1
ATOM 2705 C CA . SER B 1 149 ? 13.828 -2.799 7.652 1 74 149 SER B CA 1
ATOM 2706 C C . SER B 1 149 ? 12.547 -3.555 7.992 1 74 149 SER B C 1
ATOM 2708 O O . SER B 1 149 ? 12.078 -4.367 7.195 1 74 149 SER B O 1
ATOM 2710 N N . ARG B 1 150 ? 11.945 -3.188 9.078 1 72.88 150 ARG B N 1
ATOM 2711 C CA . ARG B 1 150 ? 10.758 -3.922 9.523 1 72.88 150 ARG B CA 1
ATOM 2712 C C . ARG B 1 150 ? 9.57 -2.988 9.703 1 72.88 150 ARG B C 1
ATOM 2714 O O . ARG B 1 150 ? 8.539 -3.383 10.25 1 72.88 150 ARG B O 1
ATOM 2721 N N . LEU B 1 151 ? 9.68 -1.866 9.297 1 82.19 151 LEU B N 1
ATOM 2722 C CA . LEU B 1 151 ? 8.656 -0.848 9.523 1 82.19 151 LEU B CA 1
ATOM 2723 C C . LEU B 1 151 ? 7.336 -1.246 8.875 1 82.19 151 LEU B C 1
ATOM 2725 O O . LEU B 1 151 ? 6.266 -0.893 9.367 1 82.19 151 LEU B O 1
ATOM 2729 N N . ASP B 1 152 ? 7.387 -2.041 7.82 1 79.19 152 ASP B N 1
ATOM 2730 C CA . ASP B 1 152 ? 6.195 -2.406 7.055 1 79.19 152 ASP B CA 1
ATOM 2731 C C . ASP B 1 152 ? 5.238 -3.24 7.898 1 79.19 152 ASP B C 1
ATOM 2733 O O . ASP B 1 152 ? 4.047 -3.326 7.594 1 79.19 152 ASP B O 1
ATOM 2737 N N . TYR B 1 153 ? 5.711 -3.752 9.008 1 78.94 153 TYR B N 1
ATOM 2738 C CA . TYR B 1 153 ? 4.875 -4.617 9.836 1 78.94 153 TYR B CA 1
ATOM 2739 C C . TYR B 1 153 ? 4.074 -3.799 10.844 1 78.94 153 TYR B C 1
ATOM 2741 O O . TYR B 1 153 ? 3.051 -4.262 11.352 1 78.94 153 TYR B O 1
ATOM 2749 N N . VAL B 1 154 ? 4.578 -2.635 11.141 1 84.31 154 VAL B N 1
ATOM 2750 C CA . VAL B 1 154 ? 3.943 -1.812 12.164 1 84.31 154 VAL B CA 1
ATOM 2751 C C . VAL B 1 154 ? 2.557 -1.379 11.688 1 84.31 154 VAL B C 1
ATOM 2753 O O . VAL B 1 154 ? 1.572 -1.522 12.422 1 84.31 154 VAL B O 1
ATOM 2756 N N . PRO B 1 155 ? 2.383 -0.882 10.43 1 88.62 155 PRO B N 1
ATOM 2757 C CA . PRO B 1 155 ? 1.035 -0.544 9.969 1 88.62 155 PRO B CA 1
ATOM 2758 C C . PRO B 1 155 ? 0.083 -1.738 10 1 88.62 155 PRO B C 1
ATOM 2760 O O . PRO B 1 155 ? -1.1 -1.581 10.312 1 88.62 155 PRO B O 1
ATOM 2763 N N . LEU B 1 156 ? 0.6 -2.92 9.617 1 86.5 156 LEU B N 1
ATOM 2764 C CA . LEU B 1 156 ? -0.254 -4.102 9.648 1 86.5 156 LEU B CA 1
ATOM 2765 C C . LEU B 1 156 ? -0.779 -4.352 11.055 1 86.5 156 LEU B C 1
ATOM 2767 O O . LEU B 1 156 ? -1.965 -4.637 11.242 1 86.5 156 LEU B O 1
ATOM 2771 N N . ALA B 1 157 ? 0.133 -4.27 12.016 1 84.56 157 ALA B N 1
ATOM 2772 C CA . ALA B 1 157 ? -0.273 -4.449 13.406 1 84.56 157 ALA B CA 1
ATOM 2773 C C . ALA B 1 157 ? -1.326 -3.42 13.812 1 84.56 157 ALA B C 1
ATOM 2775 O O . ALA B 1 157 ? -2.336 -3.764 14.43 1 84.56 157 ALA B O 1
ATOM 2776 N N . LEU B 1 158 ? -1.142 -2.227 13.5 1 88.38 158 LEU B N 1
ATOM 2777 C CA . LEU B 1 158 ? -2.055 -1.147 13.859 1 88.38 158 LEU B CA 1
ATOM 2778 C C . LEU B 1 158 ? -3.387 -1.3 13.133 1 88.38 158 LEU B C 1
ATOM 2780 O O . LEU B 1 158 ? -4.449 -1.073 13.719 1 88.38 158 LEU B O 1
ATOM 2784 N N . ASN B 1 159 ? -3.367 -1.7 11.844 1 92.12 159 ASN B N 1
ATOM 2785 C CA . ASN B 1 159 ? -4.559 -1.764 11.008 1 92.12 159 ASN B CA 1
ATOM 2786 C C . ASN B 1 159 ? -5.375 -3.021 11.289 1 92.12 159 ASN B C 1
ATOM 2788 O O . ASN B 1 159 ? -6.527 -3.125 10.859 1 92.12 159 ASN B O 1
ATOM 2792 N N . THR B 1 160 ? -4.762 -3.984 11.969 1 89.88 160 THR B N 1
ATOM 2793 C CA . THR B 1 160 ? -5.496 -5.195 12.32 1 89.88 160 THR B CA 1
ATOM 2794 C C . THR B 1 160 ? -5.855 -5.199 13.805 1 89.88 160 THR B C 1
ATOM 2796 O O . THR B 1 160 ? -6.496 -6.137 14.289 1 89.88 160 THR B O 1
ATOM 2799 N N . ALA B 1 161 ? -5.402 -4.25 14.57 1 87.62 161 ALA B N 1
ATOM 2800 C CA . ALA B 1 161 ? -5.785 -4.102 15.969 1 87.62 161 ALA B CA 1
ATOM 2801 C C . ALA B 1 161 ? -7.137 -3.404 16.094 1 87.62 161 ALA B C 1
ATOM 2803 O O . ALA B 1 161 ? -7.508 -2.6 15.242 1 87.62 161 ALA B O 1
ATOM 2804 N N . PHE B 1 162 ? -7.812 -3.754 17.234 1 89.62 162 PHE B N 1
ATOM 2805 C CA . PHE B 1 162 ? -9.055 -3.061 17.531 1 89.62 162 PHE B CA 1
ATOM 2806 C C . PHE B 1 162 ? -8.797 -1.594 17.859 1 89.62 162 PHE B C 1
ATOM 2808 O O . PHE B 1 162 ? -7.926 -1.273 18.672 1 89.62 162 PHE B O 1
ATOM 2815 N N . HIS B 1 163 ? -9.523 -0.783 17.047 1 87.81 163 HIS B N 1
ATOM 2816 C CA . HIS B 1 163 ? -9.422 0.656 17.266 1 87.81 163 HIS B CA 1
ATOM 2817 C C . HIS B 1 163 ? -10.688 1.212 17.906 1 87.81 163 HIS B C 1
ATOM 2819 O O . HIS B 1 163 ? -11.75 1.227 17.281 1 87.81 163 HIS B O 1
ATOM 2825 N N . ARG B 1 164 ? -10.562 1.783 19.016 1 83.69 164 ARG B N 1
ATOM 2826 C CA . ARG B 1 164 ? -11.695 2.172 19.859 1 83.69 164 ARG B CA 1
ATOM 2827 C C . ARG B 1 164 ? -12.508 3.275 19.188 1 83.69 164 ARG B C 1
ATOM 2829 O O . ARG B 1 164 ? -13.742 3.266 19.25 1 83.69 164 ARG B O 1
ATOM 2836 N N . SER B 1 165 ? -11.859 4.23 18.562 1 83.06 165 SER B N 1
ATOM 2837 C CA . SER B 1 165 ? -12.562 5.395 18.016 1 83.06 165 SER B CA 1
ATOM 2838 C C . SER B 1 165 ? -13.516 4.996 16.906 1 83.06 165 SER B C 1
ATOM 2840 O O . SER B 1 165 ? -14.477 5.707 16.625 1 83.06 165 SER B O 1
ATOM 2842 N N . VAL B 1 166 ? -13.273 3.865 16.203 1 87.75 166 VAL B N 1
ATOM 2843 C CA . VAL B 1 166 ? -14.141 3.428 15.117 1 87.75 166 VAL B CA 1
ATOM 2844 C C . VAL B 1 166 ? -14.75 2.066 15.453 1 87.75 166 VAL B C 1
ATOM 2846 O O . VAL B 1 166 ? -15.445 1.472 14.625 1 87.75 166 VAL B O 1
ATOM 2849 N N . ASN B 1 167 ? -14.445 1.543 16.656 1 91 167 ASN B N 1
ATOM 2850 C CA . ASN B 1 167 ? -14.977 0.305 17.219 1 91 167 ASN B CA 1
ATOM 2851 C C . ASN B 1 167 ? -14.773 -0.873 16.266 1 91 167 ASN B C 1
ATOM 2853 O O . ASN B 1 167 ? -15.688 -1.675 16.062 1 91 167 ASN B O 1
ATOM 2857 N N . ASN B 1 168 ? -13.727 -0.947 15.594 1 93.25 168 ASN B N 1
ATOM 2858 C CA . ASN B 1 168 ? -13.344 -1.995 14.656 1 93.25 168 ASN B CA 1
ATOM 2859 C C . ASN B 1 168 ? -11.867 -1.909 14.289 1 93.25 168 ASN B C 1
ATOM 2861 O O . ASN B 1 168 ? -11.156 -1.025 14.773 1 93.25 168 ASN B O 1
ATOM 2865 N N . GLN B 1 169 ? -11.414 -2.904 13.539 1 93.69 169 GLN B N 1
ATOM 2866 C CA . GLN B 1 169 ? -10.094 -2.775 12.938 1 93.69 169 GLN B CA 1
ATOM 2867 C C . GLN B 1 169 ? -10.125 -1.821 11.742 1 93.69 169 GLN B C 1
ATOM 2869 O O . GLN B 1 169 ? -11.062 -1.859 10.938 1 93.69 169 GLN B O 1
ATOM 2874 N N . PRO B 1 170 ? -9.148 -0.927 11.633 1 93.88 170 PRO B N 1
ATOM 2875 C CA . PRO B 1 170 ? -9.086 -0.072 10.445 1 93.88 170 PRO B CA 1
ATOM 2876 C C . PRO B 1 170 ? -9.156 -0.866 9.141 1 93.88 170 PRO B C 1
ATOM 2878 O O . PRO B 1 170 ? -9.906 -0.504 8.234 1 93.88 170 PRO B O 1
ATOM 2881 N N . LEU B 1 171 ? -8.43 -1.942 9.062 1 94.44 171 LEU B N 1
ATOM 2882 C CA . LEU B 1 171 ? -8.414 -2.766 7.855 1 94.44 171 LEU B CA 1
ATOM 2883 C C . LEU B 1 171 ? -9.789 -3.369 7.598 1 94.44 171 LEU B C 1
ATOM 2885 O O . LEU B 1 171 ? -10.203 -3.512 6.445 1 94.44 171 LEU B O 1
ATOM 2889 N N . TYR B 1 172 ? -10.477 -3.738 8.641 1 93.94 172 TYR B N 1
ATOM 2890 C CA . TYR B 1 172 ? -11.828 -4.277 8.5 1 93.94 172 TYR B CA 1
ATOM 2891 C C . TYR B 1 172 ? -12.758 -3.258 7.859 1 93.94 172 TYR B C 1
ATOM 2893 O O . TYR B 1 172 ? -13.594 -3.611 7.023 1 93.94 172 TYR B O 1
ATOM 2901 N N . LEU B 1 173 ? -12.656 -2.088 8.25 1 93.31 173 LEU B N 1
ATOM 2902 C CA . LEU B 1 173 ? -13.516 -1.04 7.723 1 93.31 173 LEU B CA 1
ATOM 2903 C C . LEU B 1 173 ? -13.234 -0.793 6.246 1 93.31 173 LEU B C 1
ATOM 2905 O O . LEU B 1 173 ? -14.086 -0.271 5.523 1 93.31 173 LEU B O 1
ATOM 2909 N N . LEU B 1 174 ? -12.047 -1.142 5.801 1 92.62 174 LEU B N 1
ATOM 2910 C CA . LEU B 1 174 ? -11.664 -0.957 4.402 1 92.62 174 LEU B CA 1
ATOM 2911 C C . LEU B 1 174 ? -12.039 -2.182 3.572 1 92.62 174 LEU B C 1
ATOM 2913 O O . LEU B 1 174 ? -12.539 -2.049 2.455 1 92.62 174 LEU B O 1
ATOM 2917 N N . THR B 1 175 ? -11.875 -3.379 4.082 1 93.31 175 THR B N 1
ATOM 2918 C CA . THR B 1 175 ? -11.953 -4.578 3.256 1 93.31 175 THR B CA 1
ATOM 2919 C C . THR B 1 175 ? -13.133 -5.449 3.67 1 93.31 175 THR B C 1
ATOM 2921 O O . THR B 1 175 ? -13.531 -6.352 2.934 1 93.31 175 THR B O 1
ATOM 2924 N N . GLY B 1 176 ? -13.625 -5.262 4.906 1 91.38 176 GLY B N 1
ATOM 2925 C CA . GLY B 1 176 ? -14.68 -6.121 5.438 1 91.38 176 GLY B CA 1
ATOM 2926 C C . GLY B 1 176 ? -14.156 -7.445 5.965 1 91.38 176 GLY B C 1
ATOM 2927 O O . GLY B 1 176 ? -14.938 -8.312 6.363 1 91.38 176 GLY B O 1
ATOM 2928 N N . ARG B 1 177 ? -12.82 -7.562 5.973 1 89.31 177 ARG B N 1
ATOM 2929 C CA . ARG B 1 177 ? -12.195 -8.797 6.438 1 89.31 177 ARG B CA 1
ATOM 2930 C C . ARG B 1 177 ? -11.562 -8.609 7.809 1 89.31 177 ARG B C 1
ATOM 2932 O O . ARG B 1 177 ? -10.828 -7.641 8.031 1 89.31 177 ARG B O 1
ATOM 2939 N N . LYS B 1 178 ? -11.945 -9.516 8.664 1 86.62 178 LYS B N 1
ATOM 2940 C CA . LYS B 1 178 ? -11.188 -9.547 9.914 1 86.62 178 LYS B CA 1
ATOM 2941 C C . LYS B 1 178 ? -9.852 -10.25 9.734 1 86.62 178 LYS B C 1
ATOM 2943 O O . LYS B 1 178 ? -9.797 -11.391 9.273 1 86.62 178 LYS B O 1
ATOM 2948 N N . CYS B 1 179 ? -8.805 -9.508 9.93 1 84.38 179 CYS B N 1
ATOM 2949 C CA . CYS B 1 179 ? -7.457 -10.031 9.773 1 84.38 179 CYS B CA 1
ATOM 2950 C C . CYS B 1 179 ? -6.723 -10.07 11.109 1 84.38 179 CYS B C 1
ATOM 2952 O O . CYS B 1 179 ? -7.016 -9.266 12 1 84.38 179 CYS B O 1
ATOM 2954 N N . THR B 1 180 ? -5.949 -11.086 11.234 1 77.44 180 THR B N 1
ATOM 2955 C CA . THR B 1 180 ? -5.129 -11.18 12.438 1 77.44 180 THR B CA 1
ATOM 2956 C C . THR B 1 180 ? -3.68 -10.812 12.133 1 77.44 180 THR B C 1
ATOM 2958 O O . THR B 1 180 ? -3.197 -11.031 11.023 1 77.44 180 THR B O 1
ATOM 2961 N N . PHE B 1 181 ? -3.135 -10.031 13.086 1 72.81 181 PHE B N 1
ATOM 2962 C CA . PHE B 1 181 ? -1.704 -9.773 12.984 1 72.81 181 PHE B CA 1
ATOM 2963 C C . PHE B 1 181 ? -0.905 -11.039 13.266 1 72.81 181 PHE B C 1
ATOM 2965 O O . PHE B 1 181 ? -1.143 -11.719 14.266 1 72.81 181 PHE B O 1
ATOM 2972 N N . PRO B 1 182 ? -0.043 -11.359 12.242 1 61.66 182 PRO B N 1
ATOM 2973 C CA . PRO B 1 182 ? 0.713 -12.594 12.461 1 61.66 182 PRO B CA 1
ATOM 2974 C C . PRO B 1 182 ? 1.707 -12.484 13.617 1 61.66 182 PRO B C 1
ATOM 2976 O O . PRO B 1 182 ? 2.492 -11.531 13.664 1 61.66 182 PRO B O 1
ATOM 2979 N N . ILE B 1 183 ? 1.528 -13.25 14.617 1 56.59 183 ILE B N 1
ATOM 2980 C CA . ILE B 1 183 ? 2.438 -13.312 15.758 1 56.59 183 ILE B CA 1
ATOM 2981 C C . ILE B 1 183 ? 3.861 -13.57 15.266 1 56.59 183 ILE B C 1
ATOM 2983 O O . ILE B 1 183 ? 4.82 -13.008 15.805 1 56.59 183 ILE B O 1
ATOM 2987 N N . GLY B 1 184 ? 3.949 -14.406 14.242 1 55.72 184 GLY B N 1
ATOM 2988 C CA . GLY B 1 184 ? 5.258 -14.781 13.727 1 55.72 184 GLY B CA 1
ATOM 2989 C C . GLY B 1 184 ? 5.965 -13.641 13.016 1 55.72 184 GLY B C 1
ATOM 2990 O O . GLY B 1 184 ? 7.156 -13.734 12.719 1 55.72 184 GLY B O 1
ATOM 2991 N N . MET B 1 185 ? 5.238 -12.703 12.641 1 56.03 185 MET B N 1
ATOM 2992 C CA . MET B 1 185 ? 5.871 -11.586 11.938 1 56.03 185 MET B CA 1
ATOM 2993 C C . MET B 1 185 ? 6.875 -10.875 12.836 1 56.03 185 MET B C 1
ATOM 2995 O O . MET B 1 185 ? 7.891 -10.359 12.359 1 56.03 185 MET B O 1
ATOM 2999 N N . THR B 1 186 ? 6.566 -10.891 14.094 1 55.09 186 THR B N 1
ATOM 3000 C CA . THR B 1 186 ? 7.59 -10.398 15.008 1 55.09 186 THR B CA 1
ATOM 3001 C C . THR B 1 186 ? 8.891 -11.18 14.836 1 55.09 186 THR B C 1
ATOM 3003 O O . THR B 1 186 ? 9.977 -10.602 14.875 1 55.09 186 THR B O 1
ATOM 3006 N N . ILE B 1 187 ? 8.727 -12.398 14.547 1 46.59 187 ILE B N 1
ATOM 3007 C CA . ILE B 1 187 ? 9.875 -13.289 14.375 1 46.59 187 ILE B CA 1
ATOM 3008 C C . ILE B 1 187 ? 10.5 -13.055 13.008 1 46.59 187 ILE B C 1
ATOM 3010 O O . ILE B 1 187 ? 11.727 -13.016 12.875 1 46.59 187 ILE B O 1
ATOM 3014 N N . LEU B 1 188 ? 9.766 -13.078 11.984 1 50.12 188 LEU B N 1
ATOM 3015 C CA . LEU B 1 188 ? 10.266 -12.898 10.625 1 50.12 188 LEU B CA 1
ATOM 3016 C C . LEU B 1 188 ? 11.047 -11.602 10.5 1 50.12 188 LEU B C 1
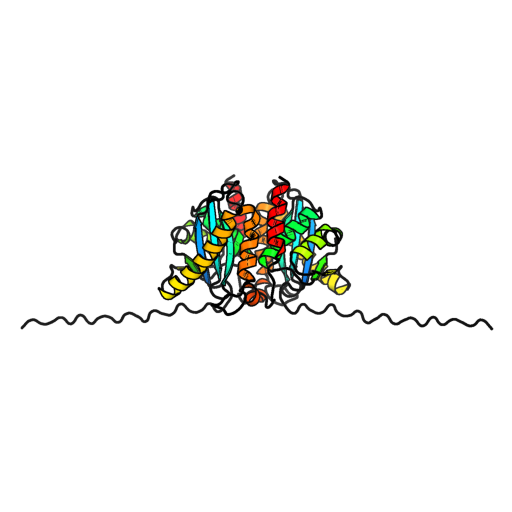ATOM 3018 O O . LEU B 1 188 ? 12.031 -11.531 9.758 1 50.12 188 LEU B O 1
ATOM 3022 N N . ALA B 1 189 ? 10.555 -10.672 11.109 1 51.84 189 ALA B N 1
ATOM 3023 C CA . ALA B 1 189 ? 11.289 -9.406 11.117 1 51.84 189 ALA B CA 1
ATOM 3024 C C . ALA B 1 189 ? 12.664 -9.578 11.758 1 51.84 189 ALA B C 1
ATOM 3026 O O . ALA B 1 189 ? 13.617 -8.898 11.375 1 51.84 189 ALA B O 1
ATOM 3027 N N . LYS B 1 190 ? 12.75 -10.508 12.641 1 48.25 190 LYS B N 1
ATOM 3028 C CA . LYS B 1 190 ? 14.031 -10.75 13.312 1 48.25 190 LYS B CA 1
ATOM 3029 C C . LYS B 1 190 ? 14.961 -11.578 12.438 1 48.25 190 LYS B C 1
ATOM 3031 O O . LYS B 1 190 ? 16.188 -11.414 12.484 1 48.25 190 LYS B O 1
ATOM 3036 N N . GLY B 1 191 ? 14.438 -12.547 11.805 1 43.41 191 GLY B N 1
ATOM 3037 C CA . GLY B 1 191 ? 15.289 -13.484 11.086 1 43.41 191 GLY B CA 1
ATOM 3038 C C . GLY B 1 191 ? 15.984 -12.867 9.883 1 43.41 191 GLY B C 1
ATOM 3039 O O . GLY B 1 191 ? 17.016 -13.359 9.438 1 43.41 191 GLY B O 1
ATOM 3040 N N . THR B 1 192 ? 15.312 -12.078 9.086 1 43.09 192 THR B N 1
ATOM 3041 C CA . THR B 1 192 ? 16.016 -11.492 7.949 1 43.09 192 THR B CA 1
ATOM 3042 C C . THR B 1 192 ? 17.219 -10.672 8.422 1 43.09 192 THR B C 1
ATOM 3044 O O . THR B 1 192 ? 18.109 -10.375 7.637 1 43.09 192 THR B O 1
ATOM 3047 N N . GLN B 1 193 ? 17.312 -10.273 9.547 1 40.75 193 GLN B N 1
ATOM 3048 C CA . GLN B 1 193 ? 18.484 -9.578 10.086 1 40.75 193 GLN B CA 1
ATOM 3049 C C . GLN B 1 193 ? 19.688 -10.516 10.188 1 40.75 193 GLN B C 1
ATOM 3051 O O . GLN B 1 193 ? 20.828 -10.078 10.047 1 40.75 193 GLN B O 1
ATOM 3056 N N . GLU B 1 194 ? 19.469 -11.719 10.539 1 36.25 194 GLU B N 1
ATOM 3057 C CA . GLU B 1 194 ? 20.672 -12.477 10.859 1 36.25 194 GLU B CA 1
ATOM 3058 C C . GLU B 1 194 ? 21.438 -12.852 9.586 1 36.25 194 GLU B C 1
ATOM 3060 O O . GLU B 1 194 ? 22.609 -13.227 9.648 1 36.25 194 GLU B O 1
ATOM 3065 N N . SER B 1 195 ? 20.812 -12.93 8.539 1 34.5 195 SER B N 1
ATOM 3066 C CA . SER B 1 195 ? 21.703 -13.406 7.48 1 34.5 195 SER B CA 1
ATOM 3067 C C . SER B 1 195 ? 22.578 -12.281 6.945 1 34.5 195 SER B C 1
ATOM 3069 O O . SER B 1 195 ? 23.406 -12.5 6.062 1 34.5 195 SER B O 1
ATOM 3071 N N . ASP B 1 196 ? 22.391 -11.016 7.176 1 31.19 196 ASP B N 1
ATOM 3072 C CA . ASP B 1 196 ? 23.594 -10.242 6.863 1 31.19 196 ASP B CA 1
ATOM 3073 C C . ASP B 1 196 ? 24.625 -10.352 7.984 1 31.19 196 ASP B C 1
ATOM 3075 O O . ASP B 1 196 ? 24.266 -10.32 9.164 1 31.19 196 ASP B O 1
#

Solvent-accessible surface area (backbone atoms only — not comparable to full-atom values): 21298 Å² total; per-residue (Å²): 137,84,81,77,77,75,73,74,75,75,72,74,70,75,78,75,71,75,76,75,51,89,33,54,46,37,30,28,36,43,47,77,44,81,50,70,62,23,76,86,48,28,28,31,34,38,38,39,32,22,68,49,46,55,34,49,45,72,42,80,25,65,56,83,48,44,66,56,47,51,50,47,45,42,66,70,40,30,30,75,70,38,78,36,50,30,40,32,25,83,81,41,66,43,66,64,28,68,64,37,51,50,52,29,55,30,42,70,41,79,50,40,68,41,54,70,81,44,70,67,56,40,48,53,52,47,51,52,48,46,54,51,46,51,51,47,48,58,51,25,71,78,30,50,52,51,34,73,83,44,42,58,50,53,32,27,45,60,19,38,31,81,32,76,94,71,72,37,26,16,43,26,72,52,33,70,43,91,47,72,60,31,72,35,46,66,48,54,57,51,52,68,53,64,76,106,136,83,80,76,80,74,74,74,74,75,71,75,70,76,78,72,72,75,76,75,52,88,34,55,45,36,31,29,37,43,48,78,42,81,51,71,61,24,77,86,46,30,28,31,33,39,38,39,31,23,68,49,47,55,34,51,45,72,41,78,26,66,57,83,48,43,68,56,45,50,50,47,45,41,65,69,40,30,29,75,70,37,78,35,49,30,39,31,25,81,81,39,65,44,64,63,28,69,64,36,51,52,51,29,56,29,41,68,40,80,50,41,67,41,55,70,81,44,71,66,56,40,48,54,52,48,51,53,49,44,52,51,46,51,51,48,49,57,50,23,71,77,30,51,51,51,34,73,83,44,45,57,50,53,32,27,45,59,19,37,31,82,34,77,94,72,73,37,26,17,44,26,72,51,32,71,43,90,48,71,60,3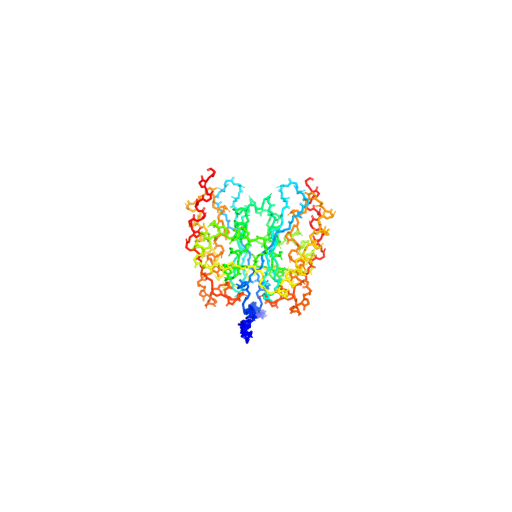0,72,34,47,66,49,53,56,52,54,68,54,65,76,105

Organism: Penaeus vannamei (NCBI:txid6689)

Foldseek 3Di:
DPPPPPPPPPDDDPPPDPPADPDWQQEKEWEKDAAQQAQVQFGIWIWIATRHLRQIDIDTFNDDALVRVLVRCCVGPCVVPNHHQEYEYQVCPSCVDPVNQVVCVVSVHDYHYDYDPDPVSVVVVVVSVVVLVVLLVVQCVVPVHHSNLLVRLSSVQQQLDQDDVNRHRSVCVVPVDRDDRDPCSVVVSVVVVPVD/DPPPPPPPPPDDDPPPPPPADPDWQQEKEWEKDAAQQAQVQFGIWIWIATRHLRQIDIDTFNDDALVRVLVRCCVGPCVVPNHHQEYEYQVCPSCVDPVNQVVCVVSVHDYHYDYDPDPVSVVVVVVSVVVLVVLLVVQCVVPVHHSNLLVRLSSVQQQLDQDDVNRHRSVCVVPVDRDDRDPCSVVVSVVVVPVD

pLDDT: mean 73.84, std 18.38, range [25.7, 94.44]

InterPro domains:
  IPR001584 Integrase, catalytic core [PF00665] (22-119)
  IPR001584 Integrase, catalytic core [PS50994] (20-178)
  IPR012337 Ribonuclease H-like superfamily [SSF53098] (19-172)
  IPR036397 Ribonuclease H superfamily [G3DSA:3.30.420.10] (14-195)